Protein AF-A0A9X0DKG9-F1 (afdb_monomer_lite)

Organism: NCBI:txid352851

Structure (mmCIF, N/CA/C/O backbone):
data_AF-A0A9X0DKG9-F1
#
_entry.id   AF-A0A9X0DKG9-F1
#
loop_
_atom_site.group_PDB
_atom_site.id
_atom_site.type_symbol
_atom_site.label_atom_id
_atom_site.label_alt_id
_atom_site.label_comp_id
_atom_site.label_asym_id
_atom_site.label_entity_id
_atom_site.label_seq_id
_atom_site.pdbx_PDB_ins_code
_atom_site.Cartn_x
_atom_site.Cartn_y
_atom_site.Cartn_z
_atom_site.occupancy
_atom_site.B_iso_or_equiv
_atom_site.auth_seq_id
_atom_site.auth_comp_id
_atom_site.auth_asym_id
_atom_site.auth_atom_id
_atom_site.pdbx_PDB_model_num
ATOM 1 N N . MET A 1 1 ? 36.593 -29.502 39.799 1.00 43.50 1 MET A N 1
ATOM 2 C CA . MET A 1 1 ? 35.187 -29.448 40.251 1.00 43.50 1 MET A CA 1
ATOM 3 C C . MET A 1 1 ? 34.547 -28.247 39.586 1.00 43.50 1 MET A C 1
ATOM 5 O O . MET A 1 1 ? 34.853 -27.118 39.943 1.00 43.50 1 MET A O 1
ATOM 9 N N . GLU A 1 2 ? 33.790 -28.509 38.528 1.00 42.78 2 GLU A N 1
ATOM 10 C CA . GLU A 1 2 ? 33.215 -27.505 37.635 1.00 42.78 2 GLU A CA 1
ATOM 11 C C . GLU A 1 2 ? 31.989 -26.857 38.287 1.00 42.78 2 GLU A C 1
ATOM 13 O O . GLU A 1 2 ? 31.035 -27.531 38.674 1.00 42.78 2 GLU A O 1
ATOM 18 N N . THR A 1 3 ? 32.030 -25.538 38.445 1.00 50.19 3 THR A N 1
ATOM 19 C CA . THR A 1 3 ? 30.949 -24.738 39.016 1.00 50.19 3 THR A CA 1
ATOM 20 C C . THR A 1 3 ? 29.909 -24.443 37.937 1.00 50.19 3 THR A C 1
ATOM 22 O O . THR A 1 3 ? 30.081 -23.591 37.068 1.00 50.19 3 THR A O 1
ATOM 25 N N . SER A 1 4 ? 28.799 -25.177 37.979 1.00 49.66 4 SER A N 1
ATOM 26 C CA . SER A 1 4 ? 27.651 -24.990 37.091 1.00 49.66 4 SER A CA 1
ATOM 27 C C . SER A 1 4 ? 27.066 -23.574 37.221 1.00 49.66 4 SER A C 1
ATOM 29 O O . SER A 1 4 ? 26.531 -23.206 38.268 1.00 49.66 4 SER A O 1
ATOM 31 N N . ALA A 1 5 ? 27.111 -22.801 36.135 1.00 60.12 5 ALA A N 1
ATOM 32 C CA . ALA A 1 5 ? 26.710 -21.391 36.035 1.00 60.12 5 ALA A CA 1
ATOM 33 C C . ALA A 1 5 ? 25.188 -21.106 36.134 1.00 60.12 5 ALA A C 1
ATOM 35 O O . ALA A 1 5 ? 24.731 -20.043 35.726 1.00 60.12 5 ALA A O 1
ATOM 36 N N . ASN A 1 6 ? 24.396 -22.026 36.695 1.00 60.66 6 ASN A N 1
ATOM 37 C CA . ASN A 1 6 ? 22.940 -21.892 36.858 1.00 60.66 6 ASN A CA 1
ATOM 38 C C . ASN A 1 6 ? 22.495 -21.858 38.330 1.00 60.66 6 ASN A C 1
ATOM 40 O O . ASN A 1 6 ? 21.348 -22.172 38.643 1.00 60.66 6 ASN A O 1
ATOM 44 N N . PHE A 1 7 ? 23.380 -21.476 39.252 1.00 57.91 7 PHE A N 1
ATOM 45 C CA . PHE A 1 7 ? 22.995 -21.247 40.641 1.00 57.91 7 PHE A CA 1
ATOM 46 C C . PHE A 1 7 ? 22.532 -19.797 40.811 1.00 57.91 7 PHE A C 1
ATOM 48 O O . PHE A 1 7 ? 23.337 -18.884 40.977 1.00 57.91 7 PHE A O 1
ATOM 55 N N . ILE A 1 8 ? 21.219 -19.574 40.727 1.00 61.16 8 ILE A N 1
ATOM 56 C CA . ILE A 1 8 ? 20.597 -18.326 41.178 1.00 61.16 8 ILE A CA 1
ATOM 57 C C . ILE A 1 8 ? 20.600 -18.396 42.709 1.00 61.16 8 ILE A C 1
ATOM 59 O O . ILE A 1 8 ? 19.883 -19.242 43.248 1.00 61.16 8 ILE A O 1
ATOM 63 N N . PRO A 1 9 ? 21.371 -17.560 43.431 1.00 57.59 9 PRO A N 1
ATOM 64 C CA . PRO A 1 9 ? 21.289 -17.524 44.879 1.00 57.59 9 PRO A CA 1
ATOM 65 C C . PRO A 1 9 ? 19.897 -17.005 45.237 1.00 57.59 9 PRO A C 1
ATOM 67 O O . PRO A 1 9 ? 19.608 -15.811 45.141 1.00 57.59 9 PRO A O 1
ATOM 70 N N . LEU A 1 10 ? 19.001 -17.925 45.596 1.00 55.97 10 LEU A N 1
ATOM 71 C CA . LEU A 1 10 ? 17.783 -17.587 46.312 1.00 55.97 10 LEU A CA 1
ATOM 72 C C . LEU A 1 10 ? 18.258 -16.885 47.579 1.00 55.97 10 LEU A C 1
ATOM 74 O O . LEU A 1 10 ? 18.907 -17.507 48.418 1.00 55.97 10 LEU A O 1
ATOM 78 N N . GLY A 1 11 ? 18.041 -15.567 47.629 1.00 48.88 11 GLY A N 1
ATOM 79 C CA . GLY A 1 11 ? 18.489 -14.710 48.718 1.00 48.88 11 GLY A CA 1
ATOM 80 C C . GLY A 1 11 ? 18.226 -15.400 50.046 1.00 48.88 11 GLY A C 1
ATOM 81 O O . GLY A 1 11 ? 17.110 -15.865 50.274 1.00 48.88 11 GLY A O 1
ATOM 82 N N . GLY A 1 12 ? 19.288 -15.526 50.846 1.00 54.34 12 GLY A N 1
ATOM 83 C CA . GLY A 1 12 ? 19.310 -16.312 52.067 1.00 54.34 12 GLY A CA 1
ATOM 84 C C . GLY A 1 12 ? 18.068 -16.065 52.906 1.00 54.34 12 GLY A C 1
ATOM 85 O O . GLY A 1 12 ? 17.942 -15.035 53.566 1.00 54.34 12 GLY A O 1
ATOM 86 N N . VAL A 1 13 ? 17.162 -17.040 52.889 1.00 53.44 13 VAL A N 1
ATOM 87 C CA . VAL A 1 13 ? 16.121 -17.197 53.900 1.00 53.44 13 VAL A CA 1
ATOM 88 C C . VAL A 1 13 ? 16.840 -17.775 55.114 1.00 53.44 13 VAL A C 1
ATOM 90 O O . VAL A 1 13 ? 16.762 -18.964 55.408 1.00 53.44 13 VAL A O 1
ATOM 93 N N . GLY A 1 14 ? 17.662 -16.939 55.747 1.00 54.19 14 GLY A N 1
ATOM 94 C CA . GLY A 1 14 ? 18.323 -17.232 57.009 1.00 54.19 14 GLY A CA 1
ATOM 95 C C . GLY A 1 14 ? 17.297 -17.172 58.127 1.00 54.19 14 GLY A C 1
ATOM 96 O O . GLY A 1 14 ? 17.311 -16.231 58.899 1.00 54.19 14 GLY A O 1
ATOM 97 N N . GLU A 1 15 ? 16.356 -18.109 58.104 1.00 57.19 15 GLU A N 1
ATOM 98 C CA . GLU A 1 15 ? 15.497 -18.553 59.199 1.00 57.19 15 GLU A CA 1
ATOM 99 C C . GLU A 1 15 ? 14.506 -19.534 58.573 1.00 57.19 15 GLU A C 1
ATOM 101 O O . GLU A 1 15 ? 13.488 -19.160 57.983 1.00 57.19 15 GLU A O 1
ATOM 106 N N . THR A 1 16 ? 14.833 -20.822 58.655 1.00 57.69 16 THR A N 1
ATOM 107 C CA . THR A 1 16 ? 13.868 -21.906 58.493 1.00 57.69 16 THR A CA 1
ATOM 108 C C . THR A 1 16 ? 12.820 -21.750 59.587 1.00 57.69 16 THR A C 1
ATOM 110 O O . THR A 1 16 ? 12.942 -22.308 60.675 1.00 57.69 16 THR A O 1
ATOM 113 N N . PHE A 1 17 ? 11.807 -20.929 59.324 1.00 55.44 17 PHE A N 1
ATOM 114 C CA . PHE A 1 17 ? 10.624 -20.853 60.161 1.00 55.44 17 PHE A CA 1
ATOM 115 C C . PHE A 1 17 ? 9.887 -22.180 59.974 1.00 55.44 17 PHE A C 1
ATOM 117 O O . PHE A 1 17 ? 9.186 -22.375 58.980 1.00 55.44 17 PHE A O 1
ATOM 124 N N . GLU A 1 18 ? 10.147 -23.122 60.882 1.00 59.69 18 GLU A N 1
ATOM 125 C CA . GLU A 1 18 ? 9.506 -24.432 60.954 1.00 59.69 18 GLU A CA 1
ATOM 126 C C . GLU A 1 18 ? 7.985 -24.250 60.908 1.00 59.69 18 GLU A C 1
ATOM 128 O O . GLU A 1 18 ? 7.340 -23.858 61.881 1.00 59.69 18 GLU A O 1
ATOM 133 N N . PHE A 1 19 ? 7.412 -24.501 59.732 1.00 60.00 19 PHE A N 1
ATOM 134 C CA . PHE A 1 19 ? 5.988 -24.341 59.445 1.00 60.00 19 PHE A CA 1
ATOM 135 C C . PHE A 1 19 ? 5.118 -25.383 60.172 1.00 60.00 19 PHE A C 1
ATOM 137 O O . PHE A 1 19 ? 3.899 -25.251 60.191 1.00 60.00 19 PHE A O 1
ATOM 144 N N . ASP A 1 20 ? 5.747 -26.370 60.817 1.00 54.28 20 ASP A N 1
ATOM 145 C CA . ASP A 1 20 ? 5.091 -27.512 61.456 1.00 54.28 20 ASP A CA 1
ATOM 146 C C . ASP A 1 20 ? 5.179 -27.514 62.988 1.00 54.28 20 ASP A C 1
ATOM 148 O O . ASP A 1 20 ? 4.876 -28.515 63.637 1.00 54.28 20 ASP A O 1
ATOM 152 N N . GLN A 1 21 ? 5.542 -26.386 63.612 1.00 58.41 21 GLN A N 1
ATOM 153 C CA . GLN A 1 21 ? 5.281 -26.259 65.042 1.00 58.41 21 GLN A CA 1
ATOM 154 C C . GLN A 1 21 ? 3.779 -26.005 65.252 1.00 58.41 21 GLN A C 1
ATOM 156 O O . GLN A 1 21 ? 3.278 -24.957 64.823 1.00 58.41 21 GLN A O 1
ATOM 161 N N . PRO A 1 22 ? 3.038 -26.912 65.930 1.00 56.22 22 PRO A N 1
ATOM 162 C CA . PRO A 1 22 ? 1.649 -26.660 66.292 1.00 56.22 22 PRO A CA 1
ATOM 163 C C . PRO A 1 22 ? 1.649 -25.363 67.078 1.00 56.22 22 PRO A C 1
ATOM 165 O O . PRO A 1 22 ? 2.390 -25.273 68.055 1.00 56.22 22 PRO A O 1
ATOM 168 N N . MET A 1 23 ? 0.900 -24.354 66.612 1.00 50.09 23 MET A N 1
ATOM 169 C CA . MET A 1 23 ? 0.885 -23.007 67.183 1.00 50.09 23 MET A CA 1
ATOM 170 C C . MET A 1 23 ? 0.841 -23.100 68.710 1.00 50.09 23 MET A C 1
ATOM 172 O O . MET A 1 23 ? -0.231 -23.262 69.300 1.00 50.09 23 MET A O 1
ATOM 176 N N . LYS A 1 24 ? 2.015 -23.026 69.356 1.00 54.06 24 LYS A N 1
ATOM 177 C CA . LYS A 1 24 ? 2.114 -22.970 70.808 1.00 54.06 24 LYS A CA 1
ATOM 178 C C . LYS A 1 24 ? 1.270 -21.779 71.174 1.00 54.06 24 LYS A C 1
ATOM 180 O O . LYS A 1 24 ? 1.500 -20.701 70.627 1.00 54.06 24 LYS A O 1
ATOM 185 N N . LYS A 1 25 ? 0.243 -22.042 71.984 1.00 57.25 25 LYS A N 1
ATOM 186 C CA . LYS A 1 25 ? -0.759 -21.113 72.499 1.00 57.25 25 LYS A CA 1
ATOM 187 C C . LYS A 1 25 ? -0.083 -19.773 72.791 1.00 57.25 25 LYS A C 1
ATOM 189 O O . LYS A 1 25 ? 0.433 -19.569 73.880 1.00 57.25 25 LYS A O 1
ATOM 194 N N . ARG A 1 26 ? -0.023 -18.897 71.782 1.00 53.62 26 ARG A N 1
ATOM 195 C CA . ARG A 1 26 ? 0.511 -17.547 71.904 1.00 53.62 26 ARG A CA 1
ATOM 196 C C . ARG A 1 26 ? -0.527 -16.821 72.722 1.00 53.62 26 ARG A C 1
ATOM 198 O O . ARG A 1 26 ? -1.575 -16.451 72.201 1.00 53.62 26 ARG A O 1
ATOM 205 N N . ASP A 1 27 ? -0.248 -16.785 74.013 1.00 52.06 27 ASP A N 1
ATOM 206 C CA . ASP A 1 27 ? -0.757 -15.885 75.023 1.00 52.06 27 ASP A CA 1
ATOM 207 C C . ASP A 1 27 ? -2.151 -15.340 74.730 1.00 52.06 27 ASP A C 1
ATOM 209 O O . ASP A 1 27 ? -2.352 -14.338 74.036 1.00 52.06 27 ASP A O 1
ATOM 213 N N . ALA A 1 28 ? -3.122 -15.943 75.411 1.00 52.53 28 ALA A N 1
ATOM 214 C CA . ALA A 1 28 ? -4.460 -15.406 75.626 1.00 52.53 28 ALA A CA 1
ATOM 215 C C . ALA A 1 28 ? -4.475 -13.980 76.245 1.00 52.53 28 ALA A C 1
ATOM 217 O O . ALA A 1 28 ? -5.544 -13.439 76.509 1.00 52.53 28 ALA A O 1
ATOM 218 N N . GLY A 1 29 ? -3.316 -13.338 76.442 1.00 52.38 29 GLY A N 1
ATOM 219 C CA . GLY A 1 29 ? -3.164 -11.966 76.921 1.00 52.38 29 GLY A CA 1
ATOM 220 C C . GLY A 1 29 ? -3.152 -10.874 75.842 1.00 52.38 29 GLY A C 1
ATOM 221 O O . GLY A 1 29 ? -3.366 -9.713 76.182 1.00 52.38 29 GLY A O 1
ATOM 222 N N . TYR A 1 30 ? -2.960 -11.179 74.548 1.00 50.34 30 TYR A N 1
ATOM 223 C CA . TYR A 1 30 ? -2.838 -10.123 73.514 1.00 50.34 30 TYR A CA 1
ATOM 224 C C . TYR A 1 30 ? -4.104 -9.844 72.689 1.00 50.34 30 TYR A C 1
ATOM 226 O O . TYR A 1 30 ? -4.090 -8.985 71.808 1.00 50.34 30 TYR A O 1
ATOM 234 N N . ARG A 1 31 ? -5.226 -10.515 72.985 1.00 50.94 31 ARG A N 1
ATOM 235 C CA . ARG A 1 31 ? -6.534 -10.218 72.362 1.00 50.94 31 ARG A CA 1
ATOM 236 C C . ARG A 1 31 ? -7.375 -9.182 73.114 1.00 50.94 31 ARG A C 1
ATOM 238 O O . ARG A 1 31 ? -8.346 -8.694 72.548 1.00 50.94 31 ARG A O 1
ATOM 245 N N . ASN A 1 32 ? -6.965 -8.788 74.324 1.00 51.72 32 ASN A N 1
ATOM 246 C CA . ASN A 1 32 ? -7.716 -7.859 75.179 1.00 51.72 32 ASN A CA 1
ATOM 247 C C . ASN A 1 32 ? -7.030 -6.505 75.417 1.00 51.72 32 ASN A C 1
ATOM 249 O O . ASN A 1 32 ? -7.508 -5.720 76.238 1.00 51.72 32 ASN A O 1
ATOM 253 N N . LYS A 1 33 ? -6.003 -6.139 74.631 1.00 55.06 33 LYS A N 1
ATOM 254 C CA . LYS A 1 33 ? -5.726 -4.712 74.385 1.00 55.06 33 LYS A CA 1
ATOM 255 C C . LYS A 1 33 ? -6.827 -4.180 73.475 1.00 55.06 33 LYS A C 1
ATOM 257 O O . LYS A 1 33 ? -6.663 -3.997 72.272 1.00 55.06 33 LYS A O 1
ATOM 262 N N . SER A 1 34 ? -7.995 -4.028 74.091 1.00 54.00 34 SER A N 1
ATOM 263 C CA . SER A 1 34 ? -9.116 -3.277 73.577 1.00 54.00 34 SER A CA 1
ATOM 264 C C . SER A 1 34 ? -8.573 -1.989 72.972 1.00 54.00 34 SER A C 1
ATOM 266 O O . SER A 1 34 ? -7.779 -1.273 73.581 1.00 54.00 34 SER A O 1
ATOM 268 N N . LEU A 1 35 ? -9.022 -1.690 71.761 1.00 55.72 35 LEU A N 1
ATOM 269 C CA . LEU A 1 35 ? -8.933 -0.381 71.123 1.00 55.72 35 LEU A CA 1
ATOM 270 C C . LEU A 1 35 ? -9.764 0.657 71.923 1.00 55.72 35 LEU A C 1
ATOM 272 O O . LEU A 1 35 ? -10.570 1.392 71.357 1.00 55.72 35 LEU A O 1
ATOM 276 N N . SER A 1 36 ? -9.652 0.662 73.256 1.00 50.47 36 SER A N 1
ATOM 277 C CA . SER A 1 36 ? -10.415 1.496 74.183 1.00 50.47 36 SER A CA 1
ATOM 278 C C . SER A 1 36 ? -9.826 2.898 74.323 1.00 50.47 36 SER A C 1
ATOM 280 O O . SER A 1 36 ? -10.554 3.822 74.676 1.00 50.47 36 SER A O 1
ATOM 282 N N . SER A 1 37 ? -8.570 3.121 73.935 1.00 51.69 37 SER A N 1
ATOM 283 C CA . SER A 1 37 ? -7.944 4.447 73.922 1.00 51.69 37 SER A CA 1
ATOM 284 C C . SER A 1 37 ? -8.038 5.110 72.549 1.00 51.69 37 SER A C 1
ATOM 286 O O . SER A 1 37 ? -7.052 5.434 71.895 1.00 51.69 37 SER A O 1
ATOM 288 N N . GLY A 1 38 ? -9.270 5.326 72.099 1.00 51.22 38 GLY A N 1
ATOM 289 C CA . GLY A 1 38 ? -9.525 6.166 70.936 1.00 51.22 38 GLY A CA 1
ATOM 290 C C . GLY A 1 38 ? -10.666 5.654 70.091 1.00 51.22 38 GLY A C 1
ATOM 291 O O . GLY A 1 38 ? -10.472 5.353 68.915 1.00 51.22 38 GLY A O 1
ATOM 292 N N . LYS A 1 39 ? -11.882 5.619 70.660 1.00 57.28 39 LYS A N 1
ATOM 293 C CA . LYS A 1 39 ? -13.090 5.717 69.829 1.00 57.28 39 LYS A CA 1
ATOM 294 C C . LYS A 1 39 ? -12.804 6.838 68.822 1.00 57.28 39 LYS A C 1
ATOM 296 O O . LYS A 1 39 ? -12.501 7.944 69.282 1.00 57.28 39 LYS A O 1
ATOM 301 N N . PRO A 1 40 ? -12.788 6.573 67.500 1.00 58.97 40 PRO A N 1
ATOM 302 C CA . PRO A 1 40 ? -12.444 7.593 66.522 1.00 58.97 40 PRO A CA 1
ATOM 303 C C . PRO A 1 40 ? -13.334 8.786 66.826 1.00 58.97 40 PRO A C 1
ATOM 305 O O . PRO A 1 40 ? -14.557 8.616 66.862 1.00 58.97 40 PRO A O 1
ATOM 308 N N . LYS A 1 41 ? -12.713 9.930 67.171 1.00 63.69 41 LYS A N 1
ATOM 309 C CA . LYS A 1 41 ? -13.424 11.156 67.550 1.00 63.69 41 LYS A CA 1
ATOM 310 C C . LYS A 1 41 ? -14.565 11.295 66.572 1.00 63.69 41 LYS A C 1
ATOM 312 O O . LYS A 1 41 ? -14.342 11.327 65.366 1.00 63.69 41 LYS A O 1
ATOM 317 N N . VAL A 1 42 ? -15.777 11.228 67.097 1.00 58.06 42 VAL A N 1
ATOM 318 C CA . VAL A 1 42 ? -16.975 11.176 66.286 1.00 58.06 42 VAL A CA 1
ATOM 319 C C . VAL A 1 42 ? -17.080 12.540 65.606 1.00 58.06 42 VAL A C 1
ATOM 321 O O . VAL A 1 42 ? -17.494 13.517 66.218 1.00 58.06 42 VAL A O 1
ATOM 324 N N . ILE A 1 43 ? -16.596 12.627 64.368 1.00 61.72 43 ILE A N 1
ATOM 325 C CA . ILE A 1 43 ? -16.563 13.873 63.607 1.00 61.72 43 ILE A CA 1
ATOM 326 C C . ILE A 1 43 ? -18.003 14.135 63.150 1.00 61.72 43 ILE A C 1
ATOM 328 O O . ILE A 1 43 ? -18.541 13.377 62.342 1.00 61.72 43 ILE A O 1
ATOM 332 N N . GLY A 1 44 ? -18.639 15.153 63.732 1.00 70.81 44 GLY A N 1
ATOM 333 C CA . GLY A 1 44 ? -20.013 15.585 63.448 1.00 70.81 44 GLY A CA 1
ATOM 334 C C . GLY A 1 44 ? -20.812 15.840 64.729 1.00 70.81 44 GLY A C 1
ATOM 335 O O . GLY A 1 44 ? -20.957 14.932 65.553 1.00 70.81 44 GLY A O 1
ATOM 336 N N . ALA A 1 45 ? -21.335 17.057 64.883 1.00 79.12 45 ALA A N 1
ATOM 337 C CA . ALA A 1 45 ? -22.118 17.489 66.042 1.00 79.12 45 ALA A CA 1
ATOM 338 C C . ALA A 1 45 ? -23.514 16.845 66.047 1.00 79.12 45 ALA A C 1
ATOM 340 O O . ALA A 1 45 ? -24.038 16.475 67.097 1.00 79.12 45 ALA A O 1
ATOM 341 N N . THR A 1 46 ? -24.094 16.623 64.864 1.00 90.88 46 THR A N 1
ATOM 342 C CA . THR A 1 46 ? -25.436 16.042 64.706 1.00 90.88 46 THR A CA 1
ATOM 343 C C . THR A 1 46 ? -25.400 14.606 64.164 1.00 90.88 46 THR A C 1
ATOM 345 O O . THR A 1 46 ? -24.448 14.158 63.519 1.00 90.88 46 THR A O 1
ATOM 348 N N . LYS A 1 47 ? -26.455 13.815 64.419 1.00 88.56 47 LYS A N 1
ATOM 349 C CA . LYS A 1 47 ? -26.605 12.452 63.855 1.00 88.56 47 LYS A CA 1
ATOM 350 C C . LYS A 1 47 ? -26.576 12.467 62.318 1.00 88.56 47 LYS A C 1
ATOM 352 O O . LYS A 1 47 ? -26.012 11.559 61.706 1.00 88.56 47 LYS A O 1
ATOM 357 N N . GLU A 1 48 ? -27.117 13.517 61.706 1.00 88.19 48 GLU A N 1
ATOM 358 C CA . GLU A 1 48 ? -27.117 13.690 60.255 1.00 88.19 48 GLU A CA 1
ATOM 359 C C . GLU A 1 48 ? -25.722 13.955 59.691 1.00 88.19 48 GLU A C 1
ATOM 361 O O . GLU A 1 48 ? -25.331 13.304 58.719 1.00 88.19 48 GLU A O 1
ATOM 366 N N . GLU A 1 49 ? -24.940 14.840 60.309 1.00 87.69 49 GLU A N 1
ATOM 367 C CA . GLU A 1 49 ? -23.558 15.120 59.896 1.00 87.69 49 GLU A CA 1
ATOM 368 C C . GLU A 1 49 ? -22.697 13.861 59.918 1.00 87.69 49 GLU A C 1
ATOM 370 O O . GLU A 1 49 ? -21.998 13.566 58.948 1.00 87.69 49 GLU A O 1
ATOM 375 N N . ARG A 1 50 ? -22.833 13.049 60.969 1.00 86.88 50 ARG A N 1
ATOM 376 C CA . ARG A 1 50 ? -22.131 11.764 61.097 1.00 86.88 50 ARG A CA 1
ATOM 377 C C . ARG A 1 50 ? -22.489 10.805 59.965 1.00 86.88 50 ARG A C 1
ATOM 379 O O . ARG A 1 50 ? -21.613 10.141 59.410 1.00 86.88 50 ARG A O 1
ATOM 386 N N . SER A 1 51 ? -23.762 10.772 59.564 1.00 89.25 51 SER A N 1
ATOM 387 C CA . SER A 1 51 ? -24.215 9.962 58.427 1.00 89.25 51 SER A CA 1
ATOM 388 C C . SER A 1 51 ? -23.662 10.464 57.083 1.00 89.25 51 SER A C 1
ATOM 390 O O . SER A 1 51 ? -23.264 9.653 56.238 1.00 89.25 51 SER A O 1
ATOM 392 N N . ARG A 1 52 ? -23.570 11.790 56.890 1.00 90.19 52 ARG A N 1
ATOM 393 C CA . ARG A 1 52 ? -23.011 12.417 55.680 1.00 90.19 52 ARG A CA 1
ATOM 394 C C . ARG A 1 52 ? -21.511 12.156 55.573 1.00 90.19 52 ARG A C 1
ATOM 396 O O . ARG A 1 52 ? -21.068 11.680 54.528 1.00 90.19 52 ARG A O 1
ATOM 403 N N . ILE A 1 53 ? -20.766 12.346 56.662 1.00 88.88 53 ILE A N 1
ATOM 404 C CA . ILE A 1 53 ? -19.325 12.071 56.741 1.00 88.88 53 ILE A CA 1
ATOM 405 C C . ILE A 1 53 ? -19.056 10.582 56.498 1.00 88.88 53 ILE A C 1
ATOM 407 O O . ILE A 1 53 ? -18.229 10.233 55.658 1.00 88.88 53 ILE A O 1
ATOM 411 N N . ALA A 1 54 ? -19.817 9.676 57.121 1.00 88.38 54 ALA A N 1
ATOM 412 C CA . ALA A 1 54 ? -19.680 8.239 56.873 1.00 88.38 54 ALA A CA 1
ATOM 413 C C . ALA A 1 54 ? -19.961 7.862 55.405 1.00 88.38 54 ALA A C 1
ATOM 415 O O . ALA A 1 54 ? -19.271 7.012 54.828 1.00 88.38 54 ALA A O 1
ATOM 416 N N . ARG A 1 55 ? -20.955 8.491 54.764 1.00 93.19 55 ARG A N 1
ATOM 417 C CA . ARG A 1 55 ? -21.241 8.291 53.334 1.00 93.19 55 ARG A CA 1
ATOM 418 C C . ARG A 1 55 ? -20.110 8.825 52.457 1.00 93.19 55 ARG A C 1
ATOM 420 O O . ARG A 1 55 ? -19.744 8.153 51.492 1.00 93.19 55 ARG A O 1
ATOM 427 N N . GLU A 1 56 ? -19.550 9.983 52.786 1.00 93.56 56 GLU A N 1
ATOM 428 C CA . GLU A 1 56 ? -18.424 10.581 52.069 1.00 93.56 56 GLU A CA 1
ATOM 429 C C . GLU A 1 56 ? -17.163 9.717 52.179 1.00 93.56 56 GLU A C 1
ATOM 431 O O . GLU A 1 56 ? -16.584 9.373 51.148 1.00 93.56 56 GLU A O 1
ATOM 436 N N . VAL A 1 57 ? -16.820 9.241 53.379 1.00 94.12 57 VAL A N 1
ATOM 437 C CA . VAL A 1 57 ? -15.703 8.309 53.612 1.00 94.12 57 VAL A CA 1
ATOM 438 C C . VAL A 1 57 ? -15.899 7.012 52.823 1.00 94.12 57 VAL A C 1
ATOM 440 O O . VAL A 1 57 ? -14.989 6.562 52.125 1.00 94.12 57 VAL A O 1
ATOM 443 N N . ARG A 1 58 ? -17.109 6.432 52.827 1.00 94.31 58 ARG A N 1
ATOM 444 C CA . ARG A 1 58 ? -17.419 5.240 52.012 1.00 94.31 58 ARG A CA 1
ATOM 445 C C . ARG A 1 58 ? -17.268 5.507 50.513 1.00 94.31 58 ARG A C 1
ATOM 447 O O . ARG A 1 58 ? -16.798 4.635 49.779 1.00 94.31 58 ARG A O 1
ATOM 454 N N . LEU A 1 59 ? -17.693 6.674 50.028 1.00 95.81 59 LEU A N 1
ATOM 455 C CA . LEU A 1 59 ? -17.549 7.046 48.619 1.00 95.81 59 LEU A CA 1
ATOM 456 C C . LEU A 1 59 ? -16.084 7.312 48.248 1.00 95.81 59 LEU A C 1
ATOM 458 O O . LEU A 1 59 ? -15.667 6.893 47.166 1.00 95.81 59 LEU A O 1
ATOM 462 N N . ALA A 1 60 ? -15.307 7.940 49.129 1.00 95.00 60 ALA A N 1
ATOM 463 C CA . ALA A 1 60 ? -13.872 8.154 48.968 1.00 95.00 60 ALA A CA 1
ATOM 464 C C . ALA A 1 60 ? -13.123 6.815 48.897 1.00 95.00 60 ALA A C 1
ATOM 466 O O . ALA A 1 60 ? -12.454 6.558 47.898 1.00 95.00 60 ALA A O 1
ATOM 467 N N . ALA A 1 61 ? -13.367 5.898 49.839 1.00 95.62 61 ALA A N 1
ATOM 468 C CA . ALA A 1 61 ? -12.788 4.553 49.828 1.00 95.62 61 ALA A CA 1
ATOM 469 C C . ALA A 1 61 ? -13.179 3.753 48.568 1.00 95.62 61 ALA A C 1
ATOM 471 O O . ALA A 1 61 ? -12.357 3.052 47.975 1.00 95.62 61 ALA A O 1
ATOM 472 N N . LYS A 1 62 ? -14.426 3.883 48.080 1.00 97.06 62 LYS A N 1
ATOM 473 C CA . LYS A 1 62 ? -14.844 3.275 46.800 1.00 97.06 62 LYS A CA 1
ATOM 474 C C . LYS A 1 62 ? -14.095 3.866 45.603 1.00 97.06 62 LYS A C 1
ATOM 476 O O . LYS A 1 62 ? -13.756 3.115 44.685 1.00 97.06 62 LYS A O 1
ATOM 481 N N . LYS A 1 63 ? -13.860 5.182 45.574 1.00 97.25 63 LYS A N 1
ATOM 482 C CA . LYS A 1 63 ? -13.081 5.849 44.515 1.00 97.25 63 LYS A CA 1
ATOM 483 C C . LYS A 1 63 ? -11.613 5.427 44.565 1.00 97.25 63 LYS A C 1
ATOM 485 O O . LYS A 1 63 ? -11.066 5.074 43.525 1.00 97.25 63 LYS A O 1
ATOM 490 N N . GLU A 1 64 ? -11.018 5.374 45.750 1.00 96.06 64 GLU A N 1
ATOM 491 C CA . GLU A 1 64 ? -9.641 4.926 45.959 1.00 96.06 64 GLU A CA 1
ATOM 492 C C . GLU A 1 64 ? -9.458 3.462 45.552 1.00 96.06 64 GLU A C 1
ATOM 494 O O . GLU A 1 64 ? -8.580 3.161 44.751 1.00 96.06 64 GLU A O 1
ATOM 499 N N . LYS A 1 65 ? -10.365 2.561 45.951 1.00 96.88 65 LYS A N 1
ATOM 500 C CA . LYS A 1 65 ? -10.341 1.155 45.512 1.00 96.88 65 LYS A CA 1
ATOM 501 C C . LYS A 1 65 ? -10.472 1.017 43.993 1.00 96.88 65 LYS A C 1
ATOM 503 O O . LYS A 1 65 ? -9.827 0.155 43.399 1.00 96.88 65 LYS A O 1
ATOM 508 N N . LYS A 1 66 ? -11.304 1.839 43.338 1.00 97.50 66 LYS A N 1
ATOM 509 C CA . LYS A 1 66 ? -11.402 1.865 41.865 1.00 97.50 66 LYS A CA 1
ATOM 510 C C . LYS A 1 66 ? -10.102 2.355 41.225 1.00 97.50 66 LYS A C 1
ATOM 512 O O . LYS A 1 66 ? -9.664 1.741 40.257 1.00 97.50 66 LYS A O 1
ATOM 517 N N . LYS A 1 67 ? -9.485 3.399 41.784 1.00 96.69 67 LYS A N 1
ATOM 518 C CA . LYS A 1 67 ? -8.202 3.942 41.325 1.00 96.69 67 LYS A CA 1
ATOM 519 C C . LYS A 1 67 ? -7.062 2.933 41.509 1.00 96.69 67 LYS A C 1
ATOM 521 O O . LYS A 1 67 ? -6.375 2.620 40.548 1.00 96.69 67 LYS A O 1
ATOM 526 N N . ALA A 1 68 ? -6.943 2.317 42.682 1.00 95.88 68 ALA A N 1
ATOM 527 C CA . ALA A 1 68 ? -5.970 1.260 42.951 1.00 95.88 68 ALA A CA 1
ATOM 528 C C . ALA A 1 68 ? -6.144 0.068 41.994 1.00 95.88 68 ALA A C 1
ATOM 530 O O . ALA A 1 68 ? -5.167 -0.444 41.457 1.00 95.88 68 ALA A O 1
ATOM 531 N N . LYS A 1 69 ? -7.390 -0.334 41.691 1.00 97.50 69 LYS A N 1
ATOM 532 C CA . LYS A 1 69 ? -7.667 -1.363 40.672 1.00 97.50 69 LYS A CA 1
ATOM 533 C C . LYS A 1 69 ? -7.259 -0.926 39.263 1.00 97.50 69 LYS A C 1
ATOM 535 O O . LYS A 1 69 ? -6.700 -1.739 38.526 1.00 97.50 69 LYS A O 1
ATOM 540 N N . SER A 1 70 ? -7.540 0.318 38.864 1.00 97.31 70 SER A N 1
ATOM 541 C CA . SER A 1 70 ? -7.117 0.820 37.551 1.00 97.31 70 SER A CA 1
ATOM 542 C C . SER A 1 70 ? -5.598 0.922 37.443 1.00 97.31 70 SER A C 1
ATOM 544 O O . SER A 1 70 ? -5.044 0.548 36.412 1.00 97.31 70 SER A O 1
ATOM 546 N N . ASP A 1 71 ? -4.926 1.355 38.507 1.00 96.00 71 ASP A N 1
ATOM 547 C CA . ASP A 1 71 ? -3.474 1.519 38.553 1.00 96.00 71 ASP A CA 1
ATOM 548 C C . ASP A 1 71 ? -2.774 0.155 38.583 1.00 96.00 71 ASP A C 1
ATOM 550 O O . ASP A 1 71 ? -1.861 -0.074 37.796 1.00 96.00 71 ASP A O 1
ATOM 554 N N . ALA A 1 72 ? -3.288 -0.816 39.346 1.00 96.31 72 ALA A N 1
ATOM 555 C CA . ALA A 1 72 ? -2.820 -2.202 39.299 1.00 96.31 72 ALA A CA 1
ATOM 556 C C . ALA A 1 72 ? -2.998 -2.829 37.903 1.00 96.31 72 ALA A C 1
ATOM 558 O O . ALA A 1 72 ? -2.114 -3.538 37.419 1.00 96.31 72 ALA A O 1
ATOM 559 N N . LYS A 1 73 ? -4.111 -2.545 37.205 1.00 98.12 73 LYS A N 1
ATOM 560 C CA . LYS A 1 73 ? -4.315 -2.998 35.816 1.00 98.12 73 LYS A CA 1
ATOM 561 C C . LYS A 1 73 ? -3.307 -2.352 34.858 1.00 98.12 73 LYS A C 1
ATOM 563 O O . LYS A 1 73 ? -2.788 -3.046 33.986 1.00 98.12 73 LYS A O 1
ATOM 568 N N . LYS A 1 74 ? -3.010 -1.057 35.016 1.00 97.31 74 LYS A N 1
ATOM 569 C CA . LYS A 1 74 ? -1.969 -0.357 34.241 1.00 97.31 74 LYS A CA 1
ATOM 570 C C . LYS A 1 74 ? -0.579 -0.932 34.523 1.00 97.31 74 LYS A C 1
ATOM 572 O O . LYS A 1 74 ? 0.136 -1.219 33.572 1.00 97.31 74 LYS A O 1
ATOM 577 N N . ALA A 1 75 ? -0.239 -1.190 35.784 1.00 95.94 75 ALA A N 1
ATOM 578 C CA . ALA A 1 75 ? 1.033 -1.793 36.179 1.00 95.94 75 ALA A CA 1
ATOM 579 C C . ALA A 1 75 ? 1.215 -3.194 35.575 1.00 95.94 75 ALA A C 1
ATOM 581 O O . ALA A 1 75 ? 2.250 -3.474 34.982 1.00 95.94 75 ALA A O 1
ATOM 582 N N . ARG A 1 76 ? 0.181 -4.049 35.611 1.00 95.81 76 ARG A N 1
ATOM 583 C CA . ARG A 1 76 ? 0.218 -5.366 34.945 1.00 95.81 76 ARG A CA 1
ATOM 584 C C . ARG A 1 76 ? 0.428 -5.250 33.435 1.00 95.81 76 ARG A C 1
ATOM 586 O O . ARG A 1 76 ? 1.213 -6.008 32.874 1.00 95.81 76 ARG A O 1
ATOM 593 N N . LYS A 1 77 ? -0.242 -4.296 32.775 1.00 97.62 77 LYS A N 1
ATOM 594 C CA . LYS A 1 77 ? -0.030 -4.026 31.343 1.00 97.62 77 LYS A CA 1
ATOM 595 C C . LYS A 1 77 ? 1.401 -3.560 31.061 1.00 97.62 77 LYS A C 1
ATOM 597 O O . LYS A 1 77 ? 2.011 -4.065 30.126 1.00 97.62 77 LYS A O 1
ATOM 602 N N . LEU A 1 78 ? 1.937 -2.640 31.865 1.00 96.25 78 LEU A N 1
ATOM 603 C CA . LEU A 1 78 ? 3.309 -2.147 31.721 1.00 96.25 78 LEU A CA 1
ATOM 604 C C . LEU A 1 78 ? 4.336 -3.258 31.943 1.00 96.25 78 LEU A C 1
ATOM 606 O O . LEU A 1 78 ? 5.204 -3.428 31.095 1.00 96.25 78 LEU A O 1
ATOM 610 N N . ASN A 1 79 ? 4.188 -4.069 32.992 1.00 95.75 79 ASN A N 1
ATOM 611 C CA . ASN A 1 79 ? 5.052 -5.229 33.218 1.00 95.75 79 ASN A CA 1
ATOM 612 C C . ASN A 1 79 ? 4.976 -6.208 32.043 1.00 95.75 79 ASN A C 1
ATOM 614 O O . ASN A 1 79 ? 6.012 -6.648 31.567 1.00 95.75 79 ASN A O 1
ATOM 618 N N . GLY A 1 80 ? 3.784 -6.471 31.496 1.00 96.62 80 GLY A N 1
ATOM 619 C CA . GLY A 1 80 ? 3.633 -7.296 30.293 1.00 96.62 80 GLY A CA 1
ATOM 620 C C . GLY A 1 80 ? 4.307 -6.716 29.040 1.00 96.62 80 GLY A C 1
ATOM 621 O O . GLY A 1 80 ? 4.784 -7.467 28.195 1.00 96.62 80 GLY A O 1
ATOM 622 N N . ILE A 1 81 ? 4.370 -5.389 28.895 1.00 93.94 81 ILE A N 1
ATOM 623 C CA . ILE A 1 81 ? 5.115 -4.736 27.805 1.00 93.94 81 ILE A CA 1
ATOM 624 C C . ILE A 1 81 ? 6.621 -4.837 28.055 1.00 93.94 81 ILE A C 1
ATOM 626 O O . ILE A 1 81 ? 7.368 -5.120 27.120 1.00 93.94 81 ILE A O 1
ATOM 630 N N . LEU A 1 82 ? 7.065 -4.621 29.294 1.00 94.25 82 LEU A N 1
ATOM 631 C CA . LEU A 1 82 ? 8.472 -4.711 29.679 1.00 94.25 82 LEU A CA 1
ATOM 632 C C . LEU A 1 82 ? 9.010 -6.128 29.495 1.00 94.25 82 LEU A C 1
ATOM 634 O O . LEU A 1 82 ? 10.058 -6.279 28.876 1.00 94.25 82 LEU A O 1
ATOM 638 N N . THR A 1 83 ? 8.275 -7.159 29.924 1.00 93.12 83 THR A N 1
ATOM 639 C CA . THR A 1 83 ? 8.685 -8.551 29.701 1.00 93.12 83 THR A CA 1
ATOM 640 C C . THR A 1 83 ? 8.760 -8.869 28.214 1.00 93.12 83 THR A C 1
ATOM 642 O O . THR A 1 83 ? 9.779 -9.374 27.763 1.00 93.12 83 THR A O 1
ATOM 645 N N . ARG A 1 84 ? 7.759 -8.473 27.414 1.00 91.00 84 ARG A N 1
ATOM 646 C CA . ARG A 1 84 ? 7.808 -8.644 25.950 1.00 91.00 84 ARG A CA 1
ATOM 647 C C . ARG A 1 84 ? 8.979 -7.912 25.303 1.00 91.00 84 ARG A C 1
ATOM 649 O O . ARG A 1 84 ? 9.516 -8.416 24.327 1.00 91.00 84 ARG A O 1
ATOM 656 N N . ARG A 1 85 ? 9.351 -6.723 25.790 1.00 90.12 85 ARG A N 1
ATOM 657 C CA . ARG A 1 85 ? 10.518 -5.977 25.291 1.00 90.12 85 ARG A CA 1
ATOM 658 C C . ARG A 1 85 ? 11.823 -6.668 25.678 1.00 90.12 85 ARG A C 1
ATOM 660 O O . ARG A 1 85 ? 12.680 -6.795 24.816 1.00 90.12 85 ARG A O 1
ATOM 667 N N . ALA A 1 86 ? 11.938 -7.153 26.913 1.00 89.75 86 ALA A N 1
ATOM 668 C CA . ALA A 1 86 ? 13.118 -7.864 27.400 1.00 89.75 86 ALA A CA 1
ATOM 669 C C . ALA A 1 86 ? 13.334 -9.204 26.676 1.00 89.75 86 ALA A C 1
ATOM 671 O O . ALA A 1 86 ? 14.458 -9.540 26.327 1.00 89.75 86 ALA A O 1
ATOM 672 N N . THR A 1 87 ? 12.263 -9.948 26.383 1.00 89.56 87 THR A N 1
ATOM 673 C CA . THR A 1 87 ? 12.354 -11.235 25.670 1.00 89.56 87 THR A CA 1
ATOM 674 C C . THR A 1 87 ? 12.432 -11.087 24.150 1.00 89.56 87 THR A C 1
ATOM 676 O O . THR A 1 87 ? 12.587 -12.077 23.434 1.00 89.56 87 THR A O 1
ATOM 679 N N . ARG A 1 88 ? 12.259 -9.877 23.604 1.00 91.31 88 ARG A N 1
ATOM 680 C CA . ARG A 1 88 ? 12.331 -9.645 22.160 1.00 91.31 88 ARG A CA 1
ATOM 681 C C . ARG A 1 88 ? 13.798 -9.538 21.763 1.00 91.31 88 ARG A C 1
ATOM 683 O O . ARG A 1 88 ? 14.391 -8.500 21.988 1.00 91.31 88 ARG A O 1
ATOM 690 N N . ASN A 1 89 ? 14.347 -10.566 21.115 1.00 88.75 89 ASN A N 1
ATOM 691 C CA . ASN A 1 89 ? 15.694 -10.516 20.533 1.00 88.75 89 ASN A CA 1
ATOM 692 C C . ASN A 1 89 ? 15.749 -9.434 19.426 1.00 88.75 89 ASN A C 1
ATOM 694 O O . ASN A 1 89 ? 15.222 -9.686 18.336 1.00 88.75 89 ASN A O 1
ATOM 698 N N . PRO A 1 90 ? 16.339 -8.246 19.668 1.00 83.88 90 PRO A N 1
ATOM 699 C CA . PRO A 1 90 ? 16.293 -7.133 18.722 1.00 83.88 90 PRO A CA 1
ATOM 700 C C . PRO A 1 90 ? 17.118 -7.419 17.461 1.00 83.88 90 PRO A C 1
ATOM 702 O O . PRO A 1 90 ? 16.711 -7.023 16.369 1.00 83.88 90 PRO A O 1
ATOM 705 N N . GLU A 1 91 ? 18.204 -8.186 17.577 1.00 83.88 91 GLU A N 1
ATOM 706 C CA . GLU A 1 91 ? 19.086 -8.529 16.458 1.00 83.88 91 GLU A CA 1
ATOM 707 C C . GLU A 1 91 ? 18.355 -9.325 15.382 1.00 83.88 91 GLU A C 1
ATOM 709 O O . GLU A 1 91 ? 18.475 -9.033 14.192 1.00 83.88 91 GLU A O 1
ATOM 714 N N . LYS A 1 92 ? 17.526 -10.297 15.787 1.00 86.81 92 LYS A N 1
ATOM 715 C CA . LYS A 1 92 ? 16.720 -11.080 14.841 1.00 86.81 92 LYS A CA 1
ATOM 716 C C . LYS A 1 92 ? 15.762 -10.190 14.043 1.00 86.81 92 LYS A C 1
ATOM 718 O O . LYS A 1 92 ? 15.541 -10.434 12.856 1.00 86.81 92 LYS A O 1
ATOM 723 N N . TYR A 1 93 ? 15.180 -9.169 14.676 1.00 82.12 93 TYR A N 1
ATOM 724 C CA . TYR A 1 93 ? 14.270 -8.247 13.993 1.00 82.12 93 TYR A CA 1
ATOM 725 C C . TYR A 1 93 ? 15.013 -7.261 13.095 1.00 82.12 93 TYR A C 1
ATOM 727 O O . TYR A 1 93 ? 14.526 -7.005 11.996 1.00 82.12 93 TYR A O 1
ATOM 735 N N . ASN A 1 94 ? 16.173 -6.757 13.519 1.00 89.50 94 ASN A N 1
ATOM 736 C CA . ASN A 1 94 ? 16.987 -5.842 12.718 1.00 89.50 94 ASN A CA 1
ATOM 737 C C . ASN A 1 94 ? 17.521 -6.539 11.460 1.00 89.50 94 ASN A C 1
ATOM 739 O O . ASN A 1 94 ? 17.243 -6.067 10.361 1.00 89.50 94 ASN A O 1
ATOM 743 N N . LYS A 1 95 ? 18.099 -7.743 11.590 1.00 91.75 95 LYS A N 1
ATOM 744 C CA . LYS A 1 95 ? 18.553 -8.557 10.444 1.00 91.75 95 LYS A CA 1
ATOM 745 C C . LYS A 1 95 ? 17.420 -8.847 9.455 1.00 91.75 95 LYS A C 1
ATOM 747 O O . LYS A 1 95 ? 17.588 -8.750 8.244 1.00 91.75 95 LYS A O 1
ATOM 752 N N . ASN A 1 96 ? 16.224 -9.178 9.952 1.00 90.38 96 ASN A N 1
ATOM 753 C CA . ASN A 1 96 ? 15.074 -9.424 9.077 1.00 90.38 96 ASN A CA 1
ATOM 754 C C . ASN A 1 96 ? 14.529 -8.134 8.434 1.00 90.38 96 ASN A C 1
ATOM 756 O O . ASN A 1 96 ? 14.023 -8.183 7.314 1.00 90.38 96 ASN A O 1
ATOM 760 N N . LYS A 1 97 ? 14.623 -6.989 9.123 1.00 92.81 97 LYS A N 1
ATOM 761 C CA . LYS A 1 97 ? 14.249 -5.669 8.593 1.00 92.81 97 LYS A CA 1
ATOM 762 C C . LYS A 1 97 ? 15.200 -5.245 7.475 1.00 92.81 97 LYS A C 1
ATOM 764 O O . LYS A 1 97 ? 14.718 -4.842 6.423 1.00 92.81 97 LYS A O 1
ATOM 769 N N . GLU A 1 98 ? 16.505 -5.389 7.676 1.00 92.69 98 GLU A N 1
ATOM 770 C CA . GLU A 1 98 ? 17.541 -5.122 6.670 1.00 92.69 98 GLU A CA 1
ATOM 771 C C . GLU A 1 98 ? 17.403 -6.046 5.467 1.00 92.69 98 GLU A C 1
ATOM 773 O O . GLU A 1 98 ? 17.324 -5.567 4.343 1.00 92.69 98 GLU A O 1
ATOM 778 N N . ARG A 1 99 ? 17.227 -7.355 5.681 1.00 91.62 99 ARG A N 1
ATOM 779 C CA . ARG A 1 99 ? 16.979 -8.298 4.581 1.00 91.62 99 ARG A CA 1
ATOM 780 C C . ARG A 1 99 ? 15.742 -7.929 3.763 1.00 91.62 99 ARG A C 1
ATOM 782 O O . ARG A 1 99 ? 15.771 -7.998 2.541 1.00 91.62 99 ARG A O 1
ATOM 789 N N . ASN A 1 100 ? 14.647 -7.544 4.419 1.00 92.50 100 ASN A N 1
ATOM 790 C CA . ASN A 1 100 ? 13.434 -7.120 3.717 1.00 92.50 100 ASN A CA 1
ATOM 791 C C . ASN A 1 100 ? 13.620 -5.774 3.001 1.00 92.50 100 ASN A C 1
ATOM 793 O O . ASN A 1 100 ? 13.018 -5.572 1.951 1.00 92.50 100 ASN A O 1
ATOM 797 N N . ARG A 1 101 ? 14.428 -4.865 3.564 1.00 95.25 101 ARG A N 1
ATOM 798 C CA . ARG A 1 101 ? 14.809 -3.593 2.935 1.00 95.25 101 ARG A CA 1
ATOM 799 C C . ARG A 1 101 ? 15.619 -3.852 1.664 1.00 95.25 101 ARG A C 1
ATOM 801 O O . ARG A 1 101 ? 15.188 -3.404 0.612 1.00 95.25 101 ARG A O 1
ATOM 808 N N 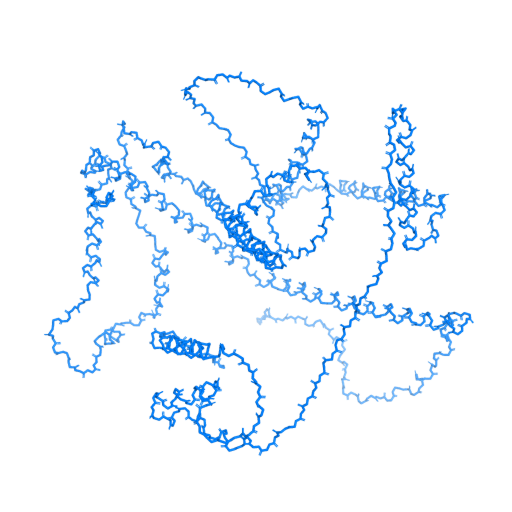. LEU A 1 102 ? 16.687 -4.644 1.747 1.00 95.06 102 LEU A N 1
ATOM 809 C CA . LEU A 1 102 ? 17.502 -5.054 0.598 1.00 95.06 102 LEU A CA 1
ATOM 810 C C . LEU A 1 102 ? 16.660 -5.762 -0.463 1.00 95.06 102 LEU A C 1
ATOM 812 O O . LEU A 1 102 ? 16.691 -5.388 -1.624 1.00 95.06 102 LEU A O 1
ATOM 816 N N . HIS A 1 103 ? 15.802 -6.701 -0.057 1.00 93.50 103 HIS A N 1
ATOM 817 C CA . HIS A 1 103 ? 14.921 -7.379 -1.003 1.00 93.50 103 HIS A CA 1
ATOM 818 C C . HIS A 1 103 ? 13.960 -6.415 -1.716 1.00 93.50 103 HIS A C 1
ATOM 820 O O . HIS A 1 103 ? 13.713 -6.570 -2.908 1.00 93.50 103 HIS A O 1
ATOM 826 N N . ALA A 1 104 ? 13.415 -5.417 -1.013 1.00 94.81 104 ALA A N 1
ATOM 827 C CA . ALA A 1 104 ? 12.569 -4.405 -1.639 1.00 94.81 104 ALA A CA 1
ATOM 828 C C . ALA A 1 104 ? 13.358 -3.542 -2.638 1.00 94.81 104 ALA A C 1
ATOM 830 O O . ALA A 1 104 ? 12.842 -3.252 -3.714 1.00 94.81 104 ALA A O 1
ATOM 831 N N . ILE A 1 105 ? 14.604 -3.188 -2.306 1.00 96.06 105 ILE A N 1
ATOM 832 C CA . ILE A 1 105 ? 15.519 -2.464 -3.199 1.00 96.06 105 ILE A CA 1
ATOM 833 C C . ILE A 1 105 ? 15.815 -3.302 -4.445 1.00 96.06 105 ILE A C 1
ATOM 835 O O . ILE A 1 105 ? 15.665 -2.802 -5.554 1.00 96.06 105 ILE A O 1
ATOM 839 N N . ASP A 1 106 ? 16.143 -4.584 -4.290 1.00 95.00 106 ASP A N 1
ATOM 840 C CA . ASP A 1 106 ? 16.433 -5.487 -5.409 1.00 95.00 106 ASP A CA 1
ATOM 841 C C . ASP A 1 106 ? 15.224 -5.683 -6.329 1.00 95.00 106 ASP A C 1
ATOM 843 O O . ASP A 1 106 ? 15.366 -5.722 -7.553 1.00 95.00 106 ASP A O 1
ATOM 847 N N . VAL A 1 107 ? 14.022 -5.790 -5.755 1.00 93.50 107 VAL A N 1
ATOM 848 C CA . VAL A 1 107 ? 12.774 -5.894 -6.522 1.00 93.50 107 VAL A CA 1
ATOM 849 C C . VAL A 1 107 ? 12.520 -4.617 -7.320 1.00 93.50 107 VAL A C 1
ATOM 851 O O . VAL A 1 107 ? 12.193 -4.710 -8.505 1.00 93.50 107 VAL A O 1
ATOM 854 N N . GLU A 1 108 ? 12.696 -3.442 -6.714 1.00 96.12 108 GLU A N 1
ATOM 855 C CA . GLU A 1 108 ? 12.476 -2.167 -7.403 1.00 96.12 108 GLU A CA 1
ATOM 856 C C . GLU A 1 108 ? 13.563 -1.900 -8.452 1.00 96.12 108 GLU A C 1
ATOM 858 O O . GLU A 1 108 ? 13.254 -1.527 -9.580 1.00 96.12 108 GLU A O 1
ATOM 863 N N . ARG A 1 109 ? 14.826 -2.214 -8.150 1.00 96.31 109 ARG A N 1
ATOM 864 C CA . ARG A 1 109 ? 15.941 -2.202 -9.106 1.00 96.31 109 ARG A CA 1
ATOM 865 C C . ARG A 1 109 ? 15.658 -3.103 -10.303 1.00 96.31 109 ARG A C 1
ATOM 867 O O . ARG A 1 109 ? 15.845 -2.697 -11.446 1.00 96.31 109 ARG A O 1
ATOM 874 N N . TYR A 1 110 ? 15.188 -4.326 -10.062 1.00 95.12 110 TYR A N 1
ATOM 875 C CA . TYR A 1 110 ? 14.817 -5.247 -11.135 1.00 95.12 110 TYR A CA 1
ATOM 876 C C . TYR A 1 110 ? 13.657 -4.702 -11.976 1.00 95.12 110 TYR A C 1
ATOM 878 O O . TYR A 1 110 ? 13.673 -4.845 -13.196 1.00 95.12 110 TYR A O 1
ATOM 886 N N . LYS A 1 111 ? 12.674 -4.049 -11.346 1.00 96.00 111 LYS A N 1
ATOM 887 C CA . LYS A 1 111 ? 11.556 -3.392 -12.033 1.00 96.00 111 LYS A CA 1
ATOM 888 C C . LYS A 1 111 ? 12.026 -2.224 -12.904 1.00 96.00 111 LYS A C 1
ATOM 890 O O . LYS A 1 111 ? 11.616 -2.163 -14.057 1.00 96.00 111 LYS A O 1
ATOM 895 N N . ILE A 1 112 ? 12.922 -1.370 -12.405 1.00 96.19 112 ILE A N 1
ATOM 896 C CA . ILE A 1 112 ? 13.545 -0.283 -13.180 1.00 96.19 112 ILE A CA 1
ATOM 897 C C . ILE A 1 112 ? 14.262 -0.850 -14.408 1.00 96.19 112 ILE A C 1
ATOM 899 O O . ILE A 1 112 ? 14.001 -0.420 -15.528 1.00 96.19 112 ILE A O 1
ATOM 903 N N . ARG A 1 113 ? 15.094 -1.881 -14.219 1.00 95.50 113 ARG A N 1
ATOM 904 C CA . ARG A 1 113 ? 15.815 -2.538 -15.320 1.00 95.50 113 ARG A CA 1
ATOM 905 C C . ARG A 1 113 ? 14.868 -3.146 -16.351 1.00 95.50 113 ARG A C 1
ATOM 907 O O . ARG A 1 113 ? 15.073 -3.003 -17.550 1.00 95.50 113 ARG A O 1
ATOM 914 N N . LEU A 1 114 ? 13.813 -3.817 -15.898 1.00 95.06 114 LEU A N 1
ATOM 915 C CA . LEU A 1 114 ? 12.823 -4.413 -16.790 1.00 95.06 114 LEU A CA 1
ATOM 916 C C . LEU A 1 114 ? 12.050 -3.340 -17.573 1.00 95.06 114 LEU A C 1
ATOM 918 O O . LEU A 1 114 ? 11.815 -3.515 -18.765 1.00 95.06 114 LEU A O 1
ATOM 922 N N . ASN A 1 115 ? 11.708 -2.219 -16.936 1.00 96.12 115 ASN A N 1
ATOM 923 C CA . ASN A 1 115 ? 11.065 -1.089 -17.603 1.00 96.12 115 ASN A CA 1
ATOM 924 C C . ASN A 1 115 ? 11.988 -0.410 -18.619 1.00 96.12 115 ASN A C 1
ATOM 926 O O . ASN A 1 115 ? 11.528 -0.097 -19.709 1.00 96.12 115 ASN A O 1
ATOM 930 N N . ALA A 1 116 ? 13.280 -0.267 -18.319 1.00 96.69 116 ALA A N 1
ATOM 931 C CA . ALA A 1 116 ? 14.270 0.241 -19.266 1.00 96.69 116 ALA A CA 1
ATOM 932 C C . ALA A 1 116 ? 14.404 -0.652 -20.507 1.00 96.69 116 ALA A C 1
ATOM 934 O O . ALA A 1 116 ? 14.418 -0.149 -21.626 1.00 96.69 116 ALA A O 1
ATOM 935 N N . VAL A 1 117 ? 14.427 -1.979 -20.331 1.00 96.31 117 VAL A N 1
ATOM 936 C CA . VAL A 1 117 ? 14.409 -2.922 -21.463 1.00 96.31 117 VAL A CA 1
ATOM 937 C C . VAL A 1 117 ? 13.117 -2.789 -22.267 1.00 96.31 117 VAL A C 1
ATOM 939 O O . VAL A 1 117 ? 13.169 -2.768 -23.491 1.00 96.31 117 VAL A O 1
ATOM 942 N N . ASN A 1 118 ? 11.961 -2.666 -21.609 1.00 95.62 118 ASN A N 1
ATOM 943 C CA . ASN A 1 118 ? 10.686 -2.480 -22.306 1.00 95.62 118 ASN A CA 1
ATOM 944 C C . ASN A 1 118 ? 10.632 -1.144 -23.066 1.00 95.62 118 ASN A C 1
ATOM 946 O O . ASN A 1 118 ? 10.092 -1.099 -24.166 1.00 95.62 118 ASN A O 1
ATOM 950 N N . GLN A 1 119 ? 11.184 -0.068 -22.500 1.00 95.81 119 GLN A N 1
ATOM 951 C CA . GLN A 1 119 ? 11.274 1.237 -23.155 1.00 95.81 119 GLN A CA 1
ATOM 952 C C . GLN A 1 119 ? 12.171 1.152 -24.393 1.00 95.81 119 GLN A C 1
ATOM 954 O O . GLN A 1 119 ? 11.747 1.546 -25.475 1.00 95.81 119 GLN A O 1
ATOM 959 N N . ALA A 1 120 ? 13.348 0.533 -24.272 1.00 96.31 120 ALA A N 1
ATOM 960 C CA . ALA A 1 120 ? 14.235 0.283 -25.406 1.00 96.31 120 ALA A CA 1
ATOM 961 C C . ALA A 1 120 ? 13.580 -0.601 -26.480 1.00 96.31 120 ALA A C 1
ATOM 963 O O . ALA A 1 120 ? 13.711 -0.314 -27.661 1.00 96.31 120 ALA A O 1
ATOM 964 N N . GLN A 1 121 ? 12.809 -1.625 -26.093 1.00 96.19 121 GLN A N 1
ATOM 965 C CA . GLN A 1 121 ? 12.036 -2.439 -27.038 1.00 96.19 121 GLN A CA 1
ATOM 966 C C . GLN A 1 121 ? 10.979 -1.620 -27.783 1.00 96.19 121 GLN A C 1
ATOM 968 O O . GLN A 1 121 ? 10.826 -1.797 -28.986 1.00 96.19 121 GLN A O 1
ATOM 973 N N . ARG A 1 122 ? 10.258 -0.721 -27.100 1.00 96.25 122 ARG A N 1
ATOM 974 C CA . ARG A 1 122 ? 9.276 0.166 -27.747 1.00 96.25 122 ARG A CA 1
ATOM 975 C C . ARG A 1 122 ? 9.935 1.099 -28.759 1.00 96.25 122 ARG A C 1
ATOM 977 O O . ARG A 1 122 ? 9.418 1.237 -29.858 1.00 96.25 122 ARG A O 1
ATOM 984 N N . LEU A 1 123 ? 11.074 1.694 -28.406 1.00 95.94 123 LEU A N 1
ATOM 985 C CA . LEU A 1 123 ? 11.838 2.543 -29.324 1.00 95.94 123 LEU A CA 1
ATOM 986 C C . LEU A 1 123 ? 12.391 1.734 -30.504 1.00 95.94 123 LEU A C 1
ATOM 988 O O . LEU A 1 123 ? 12.267 2.166 -31.646 1.00 95.94 123 LEU A O 1
ATOM 992 N N . ALA A 1 124 ? 12.921 0.536 -30.244 1.00 96.62 124 ALA A N 1
ATOM 993 C CA . ALA A 1 124 ? 13.373 -0.386 -31.280 1.00 96.62 124 ALA A CA 1
ATOM 994 C C . ALA A 1 124 ? 12.239 -0.737 -32.250 1.00 96.62 124 ALA A C 1
ATOM 996 O O . ALA A 1 124 ? 12.421 -0.645 -33.452 1.00 96.62 124 ALA A O 1
ATOM 997 N N . ALA A 1 125 ? 11.032 -1.030 -31.765 1.00 96.75 125 ALA A N 1
ATOM 998 C CA . ALA A 1 125 ? 9.901 -1.320 -32.647 1.00 96.75 125 ALA A CA 1
ATOM 999 C C . ALA A 1 125 ? 9.570 -0.184 -33.635 1.00 96.75 125 ALA A C 1
ATOM 1001 O O . ALA A 1 125 ? 9.064 -0.464 -34.718 1.00 96.75 125 ALA A O 1
ATOM 1002 N N . VAL A 1 126 ? 9.849 1.075 -33.277 1.00 96.44 126 VAL A N 1
ATOM 1003 C CA . VAL A 1 126 ? 9.618 2.243 -34.142 1.00 96.44 126 VAL A CA 1
ATOM 1004 C C . VAL A 1 126 ? 10.803 2.505 -35.075 1.00 96.44 126 VAL A C 1
ATOM 1006 O O . VAL A 1 126 ? 10.598 2.802 -36.249 1.00 96.44 126 VAL A O 1
ATOM 1009 N N . HIS A 1 127 ? 12.032 2.416 -34.562 1.00 96.44 127 HIS A N 1
ATOM 1010 C CA . HIS A 1 127 ? 13.233 2.870 -35.273 1.00 96.44 127 HIS A CA 1
ATOM 1011 C C . HIS A 1 127 ? 14.065 1.742 -35.900 1.00 96.44 127 HIS A C 1
ATOM 1013 O O . HIS A 1 127 ? 14.648 1.937 -36.961 1.00 96.44 127 HIS A O 1
ATOM 1019 N N . ASP A 1 128 ? 14.143 0.579 -35.253 1.00 96.19 128 ASP A N 1
ATOM 1020 C CA . ASP A 1 128 ? 14.938 -0.577 -35.681 1.00 96.19 128 ASP A CA 1
ATOM 1021 C C . ASP A 1 128 ? 14.332 -1.889 -35.136 1.00 96.19 128 ASP A C 1
ATOM 1023 O O . ASP A 1 128 ? 14.715 -2.350 -34.052 1.00 96.19 128 ASP A O 1
ATOM 1027 N N . PRO A 1 129 ? 13.385 -2.518 -35.863 1.00 95.75 129 PRO A N 1
ATOM 1028 C CA . PRO A 1 129 ? 12.715 -3.745 -35.420 1.00 95.75 129 PRO A CA 1
ATOM 1029 C C . PRO A 1 129 ? 13.669 -4.920 -35.161 1.00 95.75 129 PRO A C 1
ATOM 1031 O O . PRO A 1 129 ? 13.336 -5.836 -34.403 1.00 95.75 129 PRO A O 1
ATOM 1034 N N . SER A 1 130 ? 14.878 -4.896 -35.740 1.00 96.44 130 SER A N 1
ATOM 1035 C CA . SER A 1 130 ? 15.910 -5.899 -35.451 1.00 96.44 130 SER A CA 1
ATOM 1036 C C . SER A 1 130 ? 16.387 -5.833 -33.993 1.00 96.44 130 SER A C 1
ATOM 1038 O O . SER A 1 130 ? 16.852 -6.836 -33.448 1.00 96.44 130 SER A O 1
ATOM 1040 N N . GLY A 1 131 ? 16.249 -4.662 -33.359 1.00 94.62 131 GLY A N 1
ATOM 1041 C CA . GLY A 1 131 ? 16.633 -4.364 -31.982 1.00 94.62 131 GLY A CA 1
ATOM 1042 C C . GLY A 1 131 ? 18.146 -4.303 -31.732 1.00 94.62 131 GLY A C 1
ATOM 1043 O O . GLY A 1 131 ? 18.574 -3.985 -30.616 1.00 94.62 131 GLY A O 1
ATOM 1044 N N . VAL A 1 132 ? 18.965 -4.545 -32.762 1.00 96.06 132 VAL A N 1
ATOM 1045 C CA . VAL A 1 132 ? 20.431 -4.602 -32.663 1.00 96.06 132 VAL A CA 1
ATOM 1046 C C . VAL A 1 132 ? 20.992 -3.273 -32.167 1.00 96.06 132 VAL A C 1
ATOM 1048 O O . VAL A 1 132 ? 21.800 -3.267 -31.236 1.00 96.06 132 VAL A O 1
ATOM 1051 N N . SER A 1 133 ? 20.509 -2.152 -32.708 1.00 94.75 133 SER A N 1
ATOM 1052 C CA . SER A 1 133 ? 20.940 -0.809 -32.288 1.00 94.75 133 SER A CA 1
ATOM 1053 C C . SER A 1 133 ? 20.639 -0.499 -30.817 1.00 94.75 133 SER A C 1
ATOM 1055 O O . SER A 1 133 ? 21.351 0.289 -30.196 1.00 94.75 133 SER A O 1
ATOM 1057 N N . PHE A 1 134 ? 19.638 -1.161 -30.232 1.00 95.31 134 PHE A N 1
ATOM 1058 C CA . PHE A 1 134 ? 19.219 -0.950 -28.846 1.00 95.31 134 PHE A CA 1
ATOM 1059 C C . PHE A 1 134 ? 19.738 -2.008 -27.863 1.00 95.31 134 PHE A C 1
ATOM 1061 O O . PHE A 1 134 ? 19.433 -1.955 -26.665 1.00 95.31 134 PHE A O 1
ATOM 1068 N N . ASN A 1 135 ? 20.517 -2.982 -28.348 1.00 95.31 135 ASN A N 1
ATOM 1069 C CA . ASN A 1 135 ? 20.932 -4.171 -27.599 1.00 95.31 135 ASN A CA 1
ATOM 1070 C C . ASN A 1 135 ? 19.738 -4.957 -27.009 1.00 95.31 135 ASN A C 1
ATOM 1072 O O . ASN A 1 135 ? 19.808 -5.546 -25.924 1.00 95.31 135 ASN A O 1
ATOM 1076 N N . VAL A 1 136 ? 18.611 -4.953 -27.721 1.00 92.69 136 VAL A N 1
ATOM 1077 C CA . VAL A 1 136 ? 17.431 -5.771 -27.427 1.00 92.69 136 VAL A CA 1
ATOM 1078 C C . VAL A 1 136 ? 17.259 -6.737 -28.597 1.00 92.69 136 VAL A C 1
ATOM 1080 O O . VAL A 1 136 ? 17.386 -6.342 -29.740 1.00 92.69 136 VAL A O 1
ATOM 1083 N N . GLY A 1 137 ? 17.054 -8.034 -28.358 1.00 93.94 137 GLY A N 1
ATOM 1084 C CA . GLY A 1 137 ? 16.855 -8.966 -29.483 1.00 93.94 137 GLY A CA 1
ATOM 1085 C C . GLY A 1 137 ? 15.634 -8.587 -30.334 1.00 93.94 137 GLY A C 1
ATOM 1086 O O . GLY A 1 137 ? 14.791 -7.833 -29.852 1.00 93.94 137 GLY A O 1
ATOM 1087 N N . GLU A 1 138 ? 15.525 -9.170 -31.534 1.00 96.62 138 GLU A N 1
ATOM 1088 C CA . GLU A 1 138 ? 14.450 -8.935 -32.517 1.00 96.62 138 GLU A CA 1
ATOM 1089 C C . GLU A 1 138 ? 13.089 -8.694 -31.854 1.00 96.62 138 GLU A C 1
ATOM 1091 O O . GLU A 1 138 ? 12.632 -9.485 -31.012 1.00 96.62 138 GLU A O 1
ATOM 1096 N N . VAL A 1 139 ? 12.464 -7.575 -32.207 1.00 97.12 139 VAL A N 1
ATOM 1097 C CA . VAL A 1 139 ? 11.253 -7.071 -31.570 1.00 97.12 139 VAL A CA 1
ATOM 1098 C C . VAL A 1 139 ? 10.077 -7.220 -32.526 1.00 97.12 139 VAL A C 1
ATOM 1100 O O . VAL A 1 139 ? 10.149 -6.837 -33.686 1.00 97.12 139 VAL A O 1
ATOM 1103 N N . VAL A 1 140 ? 8.973 -7.765 -32.018 1.00 97.06 140 VAL A N 1
ATOM 1104 C CA . VAL A 1 140 ? 7.729 -7.965 -32.763 1.00 97.06 140 VAL A CA 1
ATOM 1105 C C . VAL A 1 140 ? 6.623 -7.151 -32.095 1.00 97.06 140 VAL A C 1
ATOM 1107 O O . VAL A 1 140 ? 6.393 -7.260 -30.884 1.00 97.06 140 VAL A O 1
ATOM 1110 N N . THR A 1 141 ? 5.940 -6.326 -32.882 1.00 97.19 141 THR A N 1
ATOM 1111 C CA . THR A 1 141 ? 4.685 -5.668 -32.510 1.00 97.19 141 THR A CA 1
ATOM 1112 C C . THR A 1 141 ? 3.537 -6.650 -32.713 1.00 97.19 141 THR A C 1
ATOM 1114 O O . THR A 1 141 ? 3.341 -7.186 -33.800 1.00 97.19 141 THR A O 1
ATOM 1117 N N . LEU A 1 142 ? 2.799 -6.938 -31.646 1.00 96.62 142 LEU A N 1
ATOM 1118 C CA . LEU A 1 142 ? 1.593 -7.758 -31.715 1.00 96.62 142 LEU A CA 1
ATOM 1119 C C . LEU A 1 142 ? 0.393 -6.923 -32.198 1.00 96.62 142 LEU A C 1
ATOM 1121 O O . LEU A 1 142 ? 0.419 -5.694 -32.148 1.00 96.62 142 LEU A O 1
ATOM 1125 N N . GLU A 1 143 ? -0.681 -7.598 -32.615 1.00 95.69 143 GLU A N 1
ATOM 1126 C CA . GLU A 1 143 ? -1.932 -6.969 -33.083 1.00 95.69 143 GLU A CA 1
ATOM 1127 C C . GLU A 1 143 ? -2.585 -6.052 -32.033 1.00 95.69 143 GLU A C 1
ATOM 1129 O O . GLU A 1 143 ? -3.261 -5.088 -32.378 1.00 95.69 143 GLU A O 1
ATOM 1134 N N . ASP A 1 144 ? -2.349 -6.312 -30.742 1.00 93.81 144 ASP A N 1
ATOM 1135 C CA . ASP A 1 144 ? -2.824 -5.492 -29.620 1.00 93.81 144 ASP A CA 1
ATOM 1136 C C . ASP A 1 144 ? -1.985 -4.216 -29.395 1.00 93.81 144 ASP A C 1
ATOM 1138 O O . ASP A 1 144 ? -2.196 -3.490 -28.421 1.00 93.81 144 ASP A O 1
ATOM 1142 N N . GLY A 1 145 ? -1.006 -3.955 -30.266 1.00 93.44 145 GLY A N 1
ATOM 1143 C CA . GLY A 1 145 ? -0.049 -2.860 -30.139 1.00 93.44 145 GLY A CA 1
ATOM 1144 C C . GLY A 1 145 ? 1.012 -3.102 -29.064 1.00 93.44 145 GLY A C 1
ATOM 1145 O O . GLY A 1 145 ? 1.833 -2.220 -28.798 1.00 93.44 145 GLY A O 1
ATOM 1146 N N . THR A 1 146 ? 1.036 -4.276 -28.420 1.00 95.00 146 THR A N 1
ATOM 1147 C CA . THR A 1 146 ? 2.061 -4.575 -27.422 1.00 95.00 146 THR A CA 1
ATOM 1148 C C . THR A 1 146 ? 3.356 -5.022 -28.087 1.00 95.00 146 THR A C 1
ATOM 1150 O O . THR A 1 146 ? 3.400 -5.897 -28.949 1.00 95.00 146 THR A O 1
ATOM 1153 N N . VAL A 1 147 ? 4.452 -4.408 -27.652 1.00 96.25 147 VAL A N 1
ATOM 1154 C CA . VAL A 1 147 ? 5.793 -4.687 -28.160 1.00 96.25 147 VAL A CA 1
ATOM 1155 C C . VAL A 1 147 ? 6.443 -5.774 -27.307 1.00 96.25 147 VAL A C 1
ATOM 1157 O O . VAL A 1 147 ? 6.491 -5.658 -26.076 1.00 96.25 147 VAL A O 1
ATOM 1160 N N . ARG A 1 148 ? 6.932 -6.847 -27.934 1.00 95.81 148 ARG A N 1
ATOM 1161 C CA . ARG A 1 148 ? 7.608 -7.964 -27.253 1.00 95.81 148 ARG A CA 1
ATOM 1162 C C . ARG A 1 148 ? 8.831 -8.410 -28.041 1.00 95.81 148 ARG A C 1
ATOM 1164 O O . ARG A 1 148 ? 8.803 -8.439 -29.263 1.00 95.81 148 ARG A O 1
ATOM 1171 N N . SER A 1 149 ? 9.887 -8.846 -27.354 1.00 95.56 149 SER A N 1
ATOM 1172 C CA . SER A 1 149 ? 10.987 -9.520 -28.052 1.00 95.56 149 SER A CA 1
ATOM 1173 C C . SER A 1 149 ? 10.557 -10.909 -28.520 1.00 95.56 149 SER A C 1
ATOM 1175 O O . SER A 1 149 ? 9.870 -11.631 -27.786 1.00 95.56 149 SER A O 1
ATOM 1177 N N . LYS A 1 150 ? 11.008 -11.321 -29.702 1.00 96.06 150 LYS A N 1
ATOM 1178 C CA . LYS A 1 150 ? 10.740 -12.634 -30.302 1.00 96.06 150 LYS A CA 1
ATOM 1179 C C . LYS A 1 150 ? 11.101 -13.780 -29.361 1.00 96.06 150 LYS A C 1
ATOM 1181 O O . LYS A 1 150 ? 10.259 -14.617 -29.061 1.00 96.06 150 LYS A O 1
ATOM 1186 N N . LYS A 1 151 ? 12.272 -13.703 -28.720 1.00 93.25 151 LYS A N 1
ATOM 1187 C CA . LYS A 1 151 ? 12.707 -14.656 -27.682 1.00 93.25 151 LYS A CA 1
ATOM 1188 C C . LYS A 1 151 ? 11.744 -14.740 -26.489 1.00 93.25 151 LYS A C 1
ATOM 1190 O O . LYS A 1 151 ? 11.590 -15.794 -25.875 1.00 93.25 151 LYS A O 1
ATOM 1195 N N . SER A 1 152 ? 11.105 -13.628 -26.107 1.00 91.69 152 SER A N 1
ATOM 1196 C CA . SER A 1 152 ? 10.105 -13.634 -25.029 1.00 91.69 152 SER A CA 1
ATOM 1197 C C . SER A 1 152 ? 8.780 -14.265 -25.463 1.00 91.69 152 SER A C 1
ATOM 1199 O O . SER A 1 152 ? 8.138 -14.929 -24.645 1.00 91.69 152 SER A O 1
ATOM 1201 N N . LEU A 1 153 ? 8.398 -14.102 -26.734 1.00 93.56 153 LEU A N 1
ATOM 1202 C CA . LEU A 1 153 ? 7.236 -14.758 -27.329 1.00 93.56 153 LEU A CA 1
ATOM 1203 C C . LEU A 1 153 ? 7.466 -16.259 -27.476 1.00 93.56 153 LEU A C 1
ATOM 1205 O O . LEU A 1 153 ? 6.634 -17.022 -26.996 1.00 93.56 153 LEU A O 1
ATOM 1209 N N . GLU A 1 154 ? 8.611 -16.677 -28.013 1.00 94.38 154 GLU A N 1
ATOM 1210 C CA . GLU A 1 154 ? 9.025 -18.084 -28.106 1.00 94.38 154 GLU A CA 1
ATOM 1211 C C . GLU A 1 154 ? 9.014 -18.740 -26.727 1.00 94.38 154 GLU A C 1
ATOM 1213 O O . GLU A 1 154 ? 8.314 -19.724 -26.515 1.00 94.38 154 GLU A O 1
ATOM 1218 N N . ARG A 1 155 ? 9.649 -18.126 -25.721 1.00 92.12 155 ARG A N 1
ATOM 1219 C CA . ARG A 1 155 ? 9.624 -18.652 -24.347 1.00 92.12 155 ARG A CA 1
ATOM 1220 C C . ARG A 1 155 ? 8.208 -18.742 -23.770 1.00 92.12 155 ARG A C 1
ATOM 1222 O O . ARG A 1 155 ? 7.911 -19.639 -22.981 1.00 92.12 155 ARG A O 1
ATOM 1229 N N . LYS A 1 156 ? 7.320 -17.799 -24.102 1.00 92.69 156 LYS A N 1
ATOM 1230 C CA . LYS A 1 156 ? 5.912 -17.843 -23.674 1.00 92.69 156 LYS A CA 1
ATOM 1231 C C . LYS A 1 156 ? 5.160 -18.967 -24.390 1.00 92.69 156 LYS A C 1
ATOM 1233 O O . LYS A 1 156 ? 4.361 -19.635 -23.738 1.00 92.69 156 LYS A O 1
ATOM 1238 N N . GLN A 1 157 ? 5.429 -19.190 -25.673 1.00 93.12 157 GLN A N 1
ATOM 1239 C CA . GLN A 1 157 ? 4.880 -20.291 -26.461 1.00 93.12 157 GLN A CA 1
ATOM 1240 C C . GLN A 1 157 ? 5.397 -21.644 -25.960 1.00 93.12 157 GLN A C 1
ATOM 1242 O O . GLN A 1 157 ? 4.585 -22.532 -25.741 1.00 93.12 157 GLN A O 1
ATOM 1247 N N . GLU A 1 158 ? 6.687 -21.783 -25.648 1.00 91.62 158 GLU A N 1
ATOM 1248 C CA . GLU A 1 158 ? 7.275 -22.974 -25.017 1.00 91.62 158 GLU A CA 1
ATOM 1249 C C . GLU A 1 158 ? 6.646 -23.261 -23.650 1.00 91.62 158 GLU A C 1
ATOM 1251 O O . GLU A 1 158 ? 6.267 -24.392 -23.356 1.00 91.62 158 GLU A O 1
ATOM 1256 N N . LEU A 1 159 ? 6.475 -22.238 -22.803 1.00 88.56 159 LEU A N 1
ATOM 1257 C CA . LEU A 1 159 ? 5.806 -22.390 -21.507 1.00 88.56 159 LEU A CA 1
ATOM 1258 C C . LEU A 1 159 ? 4.312 -22.696 -21.643 1.00 88.56 159 LEU A C 1
ATOM 1260 O O . LEU A 1 159 ? 3.743 -23.296 -20.731 1.00 88.56 159 LEU A O 1
ATOM 1264 N N . ALA A 1 160 ? 3.664 -22.255 -22.721 1.00 89.88 160 ALA A N 1
ATOM 1265 C CA . ALA A 1 160 ? 2.282 -22.604 -23.028 1.00 89.88 160 ALA A CA 1
ATOM 1266 C C . ALA A 1 160 ? 2.185 -24.036 -23.575 1.00 89.88 160 ALA A C 1
ATOM 1268 O O . ALA A 1 160 ? 1.312 -24.779 -23.142 1.00 89.88 160 ALA A O 1
ATOM 1269 N N . ALA A 1 161 ? 3.114 -24.448 -24.441 1.00 90.25 161 ALA A N 1
ATOM 1270 C CA . ALA A 1 161 ? 3.211 -25.790 -25.006 1.00 90.25 161 ALA A CA 1
ATOM 1271 C C . ALA A 1 161 ? 3.550 -26.832 -23.932 1.00 90.25 161 ALA A C 1
ATOM 1273 O O . ALA A 1 161 ? 2.859 -27.836 -23.828 1.00 90.25 161 ALA A O 1
ATOM 1274 N N . GLY A 1 162 ? 4.518 -26.555 -23.055 1.00 81.88 162 GLY A N 1
ATOM 1275 C CA . GLY A 1 162 ? 4.860 -27.420 -21.920 1.00 81.88 162 GLY A CA 1
ATOM 1276 C C . GLY A 1 162 ? 3.811 -27.439 -20.802 1.00 81.88 162 GLY A C 1
ATOM 1277 O O . GLY A 1 162 ? 3.900 -28.254 -19.889 1.00 81.88 162 GLY A O 1
ATOM 1278 N N . LYS A 1 163 ? 2.823 -26.535 -20.847 1.00 77.38 163 LYS A N 1
ATOM 1279 C CA . LYS A 1 163 ? 1.635 -26.557 -19.981 1.00 77.38 163 LYS A CA 1
ATOM 1280 C C . LYS A 1 163 ? 0.413 -27.159 -20.654 1.00 77.38 163 LYS A C 1
ATOM 1282 O O . LYS A 1 163 ? -0.603 -27.290 -19.969 1.00 77.38 163 LYS A O 1
ATOM 1287 N N . LYS A 1 164 ? 0.475 -27.496 -21.948 1.00 66.44 164 LYS A N 1
ATOM 1288 C CA . LYS A 1 164 ? -0.578 -28.320 -22.527 1.00 66.44 164 LYS A CA 1
ATOM 1289 C C . LYS A 1 164 ? -0.605 -29.594 -21.681 1.00 66.44 164 LYS A C 1
ATOM 1291 O O . LYS A 1 164 ? 0.466 -30.165 -21.451 1.00 66.44 164 LYS A O 1
ATOM 1296 N N . PRO A 1 165 ? -1.766 -29.963 -21.109 1.00 61.44 165 PRO A N 1
ATOM 1297 C CA . PRO A 1 165 ? -1.876 -31.249 -20.449 1.00 61.44 165 PRO A CA 1
ATOM 1298 C C . PRO A 1 165 ? -1.344 -32.272 -21.446 1.00 61.44 165 PRO A C 1
ATOM 1300 O O . PRO A 1 165 ? -1.621 -32.166 -22.640 1.00 61.44 165 PRO A O 1
ATOM 1303 N N . ILE A 1 166 ? -0.498 -33.183 -20.975 1.00 54.91 166 ILE A N 1
ATOM 1304 C CA . ILE A 1 166 ? -0.135 -34.362 -21.748 1.00 54.91 166 ILE A CA 1
ATOM 1305 C C . ILE A 1 166 ? -1.465 -35.097 -21.920 1.00 54.91 166 ILE A C 1
ATOM 1307 O O . ILE A 1 166 ? -1.896 -35.824 -21.030 1.00 54.91 166 ILE A O 1
ATOM 1311 N N . GLU A 1 167 ? -2.198 -34.765 -22.980 1.00 59.06 167 GLU A N 1
ATOM 1312 C CA . GLU A 1 167 ? -3.357 -35.521 -23.406 1.00 59.06 167 GLU A CA 1
ATOM 1313 C C . GLU A 1 167 ? -2.791 -36.883 -23.769 1.00 59.06 167 GLU A C 1
ATOM 1315 O O . GLU A 1 167 ? -1.969 -37.027 -24.673 1.00 59.06 167 GLU A O 1
ATOM 1320 N N . ASN A 1 168 ? -3.108 -37.833 -22.897 1.00 49.03 168 ASN A N 1
ATOM 1321 C CA . ASN A 1 168 ? -2.633 -39.195 -22.924 1.00 49.03 168 ASN A CA 1
ATOM 1322 C C . ASN A 1 168 ? -2.936 -39.803 -24.293 1.00 49.03 168 ASN A C 1
ATOM 1324 O O . ASN A 1 168 ? -4.077 -40.153 -24.574 1.00 49.03 168 ASN A O 1
ATOM 1328 N N . GLY A 1 169 ? -1.904 -39.948 -25.118 1.00 52.19 169 GLY A N 1
ATOM 1329 C CA . GLY A 1 169 ? -1.891 -40.974 -26.145 1.00 52.19 169 GLY A CA 1
ATOM 1330 C C . GLY A 1 169 ? -1.682 -42.320 -25.460 1.00 52.19 169 GLY A C 1
ATOM 1331 O O . GLY A 1 169 ? -0.577 -42.611 -25.006 1.00 52.19 169 GLY A O 1
ATOM 1332 N N . ASP A 1 170 ? -2.770 -43.069 -25.306 1.00 51.19 170 ASP A N 1
ATOM 1333 C CA . ASP A 1 170 ? -2.868 -44.527 -25.430 1.00 51.19 170 ASP A CA 1
ATOM 1334 C C . ASP A 1 170 ? -1.611 -45.353 -25.108 1.00 51.19 170 ASP A C 1
ATOM 1336 O O . ASP A 1 170 ? -1.055 -46.051 -25.954 1.00 51.19 170 ASP A O 1
ATOM 1340 N N . ALA A 1 171 ? -1.198 -45.352 -23.844 1.00 51.25 171 ALA A N 1
ATOM 1341 C CA . ALA A 1 171 ? -0.386 -46.432 -23.306 1.00 51.25 171 ALA A CA 1
ATOM 1342 C C . ALA A 1 171 ? -1.132 -47.024 -22.116 1.00 51.25 171 ALA A C 1
ATOM 1344 O O . ALA A 1 171 ? -1.275 -46.382 -21.075 1.00 51.25 171 ALA A O 1
ATOM 1345 N N . ALA A 1 172 ? -1.631 -48.244 -22.307 1.00 56.97 172 ALA A N 1
ATOM 1346 C CA . ALA A 1 172 ? -2.226 -49.092 -21.290 1.00 56.97 172 ALA A CA 1
ATOM 1347 C C . ALA A 1 172 ? -1.239 -49.298 -20.128 1.00 56.97 172 ALA A C 1
ATOM 1349 O O . ALA A 1 172 ? -0.450 -50.240 -20.105 1.00 56.97 172 ALA A O 1
ATOM 1350 N N . VAL A 1 173 ? -1.254 -48.378 -19.167 1.00 54.81 173 VAL A N 1
ATOM 1351 C CA . VAL A 1 173 ? -0.612 -48.554 -17.869 1.00 54.81 173 VAL A CA 1
ATOM 1352 C C . VAL A 1 173 ? -1.636 -49.265 -16.983 1.00 54.81 173 VAL A C 1
ATOM 1354 O O . VAL A 1 173 ? -2.755 -48.765 -16.860 1.00 54.81 173 VAL A O 1
ATOM 1357 N N . PRO A 1 174 ? -1.299 -50.430 -16.400 1.00 56.00 174 PRO A N 1
ATOM 1358 C CA . PRO A 1 174 ? -2.240 -51.241 -15.643 1.00 56.00 174 PRO A CA 1
ATOM 1359 C C . PRO A 1 174 ? -2.895 -50.440 -14.516 1.00 56.00 174 PRO A C 1
ATOM 1361 O O . PRO A 1 174 ? -2.255 -49.714 -13.751 1.00 56.00 174 PRO A O 1
ATOM 1364 N N . GLU A 1 175 ? -4.210 -50.588 -14.473 1.00 55.72 175 GLU A N 1
ATOM 1365 C CA . GLU A 1 175 ? -5.162 -49.918 -13.606 1.00 55.72 175 GLU A CA 1
ATOM 1366 C C . GLU A 1 175 ? -4.787 -50.141 -12.128 1.00 55.72 175 GLU A C 1
ATOM 1368 O O . GLU A 1 175 ? -4.906 -51.244 -11.601 1.00 55.72 175 GLU A O 1
ATOM 1373 N N . GLY A 1 176 ? -4.283 -49.106 -11.442 1.00 62.25 176 GLY A N 1
ATOM 1374 C CA . GLY A 1 176 ? -4.201 -49.129 -9.974 1.00 62.25 176 GLY A CA 1
ATOM 1375 C C . GLY A 1 176 ? -3.033 -48.405 -9.308 1.00 62.25 176 GLY A C 1
ATOM 1376 O O . GLY A 1 176 ? -3.139 -48.081 -8.124 1.00 62.25 176 GLY A O 1
ATOM 1377 N N . VAL A 1 177 ? -1.938 -48.087 -10.009 1.00 61.88 177 VAL A N 1
ATOM 1378 C CA . VAL A 1 177 ? -0.788 -47.411 -9.375 1.00 61.88 177 VAL A CA 1
ATOM 1379 C C . VAL A 1 177 ? -0.406 -46.152 -10.136 1.00 61.88 177 VAL A C 1
ATOM 1381 O O . VAL A 1 177 ? 0.187 -46.190 -11.206 1.00 61.88 177 VAL A O 1
ATOM 1384 N N . ASN A 1 178 ? -0.747 -45.009 -9.543 1.00 64.00 178 ASN A N 1
ATOM 1385 C CA . ASN A 1 178 ? -0.469 -43.687 -10.089 1.00 64.00 178 ASN A CA 1
ATOM 1386 C C . ASN A 1 178 ? 1.062 -43.518 -10.275 1.00 64.00 178 ASN A C 1
ATOM 1388 O O . ASN A 1 178 ? 1.780 -43.473 -9.268 1.00 64.00 178 ASN A O 1
ATOM 1392 N N . PRO A 1 179 ? 1.595 -43.443 -11.509 1.00 65.00 179 PRO A N 1
ATOM 1393 C CA . PRO A 1 179 ? 3.037 -43.523 -11.777 1.00 65.00 179 PRO A CA 1
ATOM 1394 C C . PRO A 1 179 ? 3.823 -42.337 -11.196 1.00 65.00 179 PRO A C 1
ATOM 1396 O O . PRO A 1 179 ? 5.007 -42.458 -10.876 1.00 65.00 179 PRO A O 1
ATOM 1399 N N . GLU A 1 180 ? 3.158 -41.203 -10.954 1.00 65.38 180 GLU A N 1
ATOM 1400 C CA . GLU A 1 180 ? 3.741 -40.079 -10.212 1.00 65.38 180 GLU A CA 1
ATOM 1401 C C . GLU A 1 180 ? 4.092 -40.446 -8.762 1.00 65.38 180 GLU A C 1
ATOM 1403 O O . GLU A 1 180 ? 5.049 -39.916 -8.193 1.00 65.38 180 GLU A O 1
ATOM 1408 N N . ARG A 1 181 ? 3.348 -41.378 -8.159 1.00 63.47 181 ARG A N 1
ATOM 1409 C CA . ARG A 1 181 ? 3.552 -41.824 -6.778 1.00 63.47 181 ARG A CA 1
ATOM 1410 C C . ARG A 1 181 ? 4.756 -42.763 -6.653 1.00 63.47 181 ARG A C 1
ATOM 1412 O O . ARG A 1 181 ? 5.427 -42.719 -5.628 1.00 63.47 181 ARG A O 1
ATOM 1419 N N . LEU A 1 182 ? 5.061 -43.535 -7.699 1.00 65.50 182 LEU A N 1
ATOM 1420 C CA . LEU A 1 182 ? 6.253 -44.392 -7.787 1.00 65.50 182 LEU A CA 1
ATOM 1421 C C . LEU A 1 182 ? 7.537 -43.570 -7.973 1.00 65.50 182 LEU A C 1
ATOM 1423 O O . LEU A 1 182 ? 8.497 -43.764 -7.233 1.00 65.50 182 LEU A O 1
ATOM 1427 N N . LYS A 1 183 ? 7.524 -42.544 -8.837 1.00 67.81 183 LYS A N 1
ATOM 1428 C CA . LYS A 1 183 ? 8.662 -41.606 -8.970 1.00 67.81 183 LYS A CA 1
ATOM 1429 C C . LYS A 1 183 ? 8.937 -40.800 -7.692 1.00 67.81 183 LYS A C 1
ATOM 1431 O O . LYS A 1 183 ? 10.074 -40.411 -7.439 1.00 67.81 183 LYS A O 1
ATOM 1436 N N . LEU A 1 184 ? 7.908 -40.563 -6.873 1.00 60.97 184 LEU A N 1
ATOM 1437 C CA . LEU A 1 184 ? 8.028 -39.963 -5.536 1.00 60.97 184 LEU A CA 1
ATOM 1438 C C . LEU A 1 184 ? 8.605 -40.920 -4.477 1.00 60.97 184 LEU A C 1
ATOM 1440 O O . LEU A 1 184 ? 9.059 -40.441 -3.439 1.00 60.97 184 LEU A O 1
ATOM 1444 N N . LEU A 1 185 ? 8.568 -42.234 -4.715 1.00 60.75 185 LEU A N 1
ATOM 1445 C CA . LEU A 1 185 ? 9.096 -43.263 -3.814 1.00 60.75 185 LEU A CA 1
ATOM 1446 C C . LEU A 1 185 ? 10.546 -43.651 -4.146 1.00 60.75 185 LEU A C 1
ATOM 1448 O O . LEU A 1 185 ? 11.308 -43.926 -3.224 1.00 60.75 185 LEU A O 1
ATOM 1452 N N . GLU A 1 186 ? 10.939 -43.630 -5.423 1.00 67.38 186 GLU A N 1
ATOM 1453 C CA . GLU A 1 186 ? 12.291 -44.022 -5.865 1.00 67.38 186 GLU A CA 1
ATOM 1454 C C . GLU A 1 186 ? 13.312 -42.871 -5.858 1.00 67.38 186 GLU A C 1
ATOM 1456 O O . GLU A 1 186 ? 14.514 -43.100 -5.730 1.00 67.38 186 GLU A O 1
ATOM 1461 N N . GLY A 1 187 ? 12.864 -41.615 -5.941 1.00 57.25 187 GLY A N 1
ATOM 1462 C CA . GLY A 1 187 ? 13.748 -40.461 -5.808 1.00 57.25 187 GLY A CA 1
ATOM 1463 C C . GLY A 1 187 ? 14.066 -40.179 -4.342 1.00 57.25 187 GLY A C 1
ATOM 1464 O O . GLY A 1 187 ? 13.163 -39.820 -3.593 1.00 57.25 187 GLY A O 1
ATOM 1465 N N . GLU A 1 188 ? 15.340 -40.321 -3.962 1.00 58.53 188 GLU A N 1
ATOM 1466 C CA . GLU A 1 188 ? 15.999 -39.849 -2.732 1.00 58.53 188 GLU A CA 1
ATOM 1467 C C . GLU A 1 188 ? 15.162 -38.879 -1.891 1.00 58.53 188 GLU A C 1
ATOM 1469 O O . GLU A 1 188 ? 14.644 -37.905 -2.433 1.00 58.53 188 GLU A O 1
ATOM 1474 N N . LYS A 1 189 ? 15.118 -39.092 -0.565 1.00 61.00 189 LYS A N 1
ATOM 1475 C CA . LYS A 1 189 ? 14.441 -38.293 0.482 1.00 61.00 189 LYS A CA 1
ATOM 1476 C C . LYS A 1 189 ? 14.814 -36.793 0.471 1.00 61.00 189 LYS A C 1
ATOM 1478 O O . LYS A 1 189 ? 15.282 -36.242 1.468 1.00 61.00 189 LYS A O 1
ATOM 1483 N N . LYS A 1 190 ? 14.587 -36.083 -0.632 1.00 64.50 190 LYS A N 1
ATOM 1484 C CA . LYS A 1 190 ? 14.626 -34.635 -0.747 1.00 64.50 190 LYS A CA 1
ATOM 1485 C C . LYS A 1 190 ? 13.524 -34.183 0.180 1.00 64.50 190 LYS A C 1
ATOM 1487 O O . LYS A 1 190 ? 12.349 -34.433 -0.082 1.00 64.50 190 LYS A O 1
ATOM 1492 N N . SER A 1 191 ? 13.933 -33.621 1.319 1.00 68.69 191 SER A N 1
ATOM 1493 C CA . SER A 1 191 ? 13.023 -33.080 2.326 1.00 68.69 191 SER A CA 1
ATOM 1494 C C . SER A 1 191 ? 11.843 -32.418 1.618 1.00 68.69 191 SER A C 1
ATOM 1496 O O . SER A 1 191 ? 12.043 -31.642 0.683 1.00 68.69 191 SER A O 1
ATOM 1498 N N . HIS A 1 192 ? 10.619 -32.806 1.979 1.00 78.25 192 HIS A N 1
ATOM 1499 C CA . HIS A 1 192 ? 9.407 -32.370 1.294 1.00 78.25 192 HIS A CA 1
ATOM 1500 C C . HIS A 1 192 ? 9.193 -30.868 1.555 1.00 78.25 192 HIS A C 1
ATOM 1502 O O . HIS A 1 192 ? 8.376 -30.449 2.383 1.00 78.25 192 HIS A O 1
ATOM 1508 N N . ILE A 1 193 ? 9.958 -30.025 0.862 1.00 79.56 193 ILE A N 1
ATOM 1509 C CA . ILE A 1 193 ? 9.850 -28.577 0.915 1.00 79.56 193 ILE A CA 1
ATOM 1510 C C . ILE A 1 193 ? 8.476 -28.257 0.340 1.00 79.56 193 ILE A C 1
ATOM 1512 O O . ILE A 1 193 ? 8.174 -28.541 -0.817 1.00 79.56 193 ILE A O 1
ATOM 1516 N N . SER A 1 194 ? 7.603 -27.699 1.178 1.00 87.25 194 SER A N 1
ATOM 1517 C CA . SER A 1 194 ? 6.261 -27.303 0.747 1.00 87.25 194 SER A CA 1
ATOM 1518 C C . SER A 1 194 ? 6.323 -26.451 -0.529 1.00 87.25 194 SER A C 1
ATOM 1520 O O . SER A 1 194 ? 7.229 -25.629 -0.693 1.00 87.25 194 SER A O 1
ATOM 1522 N N . LYS A 1 195 ? 5.329 -26.586 -1.420 1.00 88.38 195 LYS A N 1
ATOM 1523 C CA . LYS A 1 195 ? 5.238 -25.783 -2.658 1.00 88.38 195 LYS A CA 1
ATOM 1524 C C . LYS A 1 195 ? 5.391 -24.276 -2.382 1.00 88.38 195 LYS A C 1
ATOM 1526 O O . LYS A 1 195 ? 5.944 -23.547 -3.199 1.00 88.38 195 LYS A O 1
ATOM 1531 N N . THR A 1 196 ? 4.943 -23.797 -1.219 1.00 87.19 196 THR A N 1
ATOM 1532 C CA . THR A 1 196 ? 5.105 -22.400 -0.783 1.00 87.19 196 THR A CA 1
ATOM 1533 C C . THR A 1 196 ? 6.548 -22.050 -0.419 1.00 87.19 196 THR A C 1
ATOM 1535 O O . THR A 1 196 ? 6.997 -20.956 -0.752 1.00 87.19 196 THR A O 1
ATOM 1538 N N . ALA A 1 197 ? 7.294 -22.953 0.216 1.00 87.62 197 ALA A N 1
ATOM 1539 C CA . ALA A 1 197 ? 8.714 -22.768 0.495 1.00 87.62 197 ALA A CA 1
ATOM 1540 C C . ALA A 1 197 ? 9.565 -22.828 -0.786 1.00 87.62 197 ALA A C 1
ATOM 1542 O O . ALA A 1 197 ? 10.458 -22.000 -0.930 1.00 87.62 197 ALA A O 1
ATOM 1543 N N . LEU A 1 198 ? 9.227 -23.687 -1.758 1.00 88.25 198 LEU A N 1
ATOM 1544 C CA . LEU A 1 198 ? 9.850 -23.669 -3.091 1.00 88.25 198 LEU A CA 1
ATOM 1545 C C . LEU A 1 198 ? 9.575 -22.350 -3.829 1.00 88.25 198 LEU A C 1
ATOM 1547 O O . LEU A 1 198 ? 10.500 -21.735 -4.350 1.00 88.25 198 LEU A O 1
ATOM 1551 N N . LYS A 1 199 ? 8.326 -21.859 -3.812 1.00 88.88 199 LYS A N 1
ATOM 1552 C CA . LYS A 1 199 ? 7.977 -20.541 -4.376 1.00 88.88 199 LYS A CA 1
ATOM 1553 C C . LYS A 1 199 ? 8.748 -19.407 -3.700 1.00 88.88 199 LYS A C 1
ATOM 1555 O O . LYS A 1 199 ? 9.232 -18.520 -4.389 1.00 88.88 199 LYS A O 1
ATOM 1560 N N . LYS A 1 200 ? 8.888 -19.436 -2.370 1.00 87.19 200 LYS A N 1
ATOM 1561 C CA . LYS A 1 200 ? 9.697 -18.455 -1.632 1.00 87.19 200 LYS A CA 1
ATOM 1562 C C . LYS A 1 200 ? 11.166 -18.544 -2.019 1.00 87.19 200 LYS A C 1
ATOM 1564 O O . LYS A 1 200 ? 11.748 -17.515 -2.321 1.00 87.19 200 LYS A O 1
ATOM 1569 N N . LYS A 1 201 ? 11.740 -19.748 -2.067 1.00 88.19 201 LYS A N 1
ATOM 1570 C CA . LYS A 1 201 ? 13.130 -19.954 -2.481 1.00 88.19 201 LYS A CA 1
ATOM 1571 C C . LYS A 1 201 ? 13.370 -19.381 -3.881 1.00 88.19 201 LYS A C 1
ATOM 1573 O O . LYS A 1 201 ? 14.241 -18.540 -4.029 1.00 88.19 201 LYS A O 1
ATOM 1578 N N . LYS A 1 202 ? 12.491 -19.683 -4.841 1.00 88.56 202 LYS A N 1
ATOM 1579 C CA . LYS A 1 202 ? 12.531 -19.120 -6.201 1.00 88.56 202 LYS A CA 1
ATOM 1580 C C . LYS A 1 202 ? 12.339 -17.595 -6.256 1.00 88.56 202 LYS A C 1
ATOM 1582 O O . LYS A 1 202 ? 12.826 -16.955 -7.176 1.00 88.56 202 LYS A O 1
ATOM 1587 N N . MET A 1 203 ? 11.613 -17.000 -5.303 1.00 81.50 203 MET A N 1
ATOM 1588 C CA . MET A 1 203 ? 11.493 -15.536 -5.190 1.00 81.50 203 MET A CA 1
ATOM 1589 C C . MET A 1 203 ? 12.748 -14.875 -4.603 1.00 81.50 203 MET A C 1
ATOM 1591 O O . MET A 1 203 ? 12.987 -13.708 -4.898 1.00 81.50 203 MET A O 1
ATOM 1595 N N . TYR A 1 204 ? 13.514 -15.597 -3.780 1.00 82.06 204 TYR A N 1
ATOM 1596 C CA . TYR A 1 204 ? 14.768 -15.119 -3.189 1.00 82.06 204 TYR A CA 1
ATOM 1597 C C . TYR A 1 204 ? 16.005 -15.457 -4.026 1.00 82.06 204 TYR A C 1
ATOM 1599 O O . TYR A 1 204 ? 17.055 -14.864 -3.804 1.00 82.06 204 TYR A O 1
ATOM 1607 N N . GLU A 1 205 ? 15.905 -16.399 -4.963 1.00 86.06 205 GLU A N 1
ATOM 1608 C CA . GLU A 1 205 ? 16.967 -16.665 -5.929 1.00 86.06 205 GLU A CA 1
ATOM 1609 C C . GLU A 1 205 ? 17.191 -15.414 -6.799 1.00 86.06 205 GLU A C 1
ATOM 1611 O O . GLU A 1 205 ? 16.219 -14.852 -7.323 1.00 86.06 205 GLU A O 1
ATOM 1616 N N . PRO A 1 206 ? 18.446 -14.942 -6.933 1.00 82.94 206 PRO A N 1
ATOM 1617 C CA . PRO A 1 206 ? 18.747 -13.739 -7.693 1.00 82.94 206 PRO A CA 1
ATOM 1618 C C . PRO A 1 206 ? 18.319 -13.954 -9.142 1.00 82.94 206 PRO A C 1
ATOM 1620 O O . PRO A 1 206 ? 18.778 -14.873 -9.822 1.00 82.94 206 PRO A O 1
ATOM 1623 N N . LYS A 1 207 ? 17.392 -13.119 -9.617 1.00 84.94 207 LYS A N 1
ATOM 1624 C CA . LYS A 1 207 ? 16.957 -13.173 -11.012 1.00 84.94 207 LYS A CA 1
ATOM 1625 C C . LYS A 1 207 ? 18.131 -12.755 -11.902 1.00 84.94 207 LYS A C 1
ATOM 1627 O O . LYS A 1 207 ? 18.807 -11.783 -11.557 1.00 84.94 207 LYS A O 1
ATOM 1632 N N . PRO A 1 208 ? 18.357 -13.432 -13.041 1.00 87.62 208 PRO A N 1
ATOM 1633 C CA . PRO A 1 208 ? 19.395 -13.019 -13.974 1.00 87.62 208 PRO A CA 1
ATOM 1634 C C . PRO A 1 208 ? 19.137 -11.573 -14.399 1.00 87.62 208 PRO A C 1
ATOM 1636 O O . PRO A 1 208 ? 18.004 -11.200 -14.726 1.00 87.62 208 PRO A O 1
ATOM 1639 N N . VAL A 1 209 ? 20.185 -10.755 -14.328 1.00 87.62 209 VAL A N 1
ATOM 1640 C CA . VAL A 1 209 ? 20.117 -9.342 -14.691 1.00 87.62 209 VAL A CA 1
ATOM 1641 C C . VAL A 1 209 ? 19.974 -9.265 -16.212 1.00 87.62 209 VAL A C 1
ATOM 1643 O O . VAL A 1 209 ? 20.787 -9.870 -16.912 1.00 87.62 209 VAL A O 1
ATOM 1646 N N . PRO A 1 210 ? 18.939 -8.592 -16.745 1.00 88.25 210 PRO A N 1
ATOM 1647 C CA . PRO A 1 210 ? 18.841 -8.401 -18.185 1.00 88.25 210 PRO A CA 1
ATOM 1648 C C . PRO A 1 210 ? 20.034 -7.571 -18.693 1.00 88.25 210 PRO A C 1
ATOM 1650 O O . PRO A 1 210 ? 20.537 -6.729 -17.942 1.00 88.25 210 PRO A O 1
ATOM 1653 N N . PRO A 1 211 ? 20.490 -7.788 -19.941 1.00 90.81 211 PRO A N 1
ATOM 1654 C CA . PRO A 1 211 ? 21.537 -6.961 -20.534 1.00 90.81 211 PRO A CA 1
ATOM 1655 C C . PRO A 1 211 ? 21.108 -5.489 -20.537 1.00 90.81 211 PRO A C 1
ATOM 1657 O O . PRO A 1 211 ? 19.921 -5.184 -20.680 1.00 90.81 211 PRO A O 1
ATOM 1660 N N . ARG A 1 212 ? 22.073 -4.584 -20.342 1.00 95.31 212 ARG A N 1
ATOM 1661 C CA . ARG A 1 212 ? 21.825 -3.139 -20.353 1.00 95.31 212 ARG A CA 1
ATOM 1662 C C . ARG A 1 212 ? 21.466 -2.715 -21.787 1.00 95.31 212 ARG A C 1
ATOM 1664 O O . ARG A 1 212 ? 22.287 -2.945 -22.681 1.00 95.31 212 ARG A O 1
ATOM 1671 N N . PRO A 1 213 ? 20.279 -2.128 -22.017 1.00 95.44 213 PRO A N 1
ATOM 1672 C CA . PRO A 1 213 ? 19.946 -1.568 -23.317 1.00 95.44 213 PRO A CA 1
ATOM 1673 C C . PRO A 1 213 ? 20.801 -0.328 -23.600 1.00 95.44 213 PRO A C 1
ATOM 1675 O O . PRO A 1 213 ? 21.316 0.307 -22.677 1.00 95.44 213 PRO A O 1
ATOM 1678 N N . ILE A 1 214 ? 20.950 0.013 -24.874 1.00 94.94 214 ILE A N 1
ATOM 1679 C CA . ILE A 1 214 ? 21.624 1.233 -25.335 1.00 94.94 214 ILE A CA 1
ATOM 1680 C C . ILE A 1 214 ? 20.576 2.038 -26.107 1.00 94.94 214 ILE A C 1
ATOM 1682 O O . ILE A 1 214 ? 19.792 1.453 -26.841 1.00 94.94 214 ILE A O 1
ATOM 1686 N N . ILE A 1 215 ? 20.497 3.354 -25.911 1.00 93.44 215 ILE A N 1
ATOM 1687 C CA . ILE A 1 215 ? 19.698 4.220 -26.791 1.00 93.44 215 ILE A CA 1
ATOM 1688 C C . ILE A 1 215 ? 20.686 4.945 -27.707 1.00 93.44 215 ILE A C 1
ATOM 1690 O O . ILE A 1 215 ? 21.551 5.647 -27.180 1.00 93.44 215 ILE A O 1
ATOM 1694 N N . PRO A 1 216 ? 20.590 4.772 -29.037 1.00 94.12 216 PRO A N 1
ATOM 1695 C CA . PRO A 1 216 ? 21.376 5.542 -29.992 1.00 94.12 216 PRO A CA 1
ATOM 1696 C C . PRO A 1 216 ? 21.172 7.050 -29.808 1.00 94.12 216 PRO A C 1
ATOM 1698 O O . PRO A 1 216 ? 20.050 7.516 -29.589 1.00 94.12 216 PRO A O 1
ATOM 1701 N N . GLU A 1 217 ? 22.253 7.821 -29.917 1.00 92.81 217 GLU A N 1
ATOM 1702 C CA . GLU A 1 217 ? 22.188 9.283 -29.885 1.00 92.81 217 GLU A CA 1
ATOM 1703 C C . GLU A 1 217 ? 21.298 9.793 -31.034 1.00 92.81 217 GLU A C 1
ATOM 1705 O O . GLU A 1 217 ? 21.442 9.367 -32.178 1.00 92.81 217 GLU A O 1
ATOM 1710 N N . GLY A 1 218 ? 20.345 10.679 -30.729 1.00 93.25 218 GLY A N 1
ATOM 1711 C CA . GLY A 1 218 ? 19.403 11.244 -31.708 1.00 93.25 218 GLY A CA 1
ATOM 1712 C C . GLY A 1 218 ? 17.959 10.742 -31.601 1.00 93.25 218 GLY A C 1
ATOM 1713 O O . GLY A 1 218 ? 17.077 11.314 -32.238 1.00 93.25 218 GLY A O 1
ATOM 1714 N N . ILE A 1 219 ? 17.681 9.736 -30.768 1.00 93.94 219 ILE A N 1
ATOM 1715 C CA . ILE A 1 219 ? 16.316 9.248 -30.525 1.00 93.94 219 ILE A CA 1
ATOM 1716 C C . ILE A 1 219 ? 15.776 9.880 -29.239 1.00 93.94 219 ILE A C 1
ATOM 1718 O O . ILE A 1 219 ? 16.239 9.571 -28.140 1.00 93.94 219 ILE A O 1
ATOM 1722 N N . SER A 1 220 ? 14.804 10.788 -29.365 1.00 93.06 220 SER A N 1
ATOM 1723 C CA . SER A 1 220 ? 14.164 11.429 -28.212 1.00 93.06 220 SER A CA 1
ATOM 1724 C C . SER A 1 220 ? 13.111 10.520 -27.579 1.00 93.06 220 SER A C 1
ATOM 1726 O O . SER A 1 220 ? 12.311 9.893 -28.271 1.00 93.06 220 SER A O 1
ATOM 1728 N N . LEU A 1 221 ? 13.088 10.480 -26.246 1.00 94.31 221 LEU A N 1
ATOM 1729 C CA . LEU A 1 221 ? 12.032 9.806 -25.492 1.00 94.31 221 LEU A CA 1
ATOM 1730 C C . LEU A 1 221 ? 10.704 10.570 -25.634 1.00 94.31 221 LEU A C 1
ATOM 1732 O O . LEU A 1 221 ? 10.733 11.799 -25.723 1.00 94.31 221 LEU A O 1
ATOM 1736 N N . PRO A 1 222 ? 9.549 9.878 -25.639 1.00 93.31 222 PRO A N 1
ATOM 1737 C CA . PRO A 1 222 ? 8.248 10.539 -25.645 1.00 93.31 222 PRO A CA 1
ATOM 1738 C C . PRO A 1 222 ? 8.090 11.448 -24.415 1.00 93.31 222 PRO A C 1
ATOM 1740 O O . PRO A 1 222 ? 8.464 11.075 -23.300 1.00 93.31 222 PRO A O 1
ATOM 1743 N N . GLU A 1 223 ? 7.542 12.648 -24.624 1.00 92.50 223 GLU A N 1
ATOM 1744 C CA . GLU A 1 223 ? 7.358 13.648 -23.568 1.00 92.50 223 GLU A CA 1
ATOM 1745 C C . GLU A 1 223 ? 6.494 13.085 -22.425 1.00 92.50 223 GLU A C 1
ATOM 1747 O O . GLU A 1 223 ? 5.401 12.564 -22.644 1.00 92.50 223 GLU A O 1
ATOM 1752 N N . GLY A 1 224 ? 6.996 13.174 -21.190 1.00 92.69 224 GLY A N 1
ATOM 1753 C CA . GLY A 1 224 ? 6.296 12.721 -19.982 1.00 92.69 224 GLY A CA 1
ATOM 1754 C C . GLY A 1 224 ? 6.620 11.298 -19.510 1.00 92.69 224 GLY A C 1
ATOM 1755 O O . GLY A 1 224 ? 6.250 10.948 -18.389 1.00 92.69 224 GLY A O 1
ATOM 1756 N N . GLU A 1 225 ? 7.341 10.482 -20.287 1.00 93.50 225 GLU A N 1
ATOM 1757 C CA . GLU A 1 225 ? 7.857 9.203 -19.782 1.00 93.50 225 GLU A CA 1
ATOM 1758 C C . GLU A 1 225 ? 9.190 9.386 -19.034 1.00 93.50 225 GLU A C 1
ATOM 1760 O O . GLU A 1 225 ? 10.106 10.064 -19.499 1.00 93.50 225 GLU A O 1
ATOM 1765 N N . GLU A 1 226 ? 9.337 8.738 -17.873 1.00 93.38 226 GLU A N 1
ATOM 1766 C CA . GLU A 1 226 ? 10.616 8.711 -17.157 1.00 93.38 226 GLU A CA 1
ATOM 1767 C C . GLU A 1 226 ? 11.695 8.003 -17.999 1.00 93.38 226 GLU A C 1
ATOM 1769 O O . GLU A 1 226 ? 11.461 6.944 -18.592 1.00 93.38 226 GLU A O 1
ATOM 1774 N N . ASN A 1 227 ? 12.910 8.555 -18.021 1.00 95.00 227 ASN A N 1
ATOM 1775 C CA . ASN A 1 227 ? 14.055 7.919 -18.669 1.00 95.00 227 ASN A CA 1
ATOM 1776 C C . ASN A 1 227 ? 14.574 6.757 -17.807 1.00 95.00 227 ASN A C 1
ATOM 1778 O O . ASN A 1 227 ? 15.488 6.927 -16.998 1.00 95.00 227 ASN A O 1
ATOM 1782 N N . TRP A 1 228 ? 14.009 5.561 -17.984 1.00 94.81 228 TRP A N 1
ATOM 1783 C CA . TRP A 1 228 ? 14.346 4.381 -17.183 1.00 94.81 228 TRP A CA 1
ATOM 1784 C C . TRP A 1 228 ? 15.810 3.941 -17.326 1.00 94.81 228 TRP A C 1
ATOM 1786 O O . TRP A 1 228 ? 16.335 3.282 -16.429 1.00 94.81 228 TRP A O 1
ATOM 1796 N N . LEU A 1 229 ? 16.488 4.316 -18.415 1.00 94.25 229 LEU A N 1
ATOM 1797 C CA . LEU A 1 229 ? 17.922 4.078 -18.592 1.00 94.25 229 LEU A CA 1
ATOM 1798 C C . LEU A 1 229 ? 18.783 4.975 -17.711 1.00 94.25 229 LEU A C 1
ATOM 1800 O O . LEU A 1 229 ? 19.742 4.483 -17.122 1.00 94.25 229 LEU A O 1
ATOM 1804 N N . ALA A 1 230 ? 18.419 6.249 -17.554 1.00 94.81 230 ALA A N 1
ATOM 1805 C CA . ALA A 1 230 ? 19.058 7.113 -16.560 1.00 94.81 230 ALA A CA 1
ATOM 1806 C C . ALA A 1 230 ? 18.838 6.565 -15.139 1.00 94.81 230 ALA A C 1
ATOM 1808 O O . ALA A 1 230 ? 19.708 6.672 -14.277 1.00 94.81 230 ALA A O 1
ATOM 1809 N N . LEU A 1 231 ? 17.697 5.902 -14.913 1.00 95.44 231 LEU A N 1
ATOM 1810 C CA . LEU A 1 231 ? 17.387 5.247 -13.644 1.00 95.44 231 LEU A CA 1
ATOM 1811 C C . LEU A 1 231 ? 18.138 3.913 -13.427 1.00 95.44 231 LEU A C 1
ATOM 1813 O O . LEU A 1 231 ? 18.095 3.365 -12.325 1.00 95.44 231 LEU A O 1
ATOM 1817 N N . TRP A 1 232 ? 18.816 3.367 -14.443 1.00 95.44 232 TRP A N 1
ATOM 1818 C CA . TRP A 1 232 ? 19.447 2.040 -14.379 1.00 95.44 232 TRP A CA 1
ATOM 1819 C C . TRP A 1 232 ? 20.577 1.962 -13.344 1.00 95.44 232 TRP A C 1
ATOM 1821 O O . TRP A 1 232 ? 20.700 0.955 -12.638 1.00 95.44 232 TRP A O 1
ATOM 1831 N N . ASP A 1 233 ? 21.362 3.036 -13.239 1.00 94.12 233 ASP A N 1
ATOM 1832 C CA . ASP A 1 233 ? 22.545 3.147 -12.375 1.00 94.12 233 ASP A CA 1
ATOM 1833 C C . ASP A 1 233 ? 22.237 3.858 -11.041 1.00 94.12 233 ASP A C 1
ATOM 1835 O O . ASP A 1 233 ? 23.125 4.367 -10.360 1.00 94.12 233 ASP A O 1
ATOM 1839 N N . ILE A 1 234 ? 20.962 3.888 -10.640 1.00 96.38 234 ILE A N 1
ATOM 1840 C CA . ILE A 1 234 ? 20.528 4.519 -9.392 1.00 96.38 234 ILE A CA 1
ATOM 1841 C C . ILE A 1 234 ? 21.113 3.817 -8.160 1.00 96.38 234 ILE A C 1
ATOM 1843 O O . ILE A 1 234 ? 21.104 2.584 -8.025 1.00 96.38 234 ILE A O 1
ATOM 1847 N N . SER A 1 235 ? 21.562 4.644 -7.213 1.00 98.06 235 SER A N 1
ATOM 1848 C CA . SER A 1 235 ? 22.083 4.200 -5.919 1.00 98.06 235 SER A CA 1
ATOM 1849 C C . SER A 1 235 ? 20.987 3.613 -5.021 1.00 98.06 235 SER A C 1
ATOM 1851 O O . SER A 1 235 ? 19.823 4.010 -5.087 1.00 98.06 235 SER A O 1
ATOM 1853 N N . ASP A 1 236 ? 21.353 2.703 -4.113 1.00 97.25 236 ASP A N 1
ATOM 1854 C CA . ASP A 1 236 ? 20.398 2.094 -3.171 1.00 97.25 236 ASP A CA 1
ATOM 1855 C C . ASP A 1 236 ? 19.606 3.152 -2.378 1.00 97.25 236 ASP A C 1
ATOM 1857 O O . ASP A 1 236 ? 18.400 3.003 -2.185 1.00 97.25 236 ASP A O 1
ATOM 1861 N N . GLY A 1 237 ? 20.246 4.264 -1.994 1.00 97.50 237 GLY A N 1
ATOM 1862 C CA . GLY A 1 237 ? 19.596 5.360 -1.266 1.00 97.50 237 GLY A CA 1
ATOM 1863 C C . GLY A 1 237 ? 18.478 6.050 -2.055 1.00 97.50 237 GLY A C 1
ATOM 1864 O O . GLY A 1 237 ? 17.416 6.340 -1.506 1.00 97.50 237 GLY A O 1
ATOM 1865 N N . GLN A 1 238 ? 18.658 6.254 -3.359 1.00 97.75 238 GLN A N 1
ATOM 1866 C CA . GLN A 1 238 ? 17.622 6.826 -4.226 1.00 97.75 238 GLN A CA 1
ATOM 1867 C C . GLN A 1 238 ? 16.469 5.837 -4.476 1.00 97.75 238 GLN A C 1
ATOM 1869 O O . GLN A 1 238 ? 15.302 6.239 -4.517 1.00 97.75 238 GLN A O 1
ATOM 1874 N N . ILE A 1 239 ? 16.759 4.532 -4.590 1.00 97.31 239 ILE A N 1
ATOM 1875 C CA . ILE A 1 239 ? 15.711 3.496 -4.667 1.00 97.31 239 ILE A CA 1
ATOM 1876 C C . ILE A 1 239 ? 14.881 3.493 -3.382 1.00 97.31 239 ILE A C 1
ATOM 1878 O O . ILE A 1 239 ? 13.654 3.395 -3.422 1.00 97.31 239 ILE A O 1
ATOM 1882 N N . GLU A 1 240 ? 15.527 3.639 -2.228 1.00 96.69 240 GLU A N 1
ATOM 1883 C CA . GLU A 1 240 ? 14.831 3.738 -0.949 1.00 96.69 240 GLU A CA 1
ATOM 1884 C C . GLU A 1 240 ? 13.927 4.964 -0.854 1.00 96.69 240 GLU A C 1
ATOM 1886 O O . GLU A 1 240 ? 12.801 4.835 -0.369 1.00 96.69 240 GLU A O 1
ATOM 1891 N N . GLN A 1 241 ? 14.382 6.124 -1.335 1.00 97.06 241 GLN A N 1
ATOM 1892 C CA . GLN A 1 241 ? 13.562 7.336 -1.404 1.00 97.06 241 GLN A CA 1
ATOM 1893 C C . GLN A 1 241 ? 12.322 7.111 -2.277 1.00 97.06 241 GLN A C 1
ATOM 1895 O O . GLN A 1 241 ? 11.206 7.361 -1.820 1.00 97.06 241 GLN A O 1
ATOM 1900 N N . ARG A 1 242 ? 12.477 6.524 -3.472 1.00 96.38 242 ARG A N 1
ATOM 1901 C CA . ARG A 1 242 ? 11.341 6.142 -4.332 1.00 96.38 242 ARG A CA 1
ATOM 1902 C C . ARG A 1 242 ? 10.376 5.184 -3.633 1.00 96.38 242 ARG A C 1
ATOM 1904 O O . ARG A 1 242 ? 9.166 5.393 -3.662 1.00 96.38 242 ARG A O 1
ATOM 1911 N N . LEU A 1 243 ? 10.891 4.154 -2.958 1.00 96.88 243 LEU A N 1
ATOM 1912 C CA . LEU A 1 243 ? 10.065 3.217 -2.190 1.00 96.88 243 LEU A CA 1
ATOM 1913 C C . LEU A 1 243 ? 9.340 3.897 -1.021 1.00 96.88 243 LEU A C 1
ATOM 1915 O O . LEU A 1 243 ? 8.244 3.467 -0.652 1.00 96.88 243 LEU A O 1
ATOM 1919 N N . ALA A 1 244 ? 9.940 4.915 -0.404 1.00 96.62 244 ALA A N 1
ATOM 1920 C CA . ALA A 1 244 ? 9.314 5.693 0.658 1.00 96.62 244 ALA A CA 1
ATOM 1921 C C . ALA A 1 244 ? 8.182 6.578 0.116 1.00 96.62 244 ALA A C 1
ATOM 1923 O O . ALA A 1 244 ? 7.090 6.554 0.687 1.00 96.62 244 ALA A O 1
ATOM 1924 N N . ILE A 1 245 ? 8.408 7.269 -1.006 1.00 96.62 245 ILE A N 1
ATOM 1925 C CA . ILE A 1 245 ? 7.396 8.073 -1.708 1.00 96.62 245 ILE A CA 1
ATOM 1926 C C . ILE A 1 245 ? 6.223 7.180 -2.131 1.00 96.62 245 ILE A C 1
ATOM 1928 O O . ILE A 1 245 ? 5.101 7.398 -1.687 1.00 96.62 245 ILE A O 1
ATOM 1932 N N . ALA A 1 246 ? 6.489 6.062 -2.813 1.00 96.00 246 ALA A N 1
ATOM 1933 C CA . ALA A 1 246 ? 5.447 5.122 -3.232 1.00 96.00 246 ALA A CA 1
ATOM 1934 C C . ALA A 1 246 ? 4.621 4.565 -2.054 1.00 96.00 246 ALA A C 1
ATOM 1936 O O . ALA A 1 246 ? 3.414 4.338 -2.171 1.00 96.00 246 ALA A O 1
ATOM 1937 N N . LYS A 1 247 ? 5.243 4.345 -0.886 1.00 96.75 247 LYS A N 1
ATOM 1938 C CA . LYS A 1 247 ? 4.521 3.954 0.339 1.00 96.75 247 LYS A CA 1
ATOM 1939 C C . LYS A 1 247 ? 3.663 5.089 0.894 1.00 96.75 247 LYS A C 1
ATOM 1941 O O . LYS A 1 247 ? 2.571 4.806 1.392 1.00 96.75 247 LYS A O 1
ATOM 1946 N N . ARG A 1 248 ? 4.147 6.334 0.841 1.00 96.38 248 ARG A N 1
ATOM 1947 C CA . ARG A 1 248 ? 3.389 7.527 1.243 1.00 96.38 248 ARG A CA 1
ATOM 1948 C C . ARG A 1 248 ? 2.164 7.690 0.345 1.00 96.38 248 ARG A C 1
ATOM 1950 O O . ARG A 1 248 ? 1.056 7.765 0.871 1.00 96.38 248 ARG A O 1
ATOM 1957 N N . ASP A 1 249 ? 2.340 7.591 -0.966 1.00 96.19 249 ASP A N 1
ATOM 1958 C CA . ASP A 1 249 ? 1.266 7.728 -1.955 1.00 96.19 249 ASP A CA 1
ATOM 1959 C C . ASP A 1 249 ? 0.227 6.615 -1.828 1.00 96.19 249 ASP A C 1
ATOM 1961 O O . ASP A 1 249 ? -0.972 6.881 -1.780 1.00 96.19 249 ASP A O 1
ATOM 1965 N N . ALA A 1 250 ? 0.659 5.363 -1.645 1.00 95.69 250 ALA A N 1
ATOM 1966 C CA . ALA A 1 250 ? -0.256 4.255 -1.365 1.00 95.69 250 ALA A CA 1
ATOM 1967 C C . ALA A 1 250 ? -1.038 4.459 -0.051 1.00 95.69 250 ALA A C 1
ATOM 1969 O O . ALA A 1 250 ? -2.203 4.064 0.068 1.00 95.69 250 ALA A O 1
ATOM 1970 N N . GLY A 1 251 ? -0.407 5.076 0.952 1.00 96.06 251 GLY A N 1
ATOM 1971 C CA . GLY A 1 251 ? -1.056 5.485 2.194 1.00 96.06 251 GLY A CA 1
ATOM 1972 C C . GLY A 1 251 ? -2.103 6.580 1.978 1.00 96.06 251 GLY A C 1
ATOM 1973 O O . GLY A 1 251 ? -3.206 6.468 2.518 1.00 96.06 251 GLY A O 1
ATOM 1974 N N . ASN A 1 252 ? -1.781 7.598 1.178 1.00 95.31 252 ASN A N 1
ATOM 1975 C CA . ASN A 1 252 ? -2.676 8.696 0.801 1.00 95.31 252 ASN A CA 1
ATOM 1976 C C . ASN A 1 252 ? -3.883 8.174 0.021 1.00 95.31 252 ASN A C 1
ATOM 1978 O O . ASN A 1 252 ? -5.002 8.294 0.510 1.00 95.31 252 ASN A O 1
ATOM 1982 N N . ALA A 1 253 ? -3.657 7.420 -1.056 1.00 95.81 253 ALA A N 1
ATOM 1983 C CA . ALA A 1 253 ? -4.716 6.815 -1.862 1.00 95.81 253 ALA A CA 1
ATOM 1984 C C . ALA A 1 253 ? -5.681 5.958 -1.022 1.00 95.81 253 ALA A C 1
ATOM 1986 O O . ALA A 1 253 ? -6.897 5.970 -1.217 1.00 95.81 253 ALA A O 1
ATOM 1987 N N . LYS A 1 254 ? -5.167 5.233 -0.017 1.00 97.50 254 LYS A N 1
ATOM 1988 C CA . LYS A 1 254 ? -6.009 4.471 0.918 1.00 97.50 254 LYS A CA 1
ATOM 1989 C C . LYS A 1 254 ? -6.827 5.367 1.854 1.00 97.50 254 LYS A C 1
ATOM 1991 O O . LYS A 1 254 ? -7.937 4.985 2.236 1.00 97.50 254 LYS A O 1
ATOM 1996 N N . ARG A 1 255 ? -6.282 6.507 2.288 1.00 96.38 255 ARG A N 1
ATOM 1997 C CA . ARG A 1 255 ? -7.018 7.505 3.079 1.00 96.38 255 ARG A CA 1
ATOM 1998 C C . ARG A 1 255 ? -8.117 8.150 2.238 1.00 96.38 255 ARG A C 1
ATOM 2000 O O . ARG A 1 255 ? -9.247 8.213 2.718 1.00 96.38 255 ARG A O 1
ATOM 2007 N N . ASP A 1 256 ? -7.823 8.494 0.993 1.00 94.94 256 ASP A N 1
ATOM 2008 C CA . ASP A 1 256 ? -8.775 9.113 0.068 1.00 94.94 256 ASP A CA 1
ATOM 2009 C C . ASP A 1 256 ? -9.912 8.157 -0.282 1.00 94.94 256 ASP A C 1
ATOM 2011 O O . ASP A 1 256 ? -11.080 8.513 -0.158 1.00 94.94 256 ASP A O 1
ATOM 2015 N N . LEU A 1 257 ? -9.607 6.885 -0.545 1.00 96.00 257 LEU A N 1
ATOM 2016 C CA . LEU A 1 257 ? -10.629 5.857 -0.751 1.00 96.00 257 LEU A CA 1
ATOM 2017 C C . LEU A 1 257 ? -11.544 5.693 0.475 1.00 96.00 257 LEU A C 1
ATOM 2019 O O . LEU A 1 257 ? -12.755 5.524 0.344 1.00 96.00 257 LEU A O 1
ATOM 2023 N N . ARG A 1 258 ? -11.000 5.780 1.696 1.00 96.81 258 ARG A N 1
ATOM 2024 C CA . ARG A 1 258 ? -11.820 5.767 2.923 1.00 96.81 258 ARG A CA 1
ATOM 2025 C C . ARG A 1 258 ? -12.661 7.031 3.070 1.00 96.81 258 ARG A C 1
ATOM 2027 O O . ARG A 1 258 ? -13.752 6.952 3.636 1.00 96.81 258 ARG A O 1
ATOM 2034 N N . ARG A 1 259 ? -12.157 8.182 2.626 1.00 94.81 259 ARG A N 1
ATOM 2035 C CA . ARG A 1 259 ? -12.888 9.451 2.619 1.00 94.81 259 ARG A CA 1
ATOM 2036 C C . ARG A 1 259 ? -14.063 9.376 1.643 1.00 94.81 259 ARG A C 1
ATOM 2038 O O . ARG A 1 259 ? -15.194 9.542 2.091 1.00 94.81 259 ARG A O 1
ATOM 2045 N N . GLN A 1 260 ? -13.816 8.939 0.411 1.00 94.75 260 GLN A N 1
ATOM 2046 C CA . GLN A 1 260 ? -14.840 8.688 -0.606 1.00 94.75 260 GLN A CA 1
ATOM 2047 C C . GLN A 1 260 ? -15.916 7.714 -0.108 1.00 94.75 260 GLN A C 1
ATOM 2049 O O . GLN A 1 260 ? -17.102 7.997 -0.214 1.00 94.75 260 GLN A O 1
ATOM 2054 N N . GLN A 1 261 ? -15.540 6.606 0.542 1.00 96.81 261 GLN A N 1
ATOM 2055 C CA . GLN A 1 261 ? -16.513 5.666 1.124 1.00 96.81 261 GLN A CA 1
ATOM 2056 C C . GLN A 1 261 ? -17.376 6.292 2.233 1.00 96.81 261 GLN A C 1
ATOM 2058 O O . GLN A 1 261 ? -18.550 5.945 2.390 1.00 96.81 261 GLN A O 1
ATOM 2063 N N . ARG A 1 262 ? -16.812 7.200 3.040 1.00 96.44 262 ARG A N 1
ATOM 2064 C CA . ARG A 1 262 ? -17.566 7.925 4.076 1.00 96.44 262 ARG A CA 1
ATOM 2065 C C . ARG A 1 262 ? -18.505 8.951 3.455 1.00 96.44 262 ARG A C 1
ATOM 2067 O O . ARG A 1 262 ? -19.636 9.061 3.922 1.00 96.44 262 ARG A O 1
ATOM 2074 N N . GLU A 1 263 ? -18.050 9.673 2.439 1.00 93.25 263 GLU A N 1
ATOM 2075 C CA . GLU A 1 263 ? -18.849 10.631 1.669 1.00 93.25 263 GLU A CA 1
ATOM 2076 C C . GLU A 1 263 ? -19.994 9.917 0.952 1.00 93.25 263 GLU A C 1
ATOM 2078 O O . GLU A 1 263 ? -21.147 10.297 1.123 1.00 93.25 263 GLU A O 1
ATOM 2083 N N . GLU A 1 264 ? -19.734 8.782 0.307 1.00 95.62 264 GLU A N 1
ATOM 2084 C CA . GLU A 1 264 ? -20.763 7.940 -0.301 1.00 95.62 264 GLU A CA 1
ATOM 2085 C C . GLU A 1 264 ? -21.775 7.434 0.744 1.00 95.62 264 GLU A C 1
ATOM 2087 O O . GLU A 1 264 ? -22.989 7.449 0.524 1.00 95.62 264 GLU A O 1
ATOM 2092 N N . ALA A 1 265 ? -21.313 7.021 1.928 1.00 96.88 265 ALA A N 1
ATOM 2093 C CA . ALA A 1 265 ? -22.203 6.612 3.012 1.00 96.88 265 ALA A CA 1
ATOM 2094 C C . ALA A 1 265 ? -23.047 7.780 3.555 1.00 96.88 265 ALA A C 1
ATOM 2096 O O . ALA A 1 265 ? -24.214 7.576 3.907 1.00 96.88 265 ALA A O 1
ATOM 20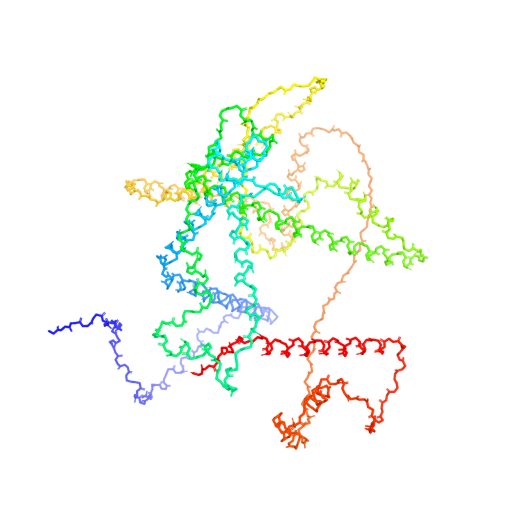97 N N . ARG A 1 266 ? -22.485 8.994 3.632 1.00 95.38 266 ARG A N 1
ATOM 2098 C CA . ARG A 1 266 ? -23.215 10.222 3.989 1.00 95.38 266 ARG A CA 1
ATOM 2099 C C . ARG A 1 266 ? -24.250 10.560 2.922 1.00 95.38 266 ARG A C 1
ATOM 2101 O O . ARG A 1 266 ? -25.420 10.708 3.266 1.00 95.38 266 ARG A O 1
ATOM 2108 N N . PHE A 1 267 ? -23.859 10.543 1.653 1.00 96.06 267 PHE A N 1
ATOM 2109 C CA . PHE A 1 267 ? -24.734 10.742 0.503 1.00 96.06 267 PHE A CA 1
ATOM 2110 C C . PHE A 1 267 ? -25.918 9.763 0.525 1.00 96.06 267 PHE A C 1
ATOM 2112 O O . PHE A 1 267 ? -27.077 10.167 0.470 1.00 96.06 267 PHE A O 1
ATOM 2119 N N . ARG A 1 268 ? -25.669 8.466 0.754 1.00 96.88 268 ARG A N 1
ATOM 2120 C CA . ARG A 1 268 ? -26.733 7.452 0.901 1.00 96.88 268 ARG A CA 1
ATOM 2121 C C . ARG A 1 268 ? -27.678 7.736 2.076 1.00 96.88 268 ARG A C 1
ATOM 2123 O O . ARG A 1 268 ? -28.877 7.463 1.978 1.00 96.88 268 ARG A O 1
ATOM 2130 N N . ARG A 1 269 ? -27.175 8.268 3.197 1.00 97.06 269 ARG A N 1
ATOM 2131 C CA . ARG A 1 269 ? -28.013 8.669 4.345 1.00 97.06 269 ARG A CA 1
ATOM 2132 C C . ARG A 1 269 ? -28.869 9.892 4.015 1.00 97.06 269 ARG A C 1
ATOM 2134 O O . ARG A 1 269 ? -30.055 9.864 4.338 1.00 97.06 269 ARG A O 1
ATOM 2141 N N . MET A 1 270 ? -28.297 10.895 3.349 1.00 95.94 270 MET A N 1
ATOM 2142 C CA . MET A 1 270 ? -28.993 12.100 2.878 1.00 95.94 270 MET A CA 1
ATOM 2143 C C . MET A 1 270 ? -30.106 11.731 1.890 1.00 95.94 270 MET A C 1
ATOM 2145 O O . MET A 1 270 ? -31.264 12.075 2.114 1.00 95.94 270 MET A O 1
ATOM 2149 N N . MET A 1 271 ? -29.808 10.889 0.897 1.00 96.38 271 MET A N 1
ATOM 2150 C CA . MET A 1 271 ? -30.797 10.359 -0.051 1.00 96.38 271 MET A CA 1
ATOM 2151 C C . MET A 1 271 ? -31.939 9.619 0.654 1.00 96.38 271 MET A C 1
ATOM 2153 O O . MET A 1 271 ? -33.114 9.803 0.336 1.00 96.38 271 MET A O 1
ATOM 2157 N N . LYS A 1 272 ? -31.626 8.800 1.667 1.00 98.00 272 LYS A N 1
ATOM 2158 C CA . LYS A 1 272 ? -32.649 8.111 2.469 1.00 98.00 272 LYS A CA 1
ATOM 2159 C C . LYS A 1 272 ? -33.491 9.088 3.296 1.00 98.00 272 LYS A C 1
ATOM 2161 O O . LYS A 1 272 ? -34.674 8.823 3.504 1.00 98.00 272 LYS A O 1
ATOM 2166 N N . ALA A 1 273 ? -32.903 10.180 3.781 1.00 96.88 273 ALA A N 1
ATOM 2167 C CA . ALA A 1 273 ? -33.620 11.231 4.493 1.00 96.88 273 ALA A CA 1
ATOM 2168 C C . ALA A 1 273 ? -34.560 11.998 3.549 1.00 96.88 273 ALA A C 1
ATOM 2170 O O . ALA A 1 273 ? -35.752 12.043 3.840 1.00 96.88 273 ALA A O 1
ATOM 2171 N N . LYS A 1 274 ? -34.077 12.467 2.388 1.00 96.75 274 LYS A N 1
ATOM 2172 C CA . LYS A 1 274 ? -34.892 13.129 1.349 1.00 96.75 274 LYS A CA 1
ATOM 2173 C C . LYS A 1 274 ? -36.034 12.236 0.848 1.00 96.75 274 LYS A C 1
ATOM 2175 O O . LYS A 1 274 ? -37.169 12.676 0.703 1.00 96.75 274 LYS A O 1
ATOM 2180 N N . ARG A 1 275 ? -35.791 10.930 0.691 1.00 97.81 275 ARG A N 1
ATOM 2181 C CA . ARG A 1 275 ? -36.860 9.971 0.363 1.00 97.81 275 ARG A CA 1
ATOM 2182 C C . ARG A 1 275 ? -37.941 9.907 1.443 1.00 97.81 275 ARG A C 1
ATOM 2184 O O . ARG A 1 275 ? -39.122 9.827 1.124 1.00 97.81 275 ARG A O 1
ATOM 2191 N N . ARG A 1 276 ? -37.554 9.932 2.722 1.00 97.75 276 ARG A N 1
ATOM 2192 C CA . ARG A 1 276 ? -38.505 9.938 3.846 1.00 97.75 276 ARG A CA 1
ATOM 2193 C C . ARG A 1 276 ? -39.269 11.258 3.943 1.00 97.75 276 ARG A C 1
ATOM 2195 O O . ARG A 1 276 ? -40.450 11.223 4.273 1.00 97.75 276 ARG A O 1
ATOM 2202 N N . THR A 1 277 ? -38.629 12.396 3.672 1.00 96.81 277 THR A N 1
ATOM 2203 C CA . THR A 1 277 ? -39.308 13.701 3.675 1.00 96.81 277 THR A CA 1
ATOM 2204 C C . THR A 1 277 ? -40.306 13.801 2.528 1.00 96.81 277 THR A C 1
ATOM 2206 O O . THR A 1 277 ? -41.451 14.152 2.787 1.00 96.81 277 THR A O 1
ATOM 2209 N N . ALA A 1 278 ? -39.938 13.387 1.312 1.00 97.12 278 ALA A N 1
ATOM 2210 C CA . ALA A 1 278 ? -40.851 13.327 0.168 1.00 97.12 278 ALA A CA 1
ATOM 2211 C C . ALA A 1 278 ? -42.075 12.439 0.462 1.00 97.12 278 ALA A C 1
ATOM 2213 O O . ALA A 1 278 ? -43.211 12.878 0.306 1.00 97.12 278 ALA A O 1
ATOM 2214 N N . GLN A 1 279 ? -41.853 11.240 1.025 1.00 96.88 279 GLN A N 1
ATOM 2215 C CA . GLN A 1 279 ? -42.936 10.352 1.470 1.00 96.88 279 GLN A CA 1
ATOM 2216 C C . GLN A 1 279 ? -43.847 10.998 2.520 1.00 96.88 279 GLN A C 1
ATOM 2218 O O . GLN A 1 279 ? -45.061 10.835 2.452 1.00 96.88 279 GLN A O 1
ATOM 2223 N N . LYS A 1 280 ? -43.281 11.731 3.486 1.00 98.12 280 LYS A N 1
ATOM 2224 C CA . LYS A 1 280 ? -44.056 12.440 4.515 1.00 98.12 280 LYS A CA 1
ATOM 2225 C C . LYS A 1 280 ? -44.878 13.596 3.928 1.00 98.12 280 LYS A C 1
ATOM 2227 O O . LYS A 1 280 ? -45.958 13.869 4.435 1.00 98.12 280 LYS A O 1
ATOM 2232 N N . MET A 1 281 ? -44.370 14.250 2.885 1.00 96.75 281 MET A N 1
ATOM 2233 C CA . MET A 1 281 ? -45.033 15.355 2.182 1.00 96.75 281 MET A CA 1
ATOM 2234 C C . MET A 1 281 ? -46.021 14.880 1.105 1.00 96.75 281 MET A C 1
ATOM 2236 O O . MET A 1 281 ? -46.716 15.703 0.523 1.00 96.75 281 MET A O 1
ATOM 2240 N N . GLY A 1 282 ? -46.075 13.577 0.808 1.00 97.12 282 GLY A N 1
ATOM 2241 C CA . GLY A 1 282 ? -46.881 13.039 -0.292 1.00 97.12 282 GLY A CA 1
ATOM 2242 C C . GLY A 1 282 ? -46.363 13.409 -1.689 1.00 97.12 282 GLY A C 1
ATOM 2243 O O . GLY A 1 282 ? -47.072 13.206 -2.668 1.00 97.12 282 GLY A O 1
ATOM 2244 N N . VAL A 1 283 ? -45.137 13.932 -1.796 1.00 97.44 283 VAL A N 1
ATOM 2245 C CA . VAL A 1 283 ? -44.505 14.302 -3.070 1.00 97.44 283 VAL A CA 1
ATOM 2246 C C . VAL A 1 283 ? -43.747 13.094 -3.628 1.00 97.44 283 VAL A C 1
ATOM 2248 O O . VAL A 1 283 ? -43.117 12.336 -2.883 1.00 97.44 283 VAL A O 1
ATOM 2251 N N . THR A 1 284 ? -43.796 12.890 -4.945 1.00 96.69 284 THR A N 1
ATOM 2252 C CA . THR A 1 284 ? -43.028 11.839 -5.626 1.00 96.69 284 THR A CA 1
ATOM 2253 C C . THR A 1 284 ? -41.527 12.102 -5.489 1.00 96.69 284 THR A C 1
ATOM 2255 O O . THR A 1 284 ? -41.048 13.180 -5.820 1.00 96.69 284 THR A O 1
ATOM 2258 N N . PHE A 1 285 ? -40.773 11.120 -4.990 1.00 96.88 285 PHE A N 1
ATOM 2259 C CA . PHE A 1 285 ? -39.324 11.242 -4.812 1.00 96.88 285 PHE A CA 1
ATOM 2260 C C . PHE A 1 285 ? -38.592 11.102 -6.153 1.00 96.88 285 PHE A C 1
ATOM 2262 O O . PHE A 1 285 ? -38.538 9.996 -6.694 1.00 96.88 285 PHE A O 1
ATOM 2269 N N . ASP A 1 286 ? -37.992 12.190 -6.640 1.00 97.12 286 ASP A N 1
ATOM 2270 C CA . ASP A 1 286 ? -37.085 12.175 -7.791 1.00 97.12 286 ASP A CA 1
ATOM 2271 C C . ASP A 1 286 ? -35.618 12.035 -7.321 1.00 97.12 286 ASP A C 1
ATOM 2273 O O . ASP A 1 286 ? -35.078 12.936 -6.668 1.00 97.12 286 ASP A O 1
ATOM 2277 N N . PRO A 1 287 ? -34.943 10.907 -7.618 1.00 95.00 287 PRO A N 1
ATOM 2278 C CA . PRO A 1 287 ? -33.566 10.681 -7.198 1.00 95.00 287 PRO A CA 1
ATOM 2279 C C . PRO A 1 287 ? -32.548 11.612 -7.871 1.00 95.00 287 PRO A C 1
ATOM 2281 O O . PRO A 1 287 ? -31.489 11.834 -7.284 1.00 95.00 287 PRO A O 1
ATOM 2284 N N . MET A 1 288 ? -32.826 12.135 -9.070 1.00 95.62 288 MET A N 1
ATOM 2285 C CA . MET A 1 288 ? -31.897 13.016 -9.789 1.00 95.62 288 MET A CA 1
ATOM 2286 C C . MET A 1 288 ? -31.911 14.422 -9.196 1.00 95.62 288 MET A C 1
ATOM 2288 O O . MET A 1 288 ? -30.848 14.956 -8.886 1.00 95.62 288 MET A O 1
ATOM 2292 N N . GLN A 1 289 ? -33.099 14.973 -8.936 1.00 94.88 289 GLN A N 1
ATOM 2293 C CA . GLN A 1 289 ? -33.231 16.244 -8.219 1.00 94.88 289 GLN A CA 1
ATOM 2294 C C . GLN A 1 289 ? -32.634 16.159 -6.814 1.00 94.88 289 GLN A C 1
ATOM 2296 O O . GLN A 1 289 ? -31.830 17.008 -6.449 1.00 94.88 289 GLN A O 1
ATOM 2301 N N . ALA A 1 290 ? -32.931 15.095 -6.058 1.00 93.31 290 ALA A N 1
ATOM 2302 C CA . ALA A 1 290 ? -32.361 14.914 -4.724 1.00 93.31 290 ALA A CA 1
ATOM 2303 C C . ALA A 1 290 ? -30.831 14.773 -4.753 1.00 93.31 290 ALA A C 1
ATOM 2305 O O . ALA A 1 290 ? -30.157 15.253 -3.847 1.00 93.31 290 ALA A O 1
ATOM 2306 N N . LYS A 1 291 ? -30.265 14.127 -5.784 1.00 94.38 291 LYS A N 1
ATOM 2307 C CA . LYS A 1 291 ? -28.811 14.056 -5.965 1.00 94.38 291 LYS A CA 1
ATOM 2308 C C . LYS A 1 291 ? -28.221 15.437 -6.241 1.00 94.38 291 LYS A C 1
ATOM 2310 O O . LYS A 1 291 ? -27.212 15.753 -5.626 1.00 94.38 291 LYS A O 1
ATOM 2315 N N . ASN A 1 292 ? -28.834 16.223 -7.124 1.00 93.75 292 ASN A N 1
ATOM 2316 C CA . ASN A 1 292 ? -28.366 17.569 -7.454 1.00 93.75 292 ASN A CA 1
ATOM 2317 C C . ASN A 1 292 ? -28.491 18.523 -6.261 1.00 93.75 292 ASN A C 1
ATOM 2319 O O . ASN A 1 292 ? -27.572 19.284 -6.024 1.00 93.75 292 ASN A O 1
ATOM 2323 N N . GLU A 1 293 ? -29.562 18.427 -5.473 1.00 91.06 293 GLU A N 1
ATOM 2324 C CA . GLU A 1 293 ? -29.753 19.215 -4.248 1.00 91.06 293 GLU A CA 1
ATOM 2325 C C . GLU A 1 293 ? -28.717 18.831 -3.177 1.00 91.06 293 GLU A C 1
ATOM 2327 O O . GLU A 1 293 ? -28.050 19.685 -2.618 1.00 91.06 293 GLU A O 1
ATOM 2332 N N . ILE A 1 294 ? -28.476 17.532 -2.955 1.00 89.69 294 ILE A N 1
ATOM 2333 C CA . ILE A 1 294 ? -27.456 17.067 -1.996 1.00 89.69 294 ILE A CA 1
ATOM 2334 C C . ILE A 1 294 ? -26.030 17.433 -2.434 1.00 89.69 294 ILE A C 1
ATOM 2336 O O . ILE A 1 294 ? -25.162 17.590 -1.578 1.00 89.69 294 ILE A O 1
ATOM 2340 N N . LEU A 1 295 ? -25.765 17.471 -3.742 1.00 88.62 295 LEU A N 1
ATOM 2341 C CA . LEU A 1 295 ? -24.447 17.817 -4.272 1.00 88.62 295 LEU A CA 1
ATOM 2342 C C . LEU A 1 295 ? -24.248 19.339 -4.356 1.00 88.62 295 LEU A C 1
ATOM 2344 O O . LEU A 1 295 ? -23.135 19.788 -4.135 1.00 88.62 295 LEU A O 1
ATOM 2348 N N . GLY A 1 296 ? -25.307 20.097 -4.661 1.00 81.88 296 GLY A N 1
ATOM 2349 C CA . GLY A 1 296 ? -25.285 21.547 -4.876 1.00 81.88 296 GLY A CA 1
ATOM 2350 C C . GLY A 1 296 ? -25.448 22.387 -3.608 1.00 81.88 296 GLY A C 1
ATOM 2351 O O . GLY A 1 296 ? -24.803 23.421 -3.507 1.00 81.88 296 GLY A O 1
ATOM 2352 N N . ASP A 1 297 ? -26.201 21.922 -2.599 1.00 64.00 297 ASP A N 1
ATOM 2353 C CA . ASP A 1 297 ? -26.339 22.632 -1.307 1.00 64.00 297 ASP A CA 1
ATOM 2354 C C . ASP A 1 297 ? -24.997 22.759 -0.561 1.00 64.00 297 ASP A C 1
ATOM 2356 O O . ASP A 1 297 ? -24.861 23.551 0.367 1.00 64.00 297 ASP A O 1
ATOM 2360 N N . ASN A 1 298 ? -23.993 21.966 -0.942 1.00 59.78 298 ASN A N 1
ATOM 2361 C CA . ASN A 1 298 ? -22.710 21.932 -0.255 1.00 59.78 298 ASN A CA 1
ATOM 2362 C C . ASN A 1 298 ? -21.691 22.957 -0.790 1.00 59.78 298 ASN A C 1
ATOM 2364 O O . ASN A 1 298 ? -20.671 23.144 -0.135 1.00 59.78 298 ASN A O 1
ATOM 2368 N N . ASP A 1 299 ? -21.956 23.609 -1.929 1.00 60.78 299 ASP A N 1
ATOM 2369 C CA . ASP A 1 299 ? -21.061 24.624 -2.511 1.00 60.78 299 ASP A CA 1
ATOM 2370 C C . ASP A 1 299 ? -21.487 26.070 -2.161 1.00 60.78 299 ASP A C 1
ATOM 2372 O O . ASP A 1 299 ? -20.638 26.956 -2.147 1.00 60.78 299 ASP A O 1
ATOM 2376 N N . GLU A 1 300 ? -22.762 26.328 -1.822 1.00 60.97 300 GLU A N 1
ATOM 2377 C CA . GLU A 1 300 ? -23.257 27.687 -1.502 1.00 60.97 300 GLU A CA 1
ATOM 2378 C C . GLU A 1 300 ? -23.324 28.011 0.009 1.00 60.97 300 GLU A C 1
ATOM 2380 O O . GLU A 1 300 ? -23.237 29.182 0.373 1.00 60.97 300 GLU A O 1
ATOM 2385 N N . GLU A 1 301 ? -23.422 27.024 0.913 1.00 54.50 301 GLU A N 1
ATOM 2386 C CA . GLU A 1 301 ? -23.488 27.278 2.373 1.00 54.50 301 GLU A CA 1
ATOM 2387 C C . GLU A 1 301 ? -22.135 27.160 3.113 1.00 54.50 301 GLU A C 1
ATOM 2389 O O . GLU A 1 301 ? -22.004 27.674 4.228 1.00 54.50 301 GLU A O 1
ATOM 2394 N N . ASP A 1 302 ? -21.106 26.532 2.525 1.00 52.97 302 ASP A N 1
ATOM 2395 C CA . ASP A 1 302 ? -19.789 26.361 3.175 1.00 52.97 302 ASP A CA 1
ATOM 2396 C C . ASP A 1 302 ? -18.876 27.612 3.054 1.00 52.97 302 ASP A C 1
ATOM 2398 O O . ASP A 1 302 ? -17.893 27.727 3.792 1.00 52.97 302 ASP A O 1
ATOM 2402 N N . GLU A 1 303 ? -19.223 28.594 2.211 1.00 55.84 303 GLU A N 1
ATOM 2403 C CA . GLU A 1 303 ? -18.500 29.878 2.087 1.00 55.84 303 GLU A CA 1
ATOM 2404 C C . GLU A 1 303 ? -18.747 30.828 3.283 1.00 55.84 303 GLU A C 1
ATOM 2406 O O . GLU A 1 303 ? -17.872 31.623 3.625 1.00 55.84 303 GLU A O 1
ATOM 2411 N N . GLU A 1 304 ? -19.874 30.718 4.005 1.00 53.81 304 GLU A N 1
ATOM 2412 C CA . GLU A 1 304 ? -20.192 31.624 5.132 1.00 53.81 304 GLU A CA 1
ATOM 2413 C C . GLU A 1 304 ? -19.912 31.043 6.536 1.00 53.81 304 GLU A C 1
ATOM 2415 O O . GLU A 1 304 ? -20.008 31.752 7.542 1.00 53.81 304 GLU A O 1
ATOM 2420 N N . ALA A 1 305 ? -19.512 29.770 6.648 1.00 50.44 305 ALA A N 1
ATOM 2421 C CA . ALA A 1 305 ? -19.287 29.111 7.944 1.00 50.44 305 ALA A CA 1
ATOM 2422 C C . ALA A 1 305 ? -17.802 28.958 8.351 1.00 50.44 305 ALA A C 1
ATOM 2424 O O . ALA A 1 305 ? -17.514 28.480 9.457 1.00 50.44 305 ALA A O 1
ATOM 2425 N N . SER A 1 306 ? -16.850 29.391 7.515 1.00 47.09 306 SER A N 1
ATOM 2426 C CA . SER A 1 306 ? -15.410 29.125 7.690 1.00 47.09 306 SER A CA 1
ATOM 2427 C C . SER A 1 306 ? -14.652 30.058 8.665 1.00 47.09 306 SER A C 1
ATOM 2429 O O . SER A 1 306 ? -13.421 30.095 8.625 1.00 47.09 306 SER A O 1
ATOM 2431 N N . ASP A 1 307 ? -15.329 30.768 9.580 1.00 44.69 307 ASP A N 1
ATOM 2432 C CA . ASP A 1 307 ? -14.656 31.557 10.641 1.00 44.69 307 ASP A CA 1
ATOM 2433 C C . ASP A 1 307 ? -15.267 31.403 12.049 1.00 44.69 307 ASP A C 1
ATOM 2435 O O . ASP A 1 307 ? -15.113 32.247 12.932 1.00 44.69 307 ASP A O 1
ATOM 2439 N N . SER A 1 308 ? -15.963 30.291 12.313 1.00 42.03 308 SER A N 1
ATOM 2440 C CA . SER A 1 308 ? -16.349 29.949 13.686 1.00 42.03 308 SER A CA 1
ATOM 2441 C C . SER A 1 308 ? -15.574 28.730 14.180 1.00 42.03 308 SER A C 1
ATOM 2443 O O . SER A 1 308 ? -15.829 27.593 13.791 1.00 42.03 308 SER A O 1
ATOM 2445 N N . GLU A 1 309 ? -14.610 28.976 15.074 1.00 44.69 309 GLU A N 1
ATOM 2446 C CA . GLU A 1 309 ? -13.875 27.961 15.835 1.00 44.69 309 GLU A CA 1
ATOM 2447 C C . GLU A 1 309 ? -14.826 27.180 16.763 1.00 44.69 309 GLU A C 1
ATOM 2449 O O . GLU A 1 309 ? -14.866 27.342 17.988 1.00 44.69 309 GLU A O 1
ATOM 2454 N N . ALA A 1 310 ? -15.652 26.320 16.177 1.00 42.78 310 ALA A N 1
ATOM 2455 C CA . ALA A 1 310 ? -16.477 25.374 16.892 1.00 42.78 310 ALA A CA 1
ATOM 2456 C C . ALA A 1 310 ? -15.602 24.187 17.306 1.00 42.78 310 ALA A C 1
ATOM 2458 O O . ALA A 1 310 ? -15.518 23.170 16.616 1.00 42.78 310 ALA A O 1
ATOM 2459 N N . GLU A 1 311 ? -14.984 24.331 18.482 1.00 39.78 311 GLU A N 1
ATOM 2460 C CA . GLU A 1 311 ? -14.428 23.286 19.354 1.00 39.78 311 GLU A CA 1
ATOM 2461 C C . GLU A 1 311 ? -15.484 22.196 19.645 1.00 39.78 311 GLU A C 1
ATOM 2463 O O . GLU A 1 311 ? -16.024 22.039 20.750 1.00 39.78 311 GLU A O 1
ATOM 2468 N N . THR A 1 312 ? -15.832 21.432 18.616 1.00 39.94 312 THR A N 1
ATOM 2469 C CA . THR A 1 312 ? -16.632 20.226 18.718 1.00 39.94 312 THR A CA 1
ATOM 2470 C C . THR A 1 312 ? -15.715 19.145 19.260 1.00 39.94 312 THR A C 1
ATOM 2472 O O . THR A 1 312 ? -14.912 18.536 18.561 1.00 39.94 312 THR A O 1
ATOM 2475 N N . ASN A 1 313 ? -15.842 18.935 20.571 1.00 38.88 313 ASN A N 1
ATOM 2476 C CA . ASN A 1 313 ? -15.267 17.822 21.314 1.00 38.88 313 ASN A CA 1
ATOM 2477 C C . ASN A 1 313 ? -15.870 16.508 20.792 1.00 38.88 313 ASN A C 1
ATOM 2479 O O . ASN A 1 313 ? -16.759 15.919 21.408 1.00 38.88 313 ASN A O 1
ATOM 2483 N N . SER A 1 314 ? -15.425 16.074 19.618 1.00 39.91 314 SER A N 1
ATOM 2484 C CA . SER A 1 314 ? -15.635 14.724 19.135 1.00 39.91 314 SER A CA 1
ATOM 2485 C C . SER A 1 314 ? -14.606 13.848 19.839 1.00 39.91 314 SER A C 1
ATOM 2487 O O . SER A 1 314 ? -13.450 13.797 19.421 1.00 39.91 314 SER A O 1
ATOM 2489 N N . ASP A 1 315 ? -15.042 13.168 20.906 1.00 38.22 315 ASP A N 1
ATOM 2490 C CA . ASP A 1 315 ? -14.401 11.975 21.478 1.00 38.22 315 ASP A CA 1
ATOM 2491 C C . ASP A 1 315 ? -14.306 10.900 20.376 1.00 38.22 315 ASP A C 1
ATOM 2493 O O . ASP A 1 315 ? -15.103 9.967 20.279 1.00 38.22 315 ASP A O 1
ATOM 2497 N N . SER A 1 316 ? -13.358 11.091 19.465 1.00 39.41 316 SER A N 1
ATOM 2498 C CA . SER A 1 316 ? -12.900 10.085 18.528 1.00 39.41 316 SER A CA 1
ATOM 2499 C C . SER A 1 316 ? -11.733 9.397 19.216 1.00 39.41 316 SER A C 1
ATOM 2501 O O . SER A 1 316 ? -10.615 9.911 19.214 1.00 39.41 316 SER A O 1
ATOM 2503 N N . ASP A 1 317 ? -12.012 8.251 19.843 1.00 37.81 317 ASP A N 1
ATOM 2504 C CA . ASP A 1 317 ? -11.010 7.259 20.243 1.00 37.81 317 ASP A CA 1
ATOM 2505 C C . ASP A 1 317 ? -10.300 6.757 18.972 1.00 37.81 317 ASP A C 1
ATOM 2507 O O . ASP A 1 317 ? -10.581 5.687 18.432 1.00 37.81 317 ASP A O 1
ATOM 2511 N N . SER A 1 318 ? -9.411 7.590 18.441 1.00 37.97 318 SER A N 1
ATOM 2512 C CA . SER A 1 318 ? -8.563 7.301 17.299 1.00 37.97 318 SER A CA 1
ATOM 2513 C C . SER A 1 318 ? -7.128 7.251 17.798 1.00 37.97 318 SER A C 1
ATOM 2515 O O . SER A 1 318 ? -6.355 8.189 17.617 1.00 37.97 318 SER A O 1
ATOM 2517 N N . ASP A 1 319 ? -6.781 6.122 18.420 1.00 39.81 319 ASP A N 1
ATOM 2518 C CA . ASP A 1 319 ? -5.403 5.644 18.535 1.00 39.81 319 ASP A CA 1
ATOM 2519 C C . ASP A 1 319 ? -4.843 5.465 17.111 1.00 39.81 319 ASP A C 1
ATOM 2521 O O . ASP A 1 319 ? -4.910 4.389 16.515 1.00 39.81 319 ASP A O 1
ATOM 2525 N N . SER A 1 320 ? -4.348 6.546 16.517 1.00 39.78 320 SER A N 1
ATOM 2526 C CA . SER A 1 320 ? -3.636 6.505 15.245 1.00 39.78 320 SER A CA 1
ATOM 2527 C C . SER A 1 320 ? -2.515 7.533 15.268 1.00 39.78 320 SER A C 1
ATOM 2529 O O . SER A 1 320 ? -2.582 8.570 14.617 1.00 39.78 320 SER A O 1
ATOM 2531 N N . ASP A 1 321 ? -1.477 7.204 16.036 1.00 42.59 321 ASP A N 1
ATOM 2532 C CA . ASP A 1 321 ? -0.140 7.786 15.940 1.00 42.59 321 ASP A CA 1
ATOM 2533 C C . ASP A 1 321 ? 0.368 7.685 14.491 1.00 42.59 321 ASP A C 1
ATOM 2535 O O . ASP A 1 321 ? 0.858 6.627 14.094 1.00 42.59 321 ASP A O 1
ATOM 2539 N N . SER A 1 322 ? 0.254 8.749 13.688 1.00 44.31 322 SER A N 1
ATOM 2540 C CA . SER A 1 322 ? 1.098 8.929 12.497 1.00 44.31 322 SER A CA 1
ATOM 2541 C C . SER A 1 322 ? 1.018 10.353 11.926 1.00 44.31 322 SER A C 1
ATOM 2543 O O . SER A 1 322 ? 0.589 10.542 10.790 1.00 44.31 322 SER A O 1
ATOM 2545 N N . ASP A 1 323 ? 1.467 11.352 12.689 1.00 40.62 323 ASP A N 1
ATOM 2546 C CA . ASP A 1 323 ? 1.782 12.676 12.134 1.00 40.62 323 ASP A CA 1
ATOM 2547 C C . ASP A 1 323 ? 3.150 12.621 11.446 1.00 40.62 323 ASP A C 1
ATOM 2549 O O . ASP A 1 323 ? 4.191 12.614 12.109 1.00 40.62 323 ASP A O 1
ATOM 2553 N N . SER A 1 324 ? 3.142 12.592 10.116 1.00 39.22 324 SER A N 1
ATOM 2554 C CA . SER A 1 324 ? 4.319 12.859 9.289 1.00 39.22 324 SER A CA 1
ATOM 2555 C C . SER A 1 324 ? 3.906 13.742 8.115 1.00 39.22 324 SER A C 1
ATOM 2557 O O . SER A 1 324 ? 3.951 13.317 6.963 1.00 39.22 324 SER A O 1
ATOM 2559 N N . ASP A 1 325 ? 3.479 14.963 8.434 1.00 47.38 325 ASP A N 1
ATOM 2560 C CA . ASP A 1 325 ? 3.469 16.056 7.468 1.00 47.38 325 ASP A CA 1
ATOM 2561 C C . ASP A 1 325 ? 4.884 16.615 7.384 1.00 47.38 325 ASP A C 1
ATOM 2563 O O . ASP A 1 325 ? 5.370 17.260 8.310 1.00 47.38 325 ASP A O 1
ATOM 2567 N N . ASN A 1 326 ? 5.547 16.271 6.284 1.00 39.50 326 ASN A N 1
ATOM 2568 C CA . ASN A 1 326 ? 6.642 17.045 5.727 1.00 39.50 326 ASN A CA 1
ATOM 2569 C C . ASN A 1 326 ? 6.149 17.466 4.342 1.00 39.50 326 ASN A C 1
ATOM 2571 O O . ASN A 1 326 ? 5.990 16.600 3.466 1.00 39.50 326 ASN A O 1
ATOM 2575 N N . GLU A 1 327 ? 5.786 18.737 4.219 1.00 47.16 327 GLU A N 1
ATOM 2576 C CA . GLU A 1 327 ? 5.775 19.452 2.948 1.00 47.16 327 GLU A CA 1
ATOM 2577 C C . GLU A 1 327 ? 7.201 19.955 2.759 1.00 47.16 327 GLU A C 1
ATOM 2579 O O . GLU A 1 327 ? 7.760 20.551 3.678 1.00 47.16 327 GLU A O 1
ATOM 2584 N N . ASP A 1 328 ? 7.813 19.613 1.631 1.00 41.66 328 ASP A N 1
ATOM 2585 C CA . ASP A 1 328 ? 9.036 20.274 1.206 1.00 41.66 328 ASP A CA 1
ATOM 2586 C C . ASP A 1 328 ? 8.963 20.525 -0.294 1.00 41.66 328 ASP A C 1
ATOM 2588 O O . ASP A 1 328 ? 8.598 19.642 -1.081 1.00 41.66 328 ASP A O 1
ATOM 2592 N N . ASP A 1 329 ? 9.252 21.783 -0.587 1.00 46.50 329 ASP A N 1
ATOM 2593 C CA . ASP A 1 329 ? 9.290 22.470 -1.860 1.00 46.50 329 ASP A CA 1
ATOM 2594 C C . ASP A 1 329 ? 10.264 21.794 -2.823 1.00 46.50 329 ASP A C 1
ATOM 2596 O O . ASP A 1 329 ? 11.375 21.404 -2.464 1.00 46.50 329 ASP A O 1
ATOM 2600 N N . SER A 1 330 ? 9.878 21.718 -4.094 1.00 38.25 330 SER A N 1
ATOM 2601 C CA . SER A 1 330 ? 10.852 21.578 -5.177 1.00 38.25 330 SER A CA 1
ATOM 2602 C C . SER A 1 330 ? 10.387 22.363 -6.398 1.00 38.25 330 SER A C 1
ATOM 2604 O O . SER A 1 330 ? 9.670 21.866 -7.265 1.00 38.25 330 SER A O 1
ATOM 2606 N N . GLU A 1 331 ? 10.817 23.622 -6.449 1.00 41.75 331 GLU A N 1
ATOM 2607 C CA . GLU A 1 331 ? 10.995 24.348 -7.701 1.00 41.75 331 GLU A CA 1
ATOM 2608 C C . GLU A 1 331 ? 12.279 23.858 -8.387 1.00 41.75 331 GLU A C 1
ATOM 2610 O O . GLU A 1 331 ? 13.355 23.936 -7.801 1.00 41.75 331 GLU A O 1
ATOM 2615 N N . GLU A 1 332 ? 12.198 23.452 -9.659 1.00 39.16 332 GLU A N 1
ATOM 2616 C CA . GLU A 1 332 ? 13.303 23.676 -10.599 1.00 39.16 332 GLU A CA 1
ATOM 2617 C C . GLU A 1 332 ? 12.811 23.855 -12.055 1.00 39.16 332 GLU A C 1
ATOM 2619 O O . GLU A 1 332 ? 12.417 22.928 -12.750 1.00 39.16 332 GLU A O 1
ATOM 2624 N N . THR A 1 333 ? 12.865 25.121 -12.487 1.00 40.22 333 THR A N 1
ATOM 2625 C CA . THR A 1 333 ? 13.334 25.653 -13.787 1.00 40.22 333 THR A CA 1
ATOM 2626 C C . THR A 1 333 ? 12.704 25.278 -15.151 1.00 40.22 333 THR A C 1
ATOM 2628 O O . THR A 1 333 ? 12.876 24.179 -15.651 1.00 40.22 333 THR A O 1
ATOM 2631 N N . LYS A 1 334 ? 12.212 26.351 -15.821 1.00 39.06 334 LYS A N 1
ATOM 2632 C CA . LYS A 1 334 ? 12.464 26.840 -17.217 1.00 39.06 334 LYS A CA 1
ATOM 2633 C C . LYS A 1 334 ? 12.149 25.904 -18.414 1.00 39.06 334 LYS A C 1
ATOM 2635 O O . LYS A 1 334 ? 12.651 24.803 -18.478 1.00 39.06 334 LYS A O 1
ATOM 2640 N N . ALA A 1 335 ? 11.515 26.316 -19.523 1.00 41.09 335 ALA A N 1
ATOM 2641 C CA . ALA A 1 335 ? 10.975 27.591 -20.012 1.00 41.09 335 ALA A CA 1
ATOM 2642 C C . ALA A 1 335 ? 10.257 27.380 -21.378 1.00 41.09 335 ALA A C 1
ATOM 2644 O O . ALA A 1 335 ? 10.497 26.374 -22.038 1.00 41.09 335 ALA A O 1
ATOM 2645 N N . LYS A 1 336 ? 9.562 28.447 -21.837 1.00 42.94 336 LYS A N 1
ATOM 2646 C CA . LYS A 1 336 ? 9.031 28.761 -23.197 1.00 42.94 336 LYS A CA 1
ATOM 2647 C C . LYS A 1 336 ? 7.738 28.017 -23.608 1.00 42.94 336 LYS A C 1
ATOM 2649 O O . LYS A 1 336 ? 7.659 26.818 -23.453 1.00 42.94 336 LYS A O 1
ATOM 2654 N N . LYS A 1 337 ? 6.699 28.620 -24.205 1.00 38.44 337 LYS A N 1
ATOM 2655 C CA . LYS A 1 337 ? 6.391 29.985 -24.683 1.00 38.44 337 LYS A CA 1
ATOM 2656 C C . LYS A 1 337 ? 4.901 29.981 -25.084 1.00 38.44 337 LYS A C 1
ATOM 2658 O O . LYS A 1 337 ? 4.552 29.246 -25.995 1.00 38.44 337 LYS A O 1
ATOM 2663 N N . ALA A 1 338 ? 4.058 30.799 -24.459 1.00 34.91 338 ALA A N 1
ATOM 2664 C CA . ALA A 1 338 ? 2.811 31.298 -25.047 1.00 34.91 338 ALA A CA 1
ATOM 2665 C C . ALA A 1 338 ? 2.352 32.531 -24.258 1.00 34.91 338 ALA A C 1
ATOM 2667 O O . ALA A 1 338 ? 2.513 32.619 -23.044 1.00 34.91 338 ALA A O 1
ATOM 2668 N N . GLU A 1 339 ? 1.887 33.518 -24.996 1.00 48.44 339 GLU A N 1
ATOM 2669 C CA . GLU A 1 339 ? 1.760 34.921 -24.644 1.00 48.44 339 GLU A CA 1
ATOM 2670 C C . GLU A 1 339 ? 0.282 35.237 -24.386 1.00 48.44 339 GLU A C 1
ATOM 2672 O O . GLU A 1 339 ? -0.487 35.233 -25.334 1.00 48.44 339 GLU A O 1
ATOM 2677 N N . GLU A 1 340 ? -0.133 35.521 -23.141 1.00 42.38 340 GLU A N 1
ATOM 2678 C CA . GLU A 1 340 ? -1.364 36.294 -22.905 1.00 42.38 340 GLU A CA 1
ATOM 2679 C C . GLU A 1 340 ? -1.449 36.943 -21.502 1.00 42.38 340 GLU A C 1
ATOM 2681 O O . GLU A 1 340 ? -1.402 36.292 -20.464 1.00 42.38 340 GLU A O 1
ATOM 2686 N N . LYS A 1 341 ? -1.533 38.282 -21.517 1.00 44.47 341 LYS A N 1
ATOM 2687 C CA . LYS A 1 341 ? -2.112 39.236 -20.543 1.00 44.47 341 LYS A CA 1
ATOM 2688 C C . LYS A 1 341 ? -1.939 38.962 -19.033 1.00 44.47 341 LYS A C 1
ATOM 2690 O O . LYS A 1 341 ? -2.776 38.374 -18.359 1.00 44.47 341 LYS A O 1
ATOM 2695 N N . LYS A 1 342 ? -0.903 39.593 -18.465 1.00 42.34 342 LYS A N 1
ATOM 2696 C CA . LYS A 1 342 ? -0.674 39.755 -17.018 1.00 42.34 342 LYS A CA 1
ATOM 2697 C C . LYS A 1 342 ? -1.689 40.720 -16.381 1.00 42.34 342 LYS A C 1
ATOM 2699 O O . LYS A 1 342 ? -1.519 41.935 -16.481 1.00 42.34 342 LYS A O 1
ATOM 2704 N N . GLN A 1 343 ? -2.654 40.202 -15.624 1.00 47.00 343 GLN A N 1
ATOM 2705 C CA . GLN A 1 343 ? -3.167 40.907 -14.445 1.00 47.00 343 GLN A CA 1
ATOM 2706 C C . GLN A 1 343 ? -2.254 40.557 -13.263 1.00 47.00 343 GLN A C 1
ATOM 2708 O O . GLN A 1 343 ? -2.118 39.393 -12.903 1.00 47.00 343 GLN A O 1
ATOM 2713 N N . LYS A 1 344 ? -1.564 41.548 -12.687 1.00 46.88 344 LYS A N 1
ATOM 2714 C CA . LYS A 1 344 ? -0.786 41.359 -11.453 1.00 46.88 344 LYS A CA 1
ATOM 2715 C C . LYS A 1 344 ? -1.778 41.229 -10.285 1.00 46.88 344 LYS A C 1
ATOM 2717 O O . LYS A 1 344 ? -2.472 42.217 -10.031 1.00 46.88 344 LYS A O 1
ATOM 2722 N N . PRO A 1 345 ? -1.854 40.099 -9.557 1.00 48.00 345 PRO A N 1
ATOM 2723 C CA . PRO A 1 345 ? -2.613 40.062 -8.316 1.00 48.00 345 PRO A CA 1
ATOM 2724 C C . PRO A 1 345 ? -1.890 40.946 -7.296 1.00 48.00 345 PRO A C 1
ATOM 2726 O O . PRO A 1 345 ? -0.756 40.678 -6.900 1.00 48.00 345 PRO A O 1
ATOM 2729 N N . LYS A 1 346 ? -2.523 42.054 -6.907 1.00 45.03 346 LYS A N 1
ATOM 2730 C CA . LYS A 1 346 ? -2.065 42.878 -5.787 1.00 45.03 346 LYS A CA 1
ATOM 2731 C C . LYS A 1 346 ? -2.442 42.148 -4.500 1.00 45.03 346 LYS A C 1
ATOM 2733 O O . LYS A 1 346 ? -3.549 42.310 -3.999 1.00 45.03 346 LYS A O 1
ATOM 2738 N N . PHE A 1 347 ? -1.543 41.310 -3.998 1.00 44.62 347 PHE A N 1
ATOM 2739 C CA . PHE A 1 347 ? -1.694 40.675 -2.692 1.00 44.62 347 PHE A CA 1
ATOM 2740 C C . PHE A 1 347 ? -1.297 41.694 -1.615 1.00 44.62 347 PHE A C 1
ATOM 2742 O O . PHE A 1 347 ? -0.152 41.745 -1.174 1.00 44.62 347 PHE A O 1
ATOM 2749 N N . ASN A 1 348 ? -2.234 42.572 -1.252 1.00 54.41 348 ASN A N 1
ATOM 2750 C CA . ASN A 1 348 ? -2.089 43.465 -0.104 1.00 54.41 348 ASN A CA 1
ATOM 2751 C C . ASN A 1 348 ? -2.382 42.656 1.166 1.00 54.41 348 ASN A C 1
ATOM 2753 O O . ASN A 1 348 ? -3.480 42.731 1.709 1.00 54.41 348 ASN A O 1
ATOM 2757 N N . LEU A 1 349 ? -1.429 41.826 1.593 1.00 70.38 349 LEU A N 1
ATOM 2758 C CA . LEU A 1 349 ? -1.484 41.223 2.921 1.00 70.38 349 LEU A CA 1
ATOM 2759 C C . LEU A 1 349 ? -0.940 42.221 3.932 1.00 70.38 349 LEU A C 1
ATOM 2761 O O . LEU A 1 349 ? 0.189 42.694 3.790 1.00 70.38 349 LEU A O 1
ATOM 2765 N N . ASP A 1 350 ? -1.735 42.511 4.957 1.00 74.44 350 ASP A N 1
ATOM 2766 C CA . ASP A 1 350 ? -1.321 43.388 6.044 1.00 74.44 350 ASP A CA 1
ATOM 2767 C C . ASP A 1 350 ? -0.046 42.853 6.706 1.00 74.44 350 ASP A C 1
ATOM 2769 O O . ASP A 1 350 ? 0.126 41.650 6.930 1.00 74.44 350 ASP A O 1
ATOM 2773 N N . GLU A 1 351 ? 0.847 43.760 7.091 1.00 79.50 351 GLU A N 1
ATOM 2774 C CA . GLU A 1 351 ? 2.143 43.453 7.709 1.00 79.50 351 GLU A CA 1
ATOM 2775 C C . GLU A 1 351 ? 1.994 42.587 8.982 1.00 79.50 351 GLU A C 1
ATOM 2777 O O . GLU A 1 351 ? 2.845 41.759 9.316 1.00 79.50 351 GLU A O 1
ATOM 2782 N N . ASN A 1 352 ? 0.842 42.684 9.651 1.00 79.44 352 ASN A N 1
ATOM 2783 C CA . ASN A 1 352 ? 0.462 41.827 10.775 1.00 79.44 352 ASN A CA 1
ATOM 2784 C C . ASN A 1 352 ? 0.192 40.370 10.366 1.00 79.44 352 ASN A C 1
ATOM 2786 O O . ASN A 1 352 ? 0.562 39.446 11.100 1.00 79.44 352 ASN A O 1
ATOM 2790 N N . GLN A 1 353 ? -0.408 40.141 9.197 1.00 80.38 353 GLN A N 1
ATOM 2791 C CA . GLN A 1 353 ? -0.630 38.802 8.651 1.00 80.38 353 GLN A CA 1
ATOM 2792 C C . GLN A 1 353 ? 0.698 38.183 8.212 1.00 80.38 353 GLN A C 1
ATOM 2794 O O . GLN A 1 353 ? 0.972 37.040 8.585 1.00 80.38 353 GLN A O 1
ATOM 2799 N N . ILE A 1 354 ? 1.576 38.959 7.568 1.00 80.56 354 ILE A N 1
ATOM 2800 C CA . ILE A 1 354 ? 2.936 38.528 7.198 1.00 80.56 354 ILE A CA 1
ATOM 2801 C C . ILE A 1 354 ? 3.725 38.118 8.450 1.00 80.56 354 ILE A C 1
ATOM 2803 O O . ILE A 1 354 ? 4.255 37.009 8.525 1.00 80.56 354 ILE A O 1
ATOM 2807 N N . ASN A 1 355 ? 3.710 38.941 9.500 1.00 82.50 355 ASN A N 1
ATOM 2808 C CA . ASN A 1 355 ? 4.377 38.631 10.766 1.00 82.50 355 ASN A CA 1
ATOM 2809 C C . ASN A 1 355 ? 3.792 37.394 11.478 1.00 82.50 355 ASN A C 1
ATOM 2811 O O . ASN A 1 355 ? 4.514 36.680 12.183 1.00 82.50 355 ASN A O 1
ATOM 2815 N N . SER A 1 356 ? 2.497 37.110 11.306 1.00 82.25 356 SER A N 1
ATOM 2816 C CA . SER A 1 356 ? 1.856 35.905 11.850 1.00 82.25 356 SER A CA 1
ATOM 2817 C C . SER A 1 356 ? 2.250 34.632 11.089 1.00 82.25 356 SER A C 1
ATOM 2819 O O . SER A 1 356 ? 2.503 33.598 11.718 1.00 82.25 356 SER A O 1
ATOM 2821 N N . ILE A 1 357 ? 2.378 34.728 9.761 1.00 80.56 357 ILE A N 1
ATOM 2822 C CA . ILE A 1 357 ? 2.830 33.645 8.882 1.00 80.56 357 ILE A CA 1
ATOM 2823 C C . ILE A 1 357 ? 4.291 33.328 9.197 1.00 80.56 357 ILE A C 1
ATOM 2825 O O . ILE A 1 357 ? 4.605 32.189 9.534 1.00 80.56 357 ILE A O 1
ATOM 2829 N N . VAL A 1 358 ? 5.156 34.344 9.257 1.00 89.19 358 VAL A N 1
ATOM 2830 C CA . VAL A 1 358 ? 6.578 34.184 9.602 1.00 89.19 358 VAL A CA 1
ATOM 2831 C C . VAL A 1 358 ? 6.757 33.579 11.001 1.00 89.19 358 VAL A C 1
ATOM 2833 O O . VAL A 1 358 ? 7.574 32.679 11.193 1.00 89.19 358 VAL A O 1
ATOM 2836 N N . LYS A 1 359 ? 5.960 33.985 12.001 1.00 90.19 359 LYS A N 1
ATOM 2837 C CA . LYS A 1 359 ? 6.005 33.370 13.344 1.00 90.19 359 LYS A CA 1
ATOM 2838 C C . LYS A 1 359 ? 5.553 31.908 13.352 1.00 90.19 359 LYS A C 1
ATOM 2840 O O . LYS A 1 359 ? 6.134 31.116 14.101 1.00 90.19 359 LYS A O 1
ATOM 2845 N N . ARG A 1 360 ? 4.528 31.539 12.571 1.00 88.50 360 ARG A N 1
ATOM 2846 C CA . ARG A 1 360 ? 4.114 30.132 12.409 1.00 88.50 360 ARG A CA 1
ATOM 2847 C C . ARG A 1 360 ? 5.210 29.321 11.733 1.00 88.50 360 ARG A C 1
ATOM 2849 O O . ARG A 1 360 ? 5.501 28.224 12.205 1.00 88.50 360 ARG A O 1
ATOM 2856 N N . GLU A 1 361 ? 5.858 29.890 10.727 1.00 87.62 361 GLU A N 1
ATOM 2857 C CA . GLU A 1 361 ? 6.919 29.227 9.976 1.00 87.62 361 GLU A CA 1
ATOM 2858 C C . GLU A 1 361 ? 8.153 28.976 10.848 1.00 87.62 361 GLU A C 1
ATOM 2860 O O . GLU A 1 361 ? 8.614 27.843 10.981 1.00 87.62 361 GLU A O 1
ATOM 2865 N N . ILE A 1 362 ? 8.588 29.978 11.618 1.00 87.94 362 ILE A N 1
ATOM 2866 C CA . ILE A 1 362 ? 9.678 29.820 12.593 1.00 87.94 362 ILE A CA 1
ATOM 2867 C C . ILE A 1 362 ? 9.343 28.744 13.643 1.00 87.94 362 ILE A C 1
ATOM 2869 O O . ILE A 1 362 ? 10.222 27.992 14.072 1.00 87.94 362 ILE A O 1
ATOM 2873 N N . GLN A 1 363 ? 8.083 28.635 14.082 1.00 89.62 363 GLN A N 1
ATOM 2874 C CA . GLN A 1 363 ? 7.677 27.585 15.024 1.00 89.62 363 GLN A CA 1
ATOM 2875 C C . GLN A 1 363 ? 7.655 26.187 14.396 1.00 89.62 363 GLN A C 1
ATOM 2877 O O . GLN A 1 363 ? 8.003 25.228 15.096 1.00 89.62 363 GLN A O 1
ATOM 2882 N N . ARG A 1 364 ? 7.274 26.062 13.120 1.00 87.62 364 ARG A N 1
ATOM 2883 C CA . ARG A 1 364 ? 7.318 24.799 12.365 1.00 87.62 364 ARG A CA 1
ATOM 2884 C C . ARG A 1 364 ? 8.758 24.337 12.190 1.00 87.62 364 ARG A C 1
ATOM 2886 O O . ARG A 1 364 ? 9.111 23.294 12.738 1.00 87.62 364 ARG A O 1
ATOM 2893 N N . VAL A 1 365 ? 9.628 25.199 11.663 1.00 88.75 365 VAL A N 1
ATOM 2894 C CA . VAL A 1 365 ? 11.066 24.923 11.507 1.00 88.75 365 VAL A CA 1
ATOM 2895 C C . VAL A 1 365 ? 11.709 24.520 12.839 1.00 88.75 365 VAL A C 1
ATOM 2897 O O . VAL A 1 365 ? 12.436 23.530 12.917 1.00 88.75 365 VAL A O 1
ATOM 2900 N N . ARG A 1 366 ? 11.397 25.205 13.948 1.00 86.38 366 ARG A N 1
ATOM 2901 C CA . ARG A 1 366 ? 11.941 24.864 15.281 1.00 86.38 366 ARG A CA 1
ATOM 2902 C C . ARG A 1 366 ? 11.411 23.537 15.846 1.00 86.38 366 ARG A C 1
ATOM 2904 O O . ARG A 1 366 ? 12.062 22.903 16.682 1.00 86.38 366 ARG A O 1
ATOM 2911 N N . LYS A 1 367 ? 10.210 23.116 15.447 1.00 88.56 367 LYS A N 1
ATOM 2912 C CA . LYS A 1 367 ? 9.625 21.822 15.825 1.00 88.56 367 LYS A CA 1
ATOM 2913 C C . LYS A 1 367 ? 10.201 20.694 14.971 1.00 88.56 367 LYS A C 1
ATOM 2915 O O . LYS A 1 367 ? 10.461 19.622 15.524 1.00 88.56 367 LYS A O 1
ATOM 2920 N N . ASP A 1 368 ? 10.446 20.953 13.692 1.00 78.44 368 ASP A N 1
ATOM 2921 C CA . ASP A 1 368 ? 10.959 19.973 12.740 1.00 78.44 368 ASP A CA 1
ATOM 2922 C C . ASP A 1 368 ? 12.458 19.756 12.897 1.00 78.44 368 ASP A C 1
ATOM 2924 O O . ASP A 1 368 ? 12.868 18.609 13.003 1.00 78.44 368 ASP A O 1
ATOM 2928 N N . THR A 1 369 ? 13.255 20.798 13.138 1.00 75.88 369 THR A N 1
ATOM 2929 C CA . THR A 1 369 ? 14.657 20.663 13.595 1.00 75.88 369 THR A CA 1
ATOM 2930 C C . THR A 1 369 ? 14.773 19.805 14.857 1.00 75.88 369 THR A C 1
ATOM 2932 O O . THR A 1 369 ? 15.548 18.855 14.900 1.00 75.88 369 THR A O 1
ATOM 2935 N N . ARG A 1 370 ? 13.918 20.021 15.866 1.00 78.75 370 ARG A N 1
ATOM 2936 C CA . ARG A 1 370 ? 13.897 19.187 17.086 1.00 78.75 370 ARG A CA 1
ATOM 2937 C C . ARG A 1 370 ? 13.426 17.747 16.833 1.00 78.75 370 ARG A C 1
ATOM 2939 O O . ARG A 1 370 ? 13.701 16.853 17.641 1.00 78.75 370 ARG A O 1
ATOM 2946 N N . ARG A 1 371 ? 12.648 17.506 15.775 1.00 78.12 371 ARG A N 1
ATOM 2947 C CA . ARG A 1 371 ? 12.221 16.164 15.346 1.00 78.12 371 ARG A CA 1
ATOM 2948 C C . ARG A 1 371 ? 13.313 15.482 14.529 1.00 78.12 371 ARG A C 1
ATOM 2950 O O . ARG A 1 371 ? 13.568 14.314 14.794 1.00 78.12 371 ARG A O 1
ATOM 2957 N N . GLN A 1 372 ? 13.990 16.206 13.643 1.00 75.25 372 GLN A N 1
ATOM 2958 C CA . GLN A 1 372 ? 15.158 15.756 12.892 1.00 75.25 372 GLN A CA 1
ATOM 2959 C C . GLN A 1 372 ? 16.310 15.408 13.841 1.00 75.25 372 GLN A C 1
ATOM 2961 O O . GLN A 1 372 ? 16.823 14.301 13.752 1.00 75.25 372 GLN A O 1
ATOM 2966 N N . GLU A 1 373 ? 16.614 16.232 14.850 1.00 71.00 373 GLU A N 1
ATOM 2967 C CA . GLU A 1 373 ? 17.601 15.908 15.900 1.00 71.00 373 GLU A CA 1
ATOM 2968 C C . GLU A 1 373 ? 17.256 14.617 16.664 1.00 71.00 373 GLU A C 1
ATOM 2970 O O . GLU A 1 373 ? 18.133 13.830 17.017 1.00 71.00 373 GLU A O 1
ATOM 2975 N N . LYS A 1 374 ? 15.965 14.360 16.914 1.00 78.06 374 LYS A N 1
ATOM 2976 C CA . LYS A 1 374 ? 15.511 13.115 17.558 1.00 78.06 374 LYS A CA 1
ATOM 2977 C C . LYS A 1 374 ? 15.514 11.914 16.613 1.00 78.06 374 LYS A C 1
ATOM 2979 O O . LYS A 1 374 ? 15.726 10.797 17.078 1.00 78.06 374 LYS A O 1
ATOM 2984 N N . ALA A 1 375 ? 15.224 12.126 15.333 1.00 74.12 375 ALA A N 1
ATOM 2985 C CA . ALA A 1 375 ? 15.117 11.083 14.317 1.00 74.12 375 ALA A CA 1
ATOM 2986 C C . ALA A 1 375 ? 16.490 10.640 13.801 1.00 74.12 375 ALA A C 1
ATOM 2988 O O . ALA A 1 375 ? 16.701 9.448 13.597 1.00 74.12 375 ALA A O 1
ATOM 2989 N N . MET A 1 376 ? 17.431 11.577 13.686 1.00 63.81 376 MET A N 1
ATOM 2990 C CA . MET A 1 376 ? 18.828 11.325 13.328 1.00 63.81 376 MET A CA 1
ATOM 2991 C C . MET A 1 376 ? 19.591 10.568 14.413 1.00 63.81 376 MET A C 1
ATOM 2993 O O . MET A 1 376 ? 20.738 10.203 14.195 1.00 63.81 376 MET A O 1
ATOM 2997 N N . GLY A 1 377 ? 18.986 10.316 15.582 1.00 53.25 377 GLY A N 1
ATOM 2998 C CA . GLY A 1 377 ? 19.605 9.472 16.597 1.00 53.25 377 GLY A CA 1
ATOM 2999 C C . GLY A 1 377 ? 20.983 9.970 17.031 1.00 53.25 377 GLY A C 1
ATOM 3000 O O . GLY A 1 377 ? 21.755 9.175 17.559 1.00 53.25 377 GLY A O 1
ATOM 3001 N N . VAL A 1 378 ? 21.274 11.272 16.872 1.00 44.94 378 VAL A N 1
ATOM 3002 C CA . VAL A 1 378 ? 22.459 11.952 17.424 1.00 44.94 378 VAL A CA 1
ATOM 3003 C C . VAL A 1 378 ? 22.230 12.153 18.925 1.00 44.94 378 VAL A C 1
ATOM 3005 O O . VAL A 1 378 ? 22.109 13.242 19.477 1.00 44.94 378 VAL A O 1
ATOM 3008 N N . TYR A 1 379 ? 22.049 11.014 19.578 1.00 45.72 379 TYR A N 1
ATOM 3009 C CA . TYR A 1 379 ? 22.256 10.754 20.984 1.00 45.72 379 TYR A CA 1
ATOM 3010 C C . TYR A 1 379 ? 23.245 9.591 21.120 1.00 45.72 379 TYR A C 1
ATOM 3012 O O . TYR A 1 379 ? 23.256 8.902 22.135 1.00 45.72 379 TYR A O 1
ATOM 3020 N N . GLU A 1 380 ? 24.169 9.444 20.170 1.00 49.88 380 GLU A N 1
ATOM 3021 C CA . GLU A 1 380 ? 25.555 9.290 20.587 1.00 49.88 380 GLU A CA 1
ATOM 3022 C C . GLU A 1 380 ? 25.979 10.635 21.174 1.00 49.88 380 GLU A C 1
ATOM 3024 O O . GLU A 1 380 ? 26.539 11.519 20.534 1.00 49.88 380 GLU A O 1
ATOM 3029 N N . LYS A 1 381 ? 25.639 10.798 22.456 1.00 49.53 381 LYS A N 1
ATOM 3030 C CA . LYS A 1 381 ? 26.560 11.475 23.346 1.00 49.53 381 LYS A CA 1
ATOM 3031 C C . LYS A 1 381 ? 27.875 10.721 23.198 1.00 49.53 381 LYS A C 1
ATOM 3033 O O . LYS A 1 381 ? 28.109 9.754 23.918 1.00 49.53 381 LYS A O 1
ATOM 3038 N N . GLU A 1 382 ? 28.758 11.234 22.355 1.00 48.06 382 GLU A N 1
ATOM 3039 C CA . GLU A 1 382 ? 30.105 11.417 22.861 1.00 48.06 382 GLU A CA 1
ATOM 3040 C C . GLU A 1 382 ? 29.936 12.016 24.261 1.00 48.06 382 GLU A C 1
ATOM 3042 O O . GLU A 1 382 ? 29.169 12.983 24.424 1.00 48.06 382 GLU A O 1
ATOM 3047 N N . PRO A 1 383 ? 30.492 11.395 25.309 1.00 44.66 383 PRO A N 1
ATOM 3048 C CA . PRO A 1 383 ? 30.442 11.973 26.629 1.00 44.66 383 PRO A CA 1
ATOM 3049 C C . PRO A 1 383 ? 31.234 13.278 26.561 1.00 44.66 383 PRO A C 1
ATOM 3051 O O . PRO A 1 383 ? 32.412 13.323 26.888 1.00 44.66 383 PRO A O 1
ATOM 3054 N N . LYS A 1 384 ? 30.564 14.375 26.188 1.00 51.69 384 LYS A N 1
ATOM 3055 C CA . LYS A 1 384 ? 30.901 15.685 26.711 1.00 51.69 384 LYS A CA 1
ATOM 3056 C C . LYS A 1 384 ? 30.814 15.485 28.208 1.00 51.69 384 LYS A C 1
ATOM 3058 O O . LYS A 1 384 ? 29.721 15.366 28.777 1.00 51.69 384 LYS A O 1
ATOM 3063 N N . VAL A 1 385 ? 31.983 15.321 28.812 1.00 46.47 385 VAL A N 1
ATOM 3064 C CA . VAL A 1 385 ? 32.222 15.484 30.232 1.00 46.47 385 VAL A CA 1
ATOM 3065 C C . VAL A 1 385 ? 31.817 16.928 30.514 1.00 46.47 385 VAL A C 1
ATOM 3067 O O . VAL A 1 385 ? 32.643 17.826 30.528 1.00 46.47 385 VAL A O 1
ATOM 3070 N N . LEU A 1 386 ? 30.503 17.164 30.617 1.00 48.22 386 LEU A N 1
ATOM 3071 C CA . LEU A 1 386 ? 29.946 18.376 31.191 1.00 48.22 386 LEU A CA 1
ATOM 3072 C C . LEU A 1 386 ? 30.584 18.418 32.570 1.00 48.22 386 LEU A C 1
ATOM 3074 O O . LEU A 1 386 ? 30.317 17.520 33.392 1.00 48.22 386 LEU A O 1
ATOM 3078 N N . THR A 1 387 ? 31.481 19.382 32.750 1.00 58.81 387 THR A N 1
ATOM 3079 C CA . THR A 1 387 ? 32.181 19.627 34.002 1.00 58.81 387 THR A CA 1
ATOM 3080 C C . THR A 1 387 ? 31.137 19.720 35.110 1.00 58.81 387 THR A C 1
ATOM 3082 O O . THR A 1 387 ? 29.964 20.050 34.883 1.00 58.81 387 THR A O 1
ATOM 3085 N N . GLU A 1 388 ? 31.508 19.331 36.326 1.00 67.62 388 GLU A N 1
ATOM 3086 C CA . GLU A 1 388 ? 30.554 19.289 37.440 1.00 67.62 388 GLU A CA 1
ATOM 3087 C C . GLU A 1 388 ? 29.877 20.654 37.675 1.00 67.62 388 GLU A C 1
ATOM 3089 O O . GLU A 1 388 ? 28.714 20.705 38.088 1.00 67.62 388 GLU A O 1
ATOM 3094 N N . GLU A 1 389 ? 30.542 21.733 37.261 1.00 68.38 389 GLU A N 1
ATOM 3095 C CA . GLU A 1 389 ? 30.056 23.112 37.238 1.00 68.38 389 GLU A CA 1
ATOM 3096 C C . GLU A 1 389 ? 28.843 23.324 36.317 1.00 68.38 389 GLU A C 1
ATOM 3098 O O . GLU A 1 389 ? 27.840 23.897 36.745 1.00 68.38 389 GLU A O 1
ATOM 3103 N N . GLU A 1 390 ? 28.835 22.791 35.093 1.00 72.19 390 GLU A N 1
ATOM 3104 C CA . GLU A 1 390 ? 27.690 22.945 34.180 1.00 72.19 390 GLU A CA 1
ATOM 3105 C C . GLU A 1 390 ? 26.468 22.142 34.653 1.00 72.19 390 GLU A C 1
ATOM 3107 O O . GLU A 1 390 ? 25.311 22.566 34.516 1.00 72.19 390 GLU A O 1
ATOM 3112 N N . LYS A 1 391 ? 26.699 20.985 35.289 1.00 76.25 391 LYS A N 1
ATOM 3113 C CA . LYS A 1 391 ? 25.624 20.203 35.923 1.00 76.25 391 LYS A CA 1
ATOM 3114 C C . LYS A 1 391 ? 25.078 20.903 37.170 1.00 76.25 391 LYS A C 1
ATOM 3116 O O . LYS A 1 391 ? 23.873 20.787 37.435 1.00 76.25 391 LYS A O 1
ATOM 3121 N N . ALA A 1 392 ? 25.918 21.615 37.920 1.00 80.75 392 ALA A N 1
ATOM 3122 C CA . ALA A 1 392 ? 25.498 22.445 39.045 1.00 80.75 392 ALA A CA 1
ATOM 3123 C C . ALA A 1 392 ? 24.676 23.654 38.565 1.00 80.75 392 ALA A C 1
ATOM 3125 O O . ALA A 1 392 ? 23.553 23.838 39.042 1.00 80.75 392 ALA A O 1
ATOM 3126 N N . ALA A 1 393 ? 25.134 24.367 37.531 1.00 82.25 393 ALA A N 1
ATOM 3127 C CA . ALA A 1 393 ? 24.424 25.499 36.935 1.00 82.25 393 ALA A CA 1
ATOM 3128 C C . ALA A 1 393 ? 23.039 25.102 36.390 1.00 82.25 393 ALA A C 1
ATOM 3130 O O . ALA A 1 393 ? 22.043 25.795 36.614 1.00 82.25 393 ALA A O 1
ATOM 3131 N N . LEU A 1 394 ? 22.917 23.931 35.751 1.00 77.81 394 LEU A N 1
ATOM 3132 C CA . LEU A 1 394 ? 21.623 23.432 35.270 1.00 77.81 394 LEU A CA 1
ATOM 3133 C C . LEU A 1 394 ? 20.667 23.071 36.423 1.00 77.81 394 LEU A C 1
ATOM 3135 O O . LEU A 1 394 ? 19.450 23.282 36.329 1.00 77.81 394 LEU A O 1
ATOM 3139 N N . LYS A 1 395 ? 21.191 22.516 37.525 1.00 84.50 395 LYS A N 1
ATOM 3140 C CA . LYS A 1 395 ? 20.394 22.233 38.730 1.00 84.50 395 LYS A CA 1
ATOM 3141 C C . LYS A 1 395 ? 19.943 23.531 39.401 1.00 84.50 395 LYS A C 1
ATOM 3143 O O . LYS A 1 395 ? 18.771 23.612 39.774 1.00 84.50 395 LYS A O 1
ATOM 3148 N N . GLU A 1 396 ? 20.805 24.540 39.470 1.00 87.00 396 GLU A N 1
ATOM 3149 C CA . GLU A 1 396 ? 20.501 25.856 40.037 1.00 87.00 396 GLU A CA 1
ATOM 3150 C C . GLU A 1 396 ? 19.489 26.642 39.184 1.00 87.00 396 GLU A C 1
ATOM 3152 O O . GLU A 1 396 ? 18.503 27.175 39.695 1.00 87.00 396 GLU A O 1
ATOM 3157 N N . ALA A 1 397 ? 19.621 26.625 37.857 1.00 85.12 397 ALA A N 1
ATOM 3158 C CA . ALA A 1 397 ? 18.626 27.213 36.958 1.00 85.12 397 ALA A CA 1
ATOM 3159 C C . ALA A 1 397 ? 17.251 26.536 37.117 1.00 85.12 397 ALA A C 1
ATOM 3161 O O . ALA A 1 397 ? 16.195 27.180 37.088 1.00 85.12 397 ALA A O 1
ATOM 3162 N N . ARG A 1 398 ? 17.235 25.216 37.349 1.00 82.75 398 ARG A N 1
ATOM 3163 C CA . ARG A 1 398 ? 15.996 24.460 37.566 1.00 82.75 398 ARG A CA 1
ATOM 3164 C C . ARG A 1 398 ? 15.368 24.739 38.933 1.00 82.75 398 ARG A C 1
ATOM 3166 O O . ARG A 1 398 ? 14.138 24.679 39.033 1.00 82.75 398 ARG A O 1
ATOM 3173 N N . THR A 1 399 ? 16.151 25.024 39.972 1.00 86.88 399 THR A N 1
ATOM 3174 C CA . THR A 1 399 ? 15.619 25.446 41.278 1.00 86.88 399 THR A CA 1
ATOM 3175 C C . THR A 1 399 ? 15.111 26.885 41.226 1.00 86.88 399 THR A C 1
ATOM 3177 O O . THR A 1 399 ? 13.980 27.106 41.667 1.00 86.88 399 THR A O 1
ATOM 3180 N N . LYS A 1 400 ? 15.829 27.813 40.577 1.00 91.00 400 LYS A N 1
ATOM 3181 C CA . LYS A 1 400 ? 15.382 29.202 40.342 1.00 91.00 400 LYS A CA 1
ATOM 3182 C C . LYS A 1 400 ? 14.053 29.257 39.583 1.00 91.00 400 LYS A C 1
ATOM 3184 O O . LYS A 1 400 ? 13.083 29.814 40.091 1.00 91.00 400 LYS A O 1
ATOM 3189 N N . ARG A 1 401 ? 13.918 28.528 38.468 1.00 84.62 401 ARG A N 1
ATOM 3190 C CA . ARG A 1 401 ? 12.655 28.465 37.699 1.00 84.62 401 ARG A CA 1
ATOM 3191 C C . ARG A 1 401 ? 11.493 27.843 38.485 1.00 84.62 401 ARG A C 1
ATOM 3193 O O . ARG A 1 401 ? 10.328 28.192 38.292 1.00 84.62 401 ARG A O 1
ATOM 3200 N N . LYS A 1 402 ? 11.779 26.887 39.378 1.00 88.19 402 LYS A N 1
ATOM 3201 C CA . LYS A 1 402 ? 10.761 26.315 40.278 1.00 88.19 402 LYS A CA 1
ATOM 3202 C C . LYS A 1 402 ? 10.356 27.295 41.381 1.00 88.19 402 LYS A C 1
ATOM 3204 O O . LYS A 1 402 ? 9.194 27.259 41.785 1.00 88.19 402 LYS A O 1
ATOM 3209 N N . ALA A 1 403 ? 11.278 28.121 41.872 1.00 89.38 403 ALA A N 1
ATOM 3210 C CA . ALA A 1 403 ? 11.001 29.156 42.863 1.00 89.38 403 ALA A CA 1
ATOM 3211 C C . ALA A 1 403 ? 10.164 30.290 42.254 1.00 89.38 403 ALA A C 1
ATOM 3213 O O . ALA A 1 403 ? 9.110 30.613 42.795 1.00 89.38 403 ALA A O 1
ATOM 3214 N N . GLU A 1 404 ? 10.537 30.776 41.073 1.00 89.00 404 GLU A N 1
ATOM 3215 C CA . GLU A 1 404 ? 9.800 31.803 40.327 1.00 89.00 404 GLU A CA 1
ATOM 3216 C C . GLU A 1 404 ? 8.358 31.364 40.029 1.00 89.00 404 GLU A C 1
ATOM 3218 O O . GLU A 1 404 ? 7.401 32.047 40.386 1.00 89.00 404 GLU A O 1
ATOM 3223 N N . LYS A 1 405 ? 8.165 30.135 39.529 1.00 89.75 405 LYS A N 1
ATOM 3224 C CA . LYS A 1 405 ? 6.820 29.581 39.290 1.00 89.75 405 LYS A CA 1
ATOM 3225 C C . LYS A 1 405 ? 5.998 29.404 40.575 1.00 89.75 405 LYS A C 1
ATOM 3227 O O . LYS A 1 405 ? 4.765 29.404 40.534 1.00 89.75 405 LYS A O 1
ATOM 3232 N N . LYS A 1 406 ? 6.649 29.205 41.728 1.00 89.50 406 LYS A N 1
ATOM 3233 C CA . LYS A 1 406 ? 5.967 29.172 43.033 1.00 89.50 406 LYS A CA 1
ATOM 3234 C C . LYS A 1 406 ? 5.570 30.577 43.488 1.00 89.50 406 LYS A C 1
ATOM 3236 O O . LYS A 1 406 ? 4.482 30.702 44.044 1.00 89.50 406 LYS A O 1
ATOM 3241 N N . LEU A 1 407 ? 6.398 31.592 43.241 1.00 89.12 407 LEU A N 1
ATOM 3242 C CA . LEU A 1 407 ? 6.095 32.992 43.547 1.00 89.12 407 LEU A CA 1
ATOM 3243 C C . LEU A 1 407 ? 4.967 33.523 42.658 1.00 89.12 407 LEU A C 1
ATOM 3245 O O . LEU A 1 407 ? 3.989 34.033 43.190 1.00 89.12 407 LEU A O 1
ATOM 3249 N N . GLU A 1 408 ? 4.998 33.261 41.350 1.00 85.31 408 GLU A N 1
ATOM 3250 C CA . GLU A 1 408 ? 3.915 33.632 40.424 1.00 85.31 408 GLU A CA 1
ATOM 3251 C C . GLU A 1 408 ? 2.574 32.992 40.834 1.00 85.31 408 GLU A C 1
ATOM 3253 O O . GLU A 1 408 ? 1.515 33.617 40.799 1.00 85.31 408 GLU A O 1
ATOM 3258 N N . LYS A 1 409 ? 2.605 31.734 41.294 1.00 85.50 409 LYS A N 1
ATOM 3259 C CA . LYS A 1 409 ? 1.406 31.043 41.790 1.00 85.50 409 LYS A CA 1
ATOM 3260 C C . LYS A 1 409 ? 0.927 31.574 43.147 1.00 85.50 409 LYS A C 1
ATOM 3262 O O . LYS A 1 409 ? -0.265 31.466 43.431 1.00 85.50 409 LYS A O 1
ATOM 3267 N N . LYS A 1 410 ? 1.824 32.094 43.991 1.00 86.56 410 LYS A N 1
ATOM 3268 C CA . LYS A 1 410 ? 1.455 32.779 45.239 1.00 86.56 410 LYS A CA 1
ATOM 3269 C C . LYS A 1 410 ? 0.849 34.151 44.944 1.00 86.56 410 LYS A C 1
ATOM 3271 O O . LYS A 1 410 ? -0.236 34.399 45.446 1.00 86.56 410 LYS A O 1
ATOM 3276 N N . ALA A 1 411 ? 1.443 34.937 44.046 1.00 84.94 411 ALA A N 1
ATOM 3277 C CA . ALA A 1 411 ? 0.903 36.222 43.600 1.00 84.94 411 ALA A CA 1
ATOM 3278 C C . ALA A 1 411 ? -0.502 36.067 42.994 1.00 84.94 411 ALA A C 1
ATOM 3280 O O . ALA A 1 411 ? -1.434 36.725 43.439 1.00 84.94 411 ALA A O 1
ATOM 3281 N N . LYS A 1 412 ? -0.704 35.088 42.096 1.00 79.62 412 LYS A N 1
ATOM 3282 C CA . LYS A 1 412 ? -2.039 34.767 41.552 1.00 79.62 412 LYS A CA 1
ATOM 3283 C C . LYS A 1 412 ? -3.046 34.354 42.628 1.00 79.62 412 LYS A C 1
ATOM 3285 O O . LYS A 1 412 ? -4.226 34.641 42.502 1.00 79.62 412 LYS A O 1
ATOM 3290 N N . ARG A 1 413 ? -2.602 33.673 43.689 1.00 78.50 413 ARG A N 1
ATOM 3291 C CA . ARG A 1 413 ? -3.479 33.287 44.807 1.00 78.50 413 ARG A CA 1
ATOM 3292 C C . ARG A 1 413 ? -3.793 34.448 45.744 1.00 78.50 413 ARG A C 1
ATOM 3294 O O . ARG A 1 413 ? -4.895 34.473 46.274 1.00 78.50 413 ARG A O 1
ATOM 3301 N N . GLU A 1 414 ? -2.861 35.367 45.964 1.00 81.06 414 GLU A N 1
ATOM 3302 C CA . GLU A 1 414 ? -3.101 36.588 46.741 1.00 81.06 414 GLU A CA 1
ATOM 3303 C C . GLU A 1 414 ? -4.004 37.562 45.986 1.00 81.06 414 GLU A C 1
ATOM 3305 O O . GLU A 1 414 ? -4.888 38.154 46.594 1.00 81.06 414 GLU A O 1
ATOM 3310 N N . GLU A 1 415 ? -3.860 37.668 44.666 1.00 78.81 415 GLU A N 1
ATOM 3311 C CA . GLU A 1 415 ? -4.775 38.426 43.810 1.00 78.81 415 GLU A CA 1
ATOM 3312 C C . GLU A 1 415 ? -6.184 37.805 43.814 1.00 78.81 415 GLU A C 1
ATOM 3314 O O . GLU A 1 415 ? -7.170 38.492 44.079 1.00 78.81 415 GLU A O 1
ATOM 3319 N N . GLU A 1 416 ? -6.290 36.478 43.654 1.00 73.12 416 GLU A N 1
ATOM 3320 C CA . GLU A 1 416 ? -7.564 35.750 43.784 1.00 73.12 416 GLU A CA 1
ATOM 3321 C C . GLU A 1 416 ? -8.170 35.854 45.204 1.00 73.12 416 GLU A C 1
ATOM 3323 O O . GLU A 1 416 ? -9.395 35.800 45.354 1.00 73.12 416 GLU A O 1
ATOM 3328 N N . ALA A 1 417 ? -7.343 36.010 46.247 1.00 80.69 417 ALA A N 1
ATOM 3329 C CA . ALA A 1 417 ? -7.790 36.212 47.627 1.00 80.69 417 ALA A CA 1
ATOM 3330 C C . ALA A 1 417 ? -8.257 37.652 47.888 1.00 80.69 417 ALA A C 1
ATOM 3332 O O . ALA A 1 417 ? -9.294 37.831 48.525 1.00 80.69 417 ALA A O 1
ATOM 3333 N N . LYS A 1 418 ? -7.560 38.663 47.350 1.00 81.81 418 LYS A N 1
ATOM 3334 C CA . LYS A 1 418 ? -7.978 40.077 47.400 1.00 81.81 418 LYS A CA 1
ATOM 3335 C C . LYS A 1 418 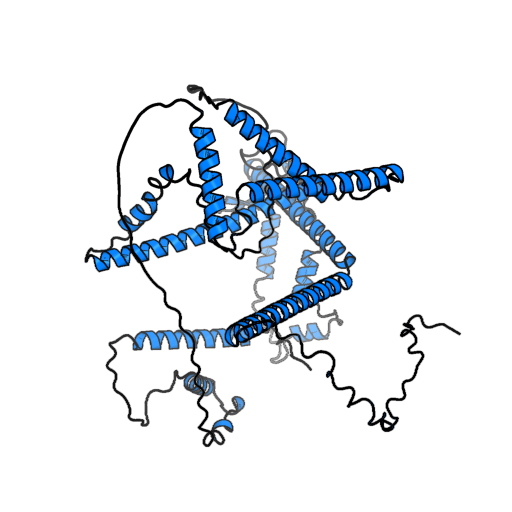? -9.307 40.304 46.676 1.00 81.81 418 LYS A C 1
ATOM 3337 O O . LYS A 1 418 ? -10.114 41.103 47.129 1.00 81.81 418 LYS A O 1
ATOM 3342 N N . LEU A 1 419 ? -9.568 39.544 45.610 1.00 71.81 419 LEU A N 1
ATOM 3343 C CA . LEU A 1 419 ? -10.839 39.558 44.876 1.00 71.81 419 LEU A CA 1
ATOM 3344 C C . LEU A 1 419 ? -11.946 38.700 45.528 1.00 71.81 419 LEU A C 1
ATOM 3346 O O . LEU A 1 419 ? -13.013 38.525 44.942 1.00 71.81 419 LEU A O 1
ATOM 3350 N N . GLY A 1 420 ? -11.715 38.124 46.715 1.00 67.88 420 GLY A N 1
ATOM 3351 C CA . GLY A 1 420 ? -12.738 37.401 47.484 1.00 67.88 420 GLY A CA 1
ATOM 3352 C C . GLY A 1 420 ? -13.214 36.071 46.875 1.00 67.88 420 GLY A C 1
ATOM 3353 O O . GLY A 1 420 ? -14.134 35.442 47.399 1.00 67.88 420 GLY A O 1
ATOM 3354 N N . VAL A 1 421 ? -12.590 35.584 45.795 1.00 60.09 421 VAL A N 1
ATOM 3355 C CA . VAL A 1 421 ? -13.040 34.380 45.059 1.00 60.09 421 VAL A CA 1
ATOM 3356 C C . VAL A 1 421 ? -12.588 33.075 45.741 1.00 60.09 421 VAL A C 1
ATOM 3358 O O . VAL A 1 421 ? -13.090 31.987 45.439 1.00 60.09 421 VAL A O 1
ATOM 3361 N N . ALA A 1 422 ? -11.677 33.162 46.717 1.00 65.06 422 ALA A N 1
ATOM 3362 C CA . ALA A 1 422 ? -11.053 32.017 47.385 1.00 65.06 422 ALA A CA 1
ATOM 3363 C C . ALA A 1 422 ? -12.023 31.120 48.196 1.00 65.06 422 ALA A C 1
ATOM 3365 O O . ALA A 1 422 ? -11.698 29.961 48.463 1.00 65.06 422 ALA A O 1
ATOM 3366 N N . GLY A 1 423 ? -13.222 31.605 48.547 1.00 67.00 423 GLY A N 1
ATOM 3367 C CA . GLY A 1 423 ? -14.221 30.854 49.326 1.00 67.00 423 GLY A CA 1
ATOM 3368 C C . GLY A 1 423 ? -15.215 30.014 48.511 1.00 67.00 423 GLY A C 1
ATOM 3369 O O . GLY A 1 423 ? -15.902 29.156 49.069 1.00 67.00 423 GLY A O 1
ATOM 3370 N N . LEU A 1 424 ? -15.308 30.210 47.191 1.00 63.66 424 LEU A N 1
ATOM 3371 C CA . LEU A 1 424 ? -16.357 29.587 46.378 1.00 63.66 424 LEU A CA 1
ATOM 3372 C C . LEU A 1 424 ? -15.894 28.227 45.827 1.00 63.66 424 LEU A C 1
ATOM 3374 O O . LEU A 1 424 ? -14.945 28.138 45.045 1.00 63.66 424 LEU A O 1
ATOM 3378 N N . LYS A 1 425 ? -16.573 27.132 46.196 1.00 64.19 425 LYS A N 1
ATOM 3379 C CA . LYS A 1 425 ? -16.326 25.787 45.635 1.00 64.19 425 LYS A CA 1
ATOM 3380 C C . LYS A 1 425 ? -17.293 25.486 44.482 1.00 64.19 425 LYS A C 1
ATOM 3382 O O . LYS A 1 425 ? -18.500 25.659 44.593 1.00 64.19 425 LYS A O 1
ATOM 3387 N N . GLY A 1 426 ? -16.774 24.953 43.373 1.00 76.00 426 GLY A N 1
ATOM 3388 C CA . GLY A 1 426 ? -17.584 24.357 42.298 1.00 76.00 426 GLY A CA 1
ATOM 3389 C C . GLY A 1 426 ? -18.001 25.310 41.167 1.00 76.00 426 GLY A C 1
ATOM 3390 O O . GLY A 1 426 ? -17.241 26.186 40.758 1.00 76.00 426 GLY A O 1
ATOM 3391 N N . LYS A 1 427 ? -19.203 25.098 40.602 1.00 67.38 427 LYS A N 1
ATOM 3392 C CA . LYS A 1 427 ? -19.704 25.811 39.403 1.00 67.38 427 LYS A CA 1
ATOM 3393 C C . LYS A 1 427 ? -19.803 27.333 39.590 1.00 67.38 427 LYS A C 1
ATOM 3395 O O . LYS A 1 427 ? -19.691 28.049 38.600 1.00 67.38 427 LYS A O 1
ATOM 3400 N N . GLN A 1 428 ? -19.975 27.818 40.822 1.00 68.12 428 GLN A N 1
ATOM 3401 C C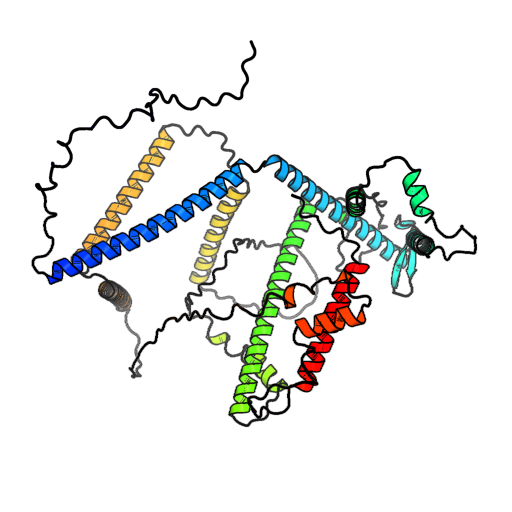A . GLN A 1 428 ? -20.025 29.251 41.134 1.00 68.12 428 GLN A CA 1
ATOM 3402 C C . GLN A 1 428 ? -18.663 29.937 40.954 1.00 68.12 428 GLN A C 1
ATOM 3404 O O . GLN A 1 428 ? -18.610 31.001 40.355 1.00 68.12 428 GLN A O 1
ATOM 3409 N N . ASN A 1 429 ? -17.555 29.283 41.321 1.00 73.50 429 ASN A N 1
ATOM 3410 C CA . ASN A 1 429 ? -16.203 29.814 41.096 1.00 73.50 429 ASN A CA 1
ATOM 3411 C C . ASN A 1 429 ? -15.878 29.906 39.594 1.00 73.50 429 ASN A C 1
ATOM 3413 O O . ASN A 1 429 ? -15.345 30.898 39.110 1.00 73.50 429 ASN A O 1
ATOM 3417 N N . ARG A 1 430 ? -16.316 28.913 38.804 1.00 75.00 430 ARG A N 1
ATOM 3418 C CA . ARG A 1 430 ? -16.158 28.951 37.341 1.00 75.00 430 ARG A CA 1
ATOM 3419 C C . ARG A 1 430 ? -16.973 30.074 36.688 1.00 75.00 430 ARG A C 1
ATOM 3421 O O . ARG A 1 430 ? -16.528 30.608 35.677 1.00 75.00 430 ARG A O 1
ATOM 3428 N N . LYS A 1 431 ? -18.140 30.422 37.243 1.00 78.88 431 LYS A N 1
ATOM 3429 C CA . LYS A 1 431 ? -18.940 31.566 36.784 1.00 78.88 431 LYS A CA 1
ATOM 3430 C C . LYS A 1 431 ? -18.290 32.891 37.187 1.00 78.88 431 LYS A C 1
ATOM 3432 O O . LYS A 1 431 ? -18.005 33.667 36.287 1.00 78.88 431 LYS A O 1
ATOM 3437 N N . ALA A 1 432 ? -17.926 33.068 38.460 1.00 76.12 432 ALA A N 1
ATOM 3438 C CA . ALA A 1 432 ? -17.241 34.267 38.951 1.00 76.12 432 ALA A CA 1
ATOM 3439 C C . ALA A 1 432 ? -15.944 34.546 38.171 1.00 76.12 432 ALA A C 1
ATOM 3441 O O . ALA A 1 432 ? -15.728 35.654 37.702 1.00 76.12 432 ALA A O 1
ATOM 3442 N N . ARG A 1 433 ? -15.131 33.516 37.896 1.00 77.38 433 ARG A N 1
ATOM 3443 C CA . ARG A 1 433 ? -13.899 33.657 37.102 1.00 77.38 433 ARG A CA 1
ATOM 3444 C C . ARG A 1 433 ? -14.152 33.982 35.624 1.00 77.38 433 ARG A C 1
ATOM 3446 O O . ARG A 1 433 ? -13.330 34.640 34.994 1.00 77.38 433 ARG A O 1
ATOM 3453 N N . LYS A 1 434 ? -15.265 33.511 35.048 1.00 83.31 434 LYS A N 1
ATOM 3454 C CA . LYS A 1 434 ? -15.657 33.848 33.666 1.00 83.31 434 LYS A CA 1
ATOM 3455 C C . LYS A 1 434 ? -16.187 35.280 33.577 1.00 83.31 434 LYS A C 1
ATOM 3457 O O . LYS A 1 434 ? -15.987 35.927 32.557 1.00 83.31 434 LYS A O 1
ATOM 3462 N N . GLU A 1 435 ? -16.839 35.750 34.633 1.00 80.88 435 GLU A N 1
ATOM 3463 C CA . GLU A 1 435 ? -17.381 37.101 34.739 1.00 80.88 435 GLU A CA 1
ATOM 3464 C C . GLU A 1 435 ? -16.275 38.132 34.973 1.00 80.88 435 GLU A C 1
ATOM 3466 O O . GLU A 1 435 ? -16.196 39.096 34.224 1.00 80.88 435 GLU A O 1
ATOM 3471 N N . LEU A 1 436 ? -15.327 37.855 35.875 1.00 78.06 436 LEU A N 1
ATOM 3472 C CA . LEU A 1 436 ? -14.144 38.697 36.105 1.00 78.06 436 LEU A CA 1
ATOM 3473 C C . LEU A 1 436 ? -13.303 38.855 34.829 1.00 78.06 436 LEU A C 1
ATOM 3475 O O . LEU A 1 436 ? -12.905 39.956 34.477 1.00 78.06 436 LEU A O 1
ATOM 3479 N N . ARG A 1 437 ? -13.125 37.771 34.061 1.00 78.25 437 ARG A N 1
ATOM 3480 C CA . ARG A 1 437 ? -12.398 37.802 32.779 1.00 78.25 437 ARG A CA 1
ATOM 3481 C C . ARG A 1 437 ? -13.173 38.509 31.658 1.00 78.25 437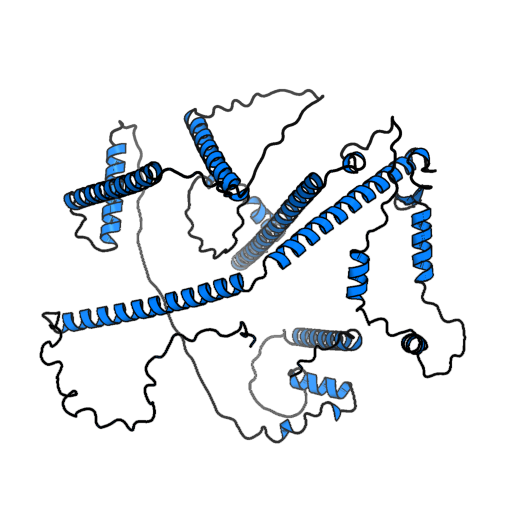 ARG A C 1
ATOM 3483 O O . ARG A 1 437 ? -12.568 38.953 30.687 1.00 78.25 437 ARG A O 1
ATOM 3490 N N . ARG A 1 438 ? -14.505 38.583 31.759 1.00 80.75 438 ARG A N 1
ATOM 3491 C CA . ARG A 1 438 ? -15.342 39.403 30.869 1.00 80.75 438 ARG A CA 1
ATOM 3492 C C . ARG A 1 438 ? -15.277 40.875 31.261 1.00 80.75 438 ARG A C 1
ATOM 3494 O O . ARG A 1 438 ? -15.157 41.695 30.367 1.00 80.75 438 ARG A O 1
ATOM 3501 N N . ALA A 1 439 ? -15.288 41.186 32.554 1.00 77.69 439 ALA A N 1
ATOM 3502 C CA . ALA A 1 439 ? -15.136 42.545 33.059 1.00 77.69 439 ALA A CA 1
ATOM 3503 C C . ALA A 1 439 ? -13.741 43.115 32.752 1.00 77.69 439 ALA A C 1
ATOM 3505 O O . ALA A 1 439 ? -13.641 44.250 32.319 1.00 77.69 439 ALA A O 1
ATOM 3506 N N . GLU A 1 440 ? -12.676 42.316 32.873 1.00 74.44 440 GLU A N 1
ATOM 3507 C CA . GLU A 1 440 ? -11.311 42.730 32.512 1.00 74.44 440 GLU A CA 1
ATOM 3508 C C . GLU A 1 440 ? -11.164 42.992 31.002 1.00 74.44 440 GLU A C 1
ATOM 3510 O O . GLU A 1 440 ? -10.478 43.925 30.594 1.00 74.44 440 GLU A O 1
ATOM 3515 N N . ARG A 1 441 ? -11.837 42.194 30.159 1.00 76.31 441 ARG A N 1
ATOM 3516 C CA . ARG A 1 441 ? -11.885 42.433 28.707 1.00 76.31 441 ARG A CA 1
ATOM 3517 C C . ARG A 1 441 ? -12.709 43.667 28.363 1.00 76.31 441 ARG A C 1
ATOM 3519 O O . ARG A 1 441 ? -12.223 44.492 27.611 1.00 76.31 441 ARG A O 1
ATOM 3526 N N . ALA A 1 442 ? -13.876 43.832 28.981 1.00 75.62 442 ALA A N 1
ATOM 3527 C CA . ALA A 1 442 ? -14.715 45.009 28.789 1.00 75.62 442 ALA A CA 1
ATOM 3528 C C . ALA A 1 442 ? -14.038 46.296 29.292 1.00 75.62 442 ALA A C 1
ATOM 3530 O O . ALA A 1 442 ? -14.195 47.337 28.677 1.00 75.62 442 ALA A O 1
ATOM 3531 N N . ALA A 1 443 ? -13.240 46.236 30.363 1.00 75.19 443 ALA A N 1
ATOM 3532 C CA . ALA A 1 443 ? -12.461 47.377 30.847 1.00 75.19 443 ALA A CA 1
ATOM 3533 C C . ALA A 1 443 ? -11.273 47.719 29.928 1.00 75.19 443 ALA A C 1
ATOM 3535 O O . ALA A 1 443 ? -10.902 48.883 29.831 1.00 75.19 443 ALA A O 1
ATOM 3536 N N . LYS A 1 444 ? -10.692 46.725 29.238 1.00 71.31 444 LYS A N 1
ATOM 3537 C CA . LYS A 1 444 ? -9.693 46.956 28.179 1.00 71.31 444 LYS A CA 1
ATOM 3538 C C . LYS A 1 444 ? -10.306 47.491 26.886 1.00 71.31 444 LYS A C 1
ATOM 3540 O O . LYS A 1 444 ? -9.639 48.231 26.183 1.00 71.31 444 LYS A O 1
ATOM 3545 N N . GLU A 1 445 ? -11.546 47.120 26.598 1.00 61.22 445 GLU A N 1
ATOM 3546 C CA . GLU A 1 445 ? -12.288 47.524 25.399 1.00 61.22 445 GLU A CA 1
ATOM 3547 C C . GLU A 1 445 ? -12.961 48.899 25.573 1.00 61.22 445 GLU A C 1
ATOM 3549 O O . GLU A 1 445 ? -13.052 49.665 24.627 1.00 61.22 445 GLU A O 1
ATOM 3554 N N . ALA A 1 446 ? -13.331 49.280 26.801 1.00 59.59 446 ALA A N 1
ATOM 3555 C CA . ALA A 1 446 ? -13.860 50.609 27.132 1.00 59.59 446 ALA A CA 1
ATOM 3556 C C . ALA A 1 446 ? -12.781 51.706 27.277 1.00 59.59 446 ALA A C 1
ATOM 3558 O O . ALA A 1 446 ? -13.113 52.847 27.591 1.00 59.59 446 ALA A O 1
ATOM 3559 N N . ALA A 1 447 ? -11.500 51.369 27.085 1.00 60.78 447 ALA A N 1
ATOM 3560 C CA . ALA A 1 447 ? -10.392 52.327 27.073 1.00 60.78 447 ALA A CA 1
ATOM 3561 C C . ALA A 1 447 ? -10.056 52.851 25.658 1.00 60.78 447 ALA A C 1
ATOM 3563 O O . ALA A 1 447 ? -9.163 53.687 25.530 1.00 60.78 447 ALA A O 1
ATOM 3564 N N . GLU A 1 448 ? -10.775 52.411 24.618 1.00 50.41 448 GLU A N 1
ATOM 3565 C CA . GLU A 1 448 ? -10.744 53.002 23.272 1.00 50.41 448 GLU A CA 1
ATOM 3566 C C . GLU A 1 448 ? -12.068 53.745 22.986 1.00 50.41 448 GLU A C 1
ATOM 3568 O O . GLU A 1 448 ? -13.140 53.238 23.331 1.00 50.41 448 GLU A O 1
ATOM 3573 N N . PRO A 1 449 ? -12.032 54.975 22.429 1.00 44.28 449 PRO A N 1
ATOM 3574 C CA . PRO A 1 449 ? -13.218 55.822 22.303 1.00 44.28 449 PRO A CA 1
ATOM 3575 C C . PRO A 1 449 ? -14.199 55.351 21.205 1.00 44.28 449 PRO A C 1
ATOM 3577 O O . PRO A 1 449 ? -13.788 54.715 20.235 1.00 44.28 449 PRO A O 1
ATOM 3580 N N . PRO A 1 450 ? -15.503 55.670 21.345 1.00 45.19 450 PRO A N 1
ATOM 3581 C CA . PRO A 1 450 ? -16.596 54.932 20.711 1.00 45.19 450 PRO A CA 1
ATOM 3582 C C . PRO A 1 450 ? -17.019 55.480 19.338 1.00 45.19 450 PRO A C 1
ATOM 3584 O O . PRO A 1 450 ? -17.082 56.692 19.139 1.00 45.19 450 PRO A O 1
ATOM 3587 N N . VAL A 1 451 ? -17.428 54.578 18.438 1.00 38.19 451 VAL A N 1
ATOM 3588 C CA . VAL A 1 451 ? -18.281 54.882 17.274 1.00 38.19 451 VAL A CA 1
ATOM 3589 C C . VAL A 1 451 ? -19.598 54.104 17.408 1.00 38.19 451 VAL A C 1
ATOM 3591 O O . VAL A 1 451 ? -19.630 52.972 17.889 1.00 38.19 451 VAL A O 1
ATOM 3594 N N . GLU A 1 452 ? -20.679 54.796 17.064 1.00 38.88 452 GLU A N 1
ATOM 3595 C CA . GLU A 1 452 ? -22.080 54.601 17.439 1.00 38.88 452 GLU A CA 1
ATOM 3596 C C . GLU A 1 452 ? -22.833 53.383 16.858 1.00 38.88 452 GLU A C 1
ATOM 3598 O O . GLU A 1 452 ? -22.601 52.929 15.746 1.00 38.88 452 GLU A O 1
ATOM 3603 N N . GLU A 1 453 ? -23.829 52.964 17.655 1.00 39.78 453 GLU A N 1
ATOM 3604 C CA . GLU A 1 453 ? -25.161 52.428 17.310 1.00 39.78 453 GLU A CA 1
ATOM 3605 C C . GLU A 1 453 ? -25.334 51.201 16.376 1.00 39.78 453 GLU A C 1
ATOM 3607 O O . GLU A 1 453 ? -25.244 51.269 15.159 1.00 39.78 453 GLU A O 1
ATOM 3612 N N . SER A 1 454 ? -25.948 50.123 16.890 1.00 38.34 454 SER A N 1
ATOM 3613 C CA . SER A 1 454 ? -27.424 50.035 16.938 1.00 38.34 454 SER A CA 1
ATOM 3614 C C . SER A 1 454 ? -27.989 48.679 17.430 1.00 38.34 454 SER A C 1
ATOM 3616 O O . SER A 1 454 ? -27.535 47.579 17.144 1.00 38.34 454 SER A O 1
ATOM 3618 N N . LYS A 1 455 ? -29.036 48.852 18.240 1.00 37.50 455 LYS A N 1
ATOM 3619 C CA . LYS A 1 455 ? -30.136 48.008 18.746 1.00 37.50 455 LYS A CA 1
ATOM 3620 C C . LYS A 1 455 ? -30.472 46.637 18.095 1.00 37.50 455 LYS A C 1
ATOM 3622 O O . LYS A 1 455 ? -30.589 46.502 16.887 1.00 37.50 455 LYS A O 1
ATOM 3627 N N . LYS A 1 456 ? -31.032 45.786 18.991 1.00 37.00 456 LYS A N 1
ATOM 3628 C CA . LYS A 1 456 ? -32.275 44.953 18.884 1.00 37.00 456 LYS A CA 1
ATOM 3629 C C . LYS A 1 456 ? -32.100 43.426 18.664 1.00 37.00 456 LYS A C 1
ATOM 3631 O O . LYS A 1 456 ? -32.022 42.966 17.539 1.00 37.00 456 LYS A O 1
ATOM 3636 N N . ARG A 1 457 ? -32.321 42.606 19.713 1.00 39.09 457 ARG A N 1
ATOM 3637 C CA . ARG A 1 457 ? -33.588 41.862 19.984 1.00 39.09 457 ARG A CA 1
ATOM 3638 C C . ARG A 1 457 ? -33.475 40.822 21.121 1.00 39.09 457 ARG A C 1
ATOM 3640 O O . ARG A 1 457 ? -32.410 40.334 21.463 1.00 39.09 457 ARG A O 1
ATOM 3647 N N . LYS A 1 458 ? -34.640 40.566 21.734 1.00 44.06 458 LYS A N 1
ATOM 3648 C CA . LYS A 1 458 ? -34.963 39.809 22.964 1.00 44.06 458 LYS A CA 1
ATOM 3649 C C . LYS A 1 458 ? -35.570 38.418 22.656 1.00 44.06 458 LYS A C 1
ATOM 3651 O O . LYS A 1 458 ? -36.189 38.285 21.606 1.00 44.06 458 LYS A O 1
ATOM 3656 N N . ARG A 1 459 ? -35.606 37.558 23.705 1.00 36.41 459 ARG A N 1
ATOM 3657 C CA . ARG A 1 459 ? -36.417 36.317 23.972 1.00 36.41 459 ARG A CA 1
ATOM 3658 C C . ARG A 1 459 ? -35.809 34.995 23.465 1.00 36.41 459 ARG A C 1
ATOM 3660 O O . ARG A 1 459 ? -35.186 35.013 22.421 1.00 36.41 459 ARG A O 1
ATOM 3667 N N . SER A 1 460 ? -35.920 33.821 24.111 1.00 36.12 460 SER A N 1
ATOM 3668 C CA . SER A 1 460 ? -36.609 33.247 25.312 1.00 36.12 460 SER A CA 1
ATOM 3669 C C . SER A 1 460 ? -35.947 31.864 25.582 1.00 36.12 460 SER A C 1
ATOM 3671 O O . SER A 1 460 ? -35.481 31.257 24.629 1.00 36.12 460 SER A O 1
ATOM 3673 N N . LYS A 1 461 ? -35.615 31.392 26.799 1.00 37.25 461 LYS A N 1
ATOM 3674 C CA . LYS A 1 461 ? -36.392 30.835 27.944 1.00 37.25 461 LYS A CA 1
ATOM 3675 C C . LYS A 1 461 ? -37.110 29.481 27.670 1.00 37.25 461 LYS A C 1
ATOM 3677 O O . LYS A 1 461 ? -37.811 29.393 26.679 1.00 37.25 461 LYS A O 1
ATOM 3682 N N . GLU A 1 462 ? -36.949 28.549 28.638 1.00 33.22 462 GLU A N 1
ATOM 3683 C CA . GLU A 1 462 ? -37.576 27.209 28.896 1.00 33.22 462 GLU A CA 1
ATOM 3684 C C . GLU A 1 462 ? -36.843 25.944 28.381 1.00 33.22 462 GLU A C 1
ATOM 3686 O O . GLU A 1 462 ? -36.488 25.865 27.216 1.00 33.22 462 GLU A O 1
ATOM 3691 N N . GLU A 1 463 ? -36.295 25.083 29.272 1.00 31.69 463 GLU A N 1
ATOM 3692 C CA . GLU A 1 463 ? -36.882 23.904 30.000 1.00 31.69 463 GLU A CA 1
ATOM 3693 C C . GLU A 1 463 ? -36.863 22.625 29.113 1.00 31.69 463 GLU A C 1
ATOM 3695 O O . GLU A 1 463 ? -37.052 22.734 27.917 1.00 31.69 463 GLU A O 1
ATOM 3700 N N . LYS A 1 464 ? -36.621 21.364 29.515 1.00 32.97 464 LYS A N 1
ATOM 3701 C CA . LYS A 1 464 ? -36.486 20.623 30.783 1.00 32.97 464 LYS A CA 1
ATOM 3702 C C . LYS A 1 464 ? -36.0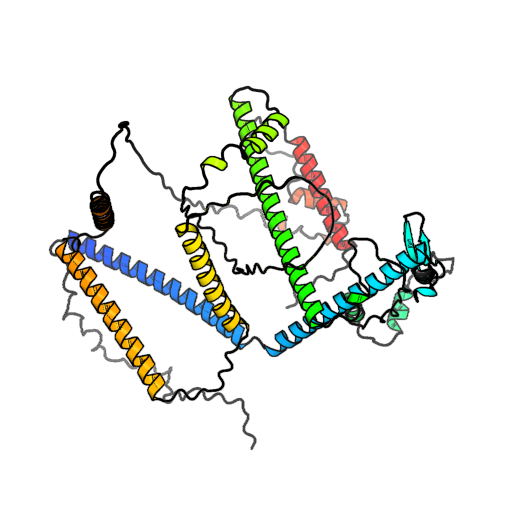22 19.174 30.453 1.00 32.97 464 LYS A C 1
ATOM 3704 O O . LYS A 1 464 ? -36.272 18.693 29.359 1.00 32.97 464 LYS A O 1
ATOM 3709 N N . GLU A 1 465 ? -35.395 18.507 31.431 1.00 32.88 465 GLU A N 1
ATOM 3710 C CA . GLU A 1 465 ? -35.426 17.054 31.774 1.00 32.88 465 GLU A CA 1
ATOM 3711 C C . GLU A 1 465 ? -35.253 15.939 30.706 1.00 32.88 465 GLU A C 1
ATOM 3713 O O . GLU A 1 465 ? -36.005 15.800 29.760 1.00 32.88 465 GLU A O 1
ATOM 3718 N N . SER A 1 466 ? -34.211 15.096 30.778 1.00 36.72 466 SER A N 1
ATOM 3719 C CA . SER A 1 466 ? -34.019 13.892 31.626 1.00 36.72 466 SER A CA 1
ATOM 3720 C C . SER A 1 466 ? -34.825 12.642 31.217 1.00 36.72 466 SER A C 1
ATOM 3722 O O . SER A 1 466 ? -36.042 12.633 31.319 1.00 36.72 466 SER A O 1
ATOM 3724 N N . SER A 1 467 ? -34.148 11.526 30.900 1.00 37.66 467 SER A N 1
ATOM 3725 C CA . SER A 1 467 ? -34.561 10.200 31.393 1.00 37.66 467 SER A CA 1
ATOM 3726 C C . SER A 1 467 ? -33.443 9.151 31.283 1.00 37.66 467 SER A C 1
ATOM 3728 O O . SER A 1 467 ? -32.584 9.169 30.406 1.00 37.66 467 SER A O 1
ATOM 3730 N N . LYS A 1 468 ? -33.431 8.258 32.271 1.00 38.69 468 LYS A N 1
ATOM 3731 C CA . LYS A 1 468 ? -32.423 7.250 32.607 1.00 38.69 468 LYS A CA 1
ATOM 3732 C C . LYS A 1 468 ? -33.191 6.024 33.092 1.00 38.69 468 LYS A C 1
ATOM 3734 O O . LYS A 1 468 ? -33.911 6.163 34.073 1.00 38.69 468 LYS A O 1
ATOM 3739 N N . ARG A 1 469 ? -32.990 4.836 32.509 1.00 36.16 469 ARG A N 1
ATOM 3740 C CA . ARG A 1 469 ? -33.371 3.503 33.059 1.00 36.16 469 ARG A CA 1
ATOM 3741 C C . ARG A 1 469 ? -32.607 2.432 32.254 1.00 36.16 469 ARG A C 1
ATOM 3743 O O . ARG A 1 469 ? -32.562 2.541 31.042 1.00 36.16 469 ARG A O 1
ATOM 3750 N N . LYS A 1 470 ? -31.741 1.560 32.800 1.00 37.91 470 LYS A N 1
ATOM 3751 C CA . LYS A 1 470 ? -31.850 0.446 33.783 1.00 37.91 470 LYS A CA 1
ATOM 3752 C C . LYS A 1 470 ? -32.698 -0.767 33.331 1.00 37.91 470 LYS A C 1
ATOM 3754 O O . LYS A 1 470 ? -33.895 -0.773 33.546 1.00 37.91 470 LYS A O 1
ATOM 3759 N N . LYS A 1 471 ? -31.997 -1.791 32.812 1.00 36.84 471 LYS A N 1
ATOM 3760 C CA . LYS A 1 471 ? -31.822 -3.189 33.295 1.00 36.84 471 LYS A CA 1
ATOM 3761 C C . LYS A 1 471 ? -33.010 -3.993 33.879 1.00 36.84 471 LYS A C 1
ATOM 3763 O O . LYS A 1 471 ? -33.441 -3.697 34.986 1.00 36.84 471 LYS A O 1
ATOM 3768 N N . SER A 1 472 ? -33.238 -5.161 33.270 1.00 36.22 472 SER A N 1
ATOM 3769 C CA . SER A 1 472 ? -33.577 -6.505 33.820 1.00 36.22 472 SER A CA 1
ATOM 3770 C C . SER A 1 472 ? -33.240 -7.512 32.690 1.00 36.22 472 SER A C 1
ATOM 3772 O O . SER A 1 472 ? -33.351 -7.129 31.533 1.00 36.22 472 SER A O 1
ATOM 3774 N N . LYS A 1 473 ? -32.625 -8.701 32.810 1.00 34.94 473 LYS A N 1
ATOM 3775 C CA . LYS A 1 473 ? -32.542 -9.826 33.766 1.00 34.94 473 LYS A CA 1
ATOM 3776 C C . LYS A 1 473 ? -33.862 -10.576 33.970 1.00 34.94 473 LYS A C 1
ATOM 3778 O O . LYS A 1 473 ? -34.650 -10.171 34.813 1.00 34.94 473 LYS A O 1
ATOM 3783 N N . SER A 1 474 ? -33.992 -11.708 33.280 1.00 31.92 474 SER A N 1
ATOM 3784 C CA . SER A 1 474 ? -34.798 -12.862 33.676 1.00 31.92 474 SER A CA 1
ATOM 3785 C C . SER A 1 474 ? -34.053 -14.150 33.306 1.00 31.92 474 SER A C 1
ATOM 3787 O O . SER A 1 474 ? -33.373 -14.236 32.285 1.00 31.92 474 SER A O 1
ATOM 3789 N N . THR A 1 475 ? -34.129 -15.078 34.244 1.00 28.92 475 THR A N 1
ATOM 3790 C CA . THR A 1 475 ? -33.672 -16.466 34.299 1.00 28.92 475 THR A CA 1
ATOM 3791 C C . THR A 1 475 ? -34.930 -17.331 34.249 1.00 28.92 475 THR A C 1
ATOM 3793 O O . THR A 1 475 ? -35.899 -16.962 34.912 1.00 28.92 475 THR A O 1
ATOM 3796 N N . SER A 1 476 ? -34.915 -18.454 33.534 1.00 31.31 476 SER A N 1
ATOM 3797 C CA . SER A 1 476 ? -35.867 -19.555 33.730 1.00 31.31 476 SER A CA 1
ATOM 3798 C C . SER A 1 476 ? -35.179 -20.875 33.377 1.00 31.31 476 SER A C 1
ATOM 3800 O O . SER A 1 476 ? -34.792 -21.086 32.229 1.00 31.31 476 SER A O 1
ATOM 3802 N N . GLU A 1 477 ? -34.974 -21.690 34.407 1.00 31.89 477 GLU A N 1
ATOM 3803 C CA . GLU A 1 477 ? -34.709 -23.130 34.373 1.00 31.89 477 GLU A CA 1
ATOM 3804 C C . GLU A 1 477 ? -36.067 -23.850 34.392 1.00 31.89 477 GLU A C 1
ATOM 3806 O O . GLU A 1 477 ? -36.936 -23.399 35.131 1.00 31.89 477 GLU A O 1
ATOM 3811 N N . GLU A 1 478 ? -36.225 -24.902 33.579 1.00 35.25 478 GLU A N 1
ATOM 3812 C CA . GLU A 1 478 ? -37.045 -26.125 33.770 1.00 35.25 478 GLU A CA 1
ATOM 3813 C C . GLU A 1 478 ? -37.437 -26.704 32.400 1.00 35.25 478 GLU A C 1
ATOM 3815 O O . GLU A 1 478 ? -38.291 -26.144 31.726 1.00 35.25 478 GLU A O 1
ATOM 3820 N N . GLU A 1 479 ? -36.774 -27.794 31.987 1.00 37.09 479 GLU A N 1
ATOM 3821 C CA . GLU A 1 479 ? -37.334 -28.930 31.220 1.00 37.09 479 GLU A CA 1
ATOM 3822 C C . GLU A 1 479 ? -36.198 -29.930 30.900 1.00 37.09 479 GLU A C 1
ATOM 3824 O O . GLU A 1 479 ? -35.673 -30.008 29.794 1.00 37.09 479 GLU A O 1
ATOM 3829 N N . GLU A 1 480 ? -35.783 -30.704 31.907 1.00 42.91 480 GLU A N 1
ATOM 3830 C CA . GLU A 1 480 ? -34.957 -31.907 31.737 1.00 42.91 480 GLU A CA 1
ATOM 3831 C C . GLU A 1 480 ? -35.858 -33.130 31.961 1.00 42.91 480 GLU A C 1
ATOM 3833 O O . GLU A 1 480 ? -36.195 -33.439 33.100 1.00 42.91 480 GLU A O 1
ATOM 3838 N N . SER A 1 481 ? -36.284 -33.819 30.894 1.00 39.09 481 SER A N 1
ATOM 3839 C CA . SER A 1 481 ? -36.686 -35.249 30.966 1.00 39.09 481 SER A CA 1
ATOM 3840 C C . SER A 1 481 ? -37.025 -35.937 29.628 1.00 39.09 481 SER A C 1
ATOM 3842 O O . SER A 1 481 ? -37.434 -37.092 29.653 1.00 39.09 481 SER A O 1
ATOM 3844 N N . ALA A 1 482 ? -36.784 -35.326 28.458 1.00 43.38 482 ALA A N 1
ATOM 3845 C CA . ALA A 1 482 ? -37.021 -35.981 27.153 1.00 43.38 482 ALA A CA 1
ATOM 3846 C C . ALA A 1 482 ? -35.774 -36.113 26.243 1.00 43.38 482 ALA A C 1
ATOM 3848 O O . ALA A 1 482 ? -35.872 -36.603 25.120 1.00 43.38 482 ALA A O 1
ATOM 3849 N N . GLU A 1 483 ? -34.582 -35.711 26.700 1.00 45.53 483 GLU A N 1
ATOM 3850 C CA . GLU A 1 483 ? -33.384 -35.625 25.840 1.00 45.53 483 GLU A CA 1
ATOM 3851 C C . GLU A 1 483 ? -32.534 -36.907 25.754 1.00 45.53 483 GLU A C 1
ATOM 3853 O O . GLU A 1 483 ? -31.591 -36.968 24.962 1.00 45.53 483 GLU A O 1
ATOM 3858 N N . LYS A 1 484 ? -32.851 -37.964 26.515 1.00 45.38 484 LYS A N 1
ATOM 3859 C CA . LYS A 1 484 ? -31.972 -39.148 26.592 1.00 45.38 484 LYS A CA 1
ATOM 3860 C C . LYS A 1 484 ? -32.181 -40.212 25.505 1.00 45.38 484 LYS A C 1
ATOM 3862 O O . LYS A 1 484 ? -31.272 -41.010 25.311 1.00 45.38 484 LYS A O 1
ATOM 3867 N N . GLU A 1 485 ? -33.266 -40.180 24.726 1.00 47.12 485 GLU A N 1
ATOM 3868 C CA . GLU A 1 485 ? -33.445 -41.112 23.589 1.00 47.12 485 GLU A CA 1
ATOM 3869 C C . GLU A 1 485 ? -33.119 -40.501 22.213 1.00 47.12 485 GLU A C 1
ATOM 3871 O O . GLU A 1 485 ? -32.716 -41.217 21.300 1.00 47.12 485 GLU A O 1
ATOM 3876 N N . VAL A 1 486 ? -33.166 -39.173 22.052 1.00 50.12 486 VAL A N 1
ATOM 3877 C CA . VAL A 1 486 ? -32.851 -38.515 20.762 1.00 50.12 486 VAL A CA 1
ATOM 3878 C C . VAL A 1 486 ? -31.338 -38.319 20.557 1.00 50.12 486 VAL A C 1
ATOM 3880 O O . VAL A 1 486 ? -30.867 -38.204 19.423 1.00 50.12 486 VAL A O 1
ATOM 3883 N N . ALA A 1 487 ? -30.545 -38.332 21.633 1.00 49.97 487 ALA A N 1
ATOM 3884 C CA . ALA A 1 487 ? -29.088 -38.193 21.568 1.00 49.97 487 ALA A CA 1
ATOM 3885 C C . ALA A 1 487 ? -28.363 -39.464 21.072 1.00 49.97 487 ALA A C 1
ATOM 3887 O O . ALA A 1 487 ? -27.243 -39.370 20.574 1.00 49.97 487 ALA A O 1
ATOM 3888 N N . ALA A 1 488 ? -29.002 -40.640 21.141 1.00 49.00 488 ALA A N 1
ATOM 3889 C CA . ALA A 1 488 ? -28.393 -41.917 20.751 1.00 49.00 488 ALA A CA 1
ATOM 3890 C C . ALA A 1 488 ? -28.372 -42.171 19.226 1.00 49.00 488 ALA A C 1
ATOM 3892 O O . ALA A 1 488 ? -27.680 -43.073 18.763 1.00 49.00 488 ALA A O 1
ATOM 3893 N N . GLN A 1 489 ? -29.064 -41.356 18.418 1.00 51.03 489 GLN A N 1
ATOM 3894 C CA . GLN A 1 489 ? -29.155 -41.533 16.959 1.00 51.03 489 GLN A CA 1
ATOM 3895 C C . GLN A 1 489 ? -28.425 -40.423 16.180 1.00 51.03 489 GLN A C 1
ATOM 3897 O O . GLN A 1 489 ? -28.937 -39.865 15.202 1.00 51.03 489 GLN A O 1
ATOM 3902 N N . TRP A 1 490 ? -27.213 -40.079 16.623 1.00 57.38 490 TRP A N 1
ATOM 3903 C CA . TRP A 1 490 ? -26.351 -39.048 16.019 1.00 57.38 490 TRP A CA 1
ATOM 3904 C C . TRP A 1 490 ? -25.139 -39.604 15.254 1.00 57.38 490 TRP A C 1
ATOM 3906 O O . TRP A 1 490 ? -24.226 -38.855 14.910 1.00 57.38 490 TRP A O 1
ATOM 3916 N N . ASN A 1 491 ? -25.140 -40.893 14.907 1.00 59.41 491 ASN A N 1
ATOM 3917 C CA . ASN A 1 491 ? -24.121 -41.457 14.022 1.00 59.41 491 ASN A CA 1
ATOM 3918 C C . ASN A 1 491 ? -24.357 -40.993 12.575 1.00 59.41 491 ASN A C 1
ATOM 3920 O O . ASN A 1 491 ? -25.200 -41.535 11.865 1.00 59.41 491 ASN A O 1
ATOM 3924 N N . ALA A 1 492 ? -23.606 -39.978 12.135 1.00 58.66 492 ALA A N 1
ATOM 3925 C CA . ALA A 1 492 ? -23.587 -39.512 10.743 1.00 58.66 492 ALA A CA 1
ATOM 3926 C C . ALA A 1 492 ? -23.024 -40.561 9.763 1.00 58.66 492 ALA A C 1
ATOM 3928 O O . ALA A 1 492 ? -23.283 -40.467 8.562 1.00 58.66 492 ALA A O 1
ATOM 3929 N N . ASP A 1 493 ? -22.288 -41.547 10.283 1.00 64.56 493 ASP A N 1
ATOM 3930 C CA . ASP A 1 493 ? -21.733 -42.675 9.527 1.00 64.56 493 ASP A CA 1
ATOM 3931 C C . ASP A 1 493 ? -22.734 -43.822 9.332 1.00 64.56 493 ASP A C 1
ATOM 3933 O O . ASP A 1 493 ? -22.511 -44.671 8.483 1.00 64.56 493 ASP A O 1
ATOM 3937 N N . ALA A 1 494 ? -23.853 -43.838 10.069 1.00 66.69 494 ALA A N 1
ATOM 3938 C CA . ALA A 1 494 ? -24.900 -44.853 9.916 1.00 66.69 494 ALA A CA 1
ATOM 3939 C C . ALA A 1 494 ? -25.984 -44.465 8.889 1.00 66.69 494 ALA A C 1
ATOM 3941 O O . ALA A 1 494 ? -26.946 -45.204 8.708 1.00 66.69 494 ALA A O 1
ATOM 3942 N N . LEU A 1 495 ? -25.866 -43.290 8.259 1.00 70.75 495 LEU A N 1
ATOM 3943 C CA . LEU A 1 495 ? -26.774 -42.827 7.207 1.00 70.75 495 LEU A CA 1
ATOM 3944 C C . LEU A 1 495 ? -26.097 -43.035 5.850 1.00 70.75 495 LEU A C 1
ATOM 3946 O O . LEU A 1 495 ? -25.286 -42.208 5.415 1.00 70.75 495 LEU A O 1
ATOM 3950 N N . ASP A 1 496 ? -26.422 -44.156 5.211 1.00 50.66 496 ASP A N 1
ATOM 3951 C CA . ASP A 1 496 ? -25.964 -44.521 3.871 1.00 50.66 496 ASP A CA 1
ATOM 3952 C C . ASP A 1 496 ? -26.727 -43.706 2.815 1.00 50.66 496 ASP A C 1
ATOM 3954 O O . ASP A 1 496 ? -27.718 -44.133 2.231 1.00 50.66 496 ASP A O 1
ATOM 3958 N N . GLY A 1 497 ? -26.271 -42.473 2.588 1.00 77.94 497 GLY A N 1
ATOM 3959 C CA . GLY A 1 497 ? -26.755 -41.638 1.490 1.00 77.94 497 GLY A CA 1
ATOM 3960 C C . GLY A 1 497 ? -26.626 -40.140 1.748 1.00 77.94 497 GLY A C 1
ATOM 3961 O O . GLY A 1 497 ? -27.051 -39.612 2.779 1.00 77.94 497 GLY A O 1
ATOM 3962 N N . ASP A 1 498 ? -26.076 -39.407 0.776 1.00 75.38 498 ASP A N 1
ATOM 3963 C CA . ASP A 1 498 ? -25.944 -37.944 0.856 1.00 75.38 498 ASP A CA 1
ATOM 3964 C C . ASP A 1 498 ? -27.301 -37.226 0.936 1.00 75.38 498 ASP A C 1
ATOM 3966 O O . ASP A 1 498 ? -27.402 -36.163 1.551 1.00 75.38 498 ASP A O 1
ATOM 3970 N N . ALA A 1 499 ? -28.365 -37.817 0.386 1.00 80.00 499 ALA A N 1
ATOM 3971 C CA . ALA A 1 499 ? -29.718 -37.265 0.452 1.00 80.00 499 ALA A CA 1
ATOM 3972 C C . ALA A 1 499 ? -30.297 -37.286 1.881 1.00 80.00 499 ALA A C 1
ATOM 3974 O O . ALA A 1 499 ? -30.894 -36.302 2.324 1.00 80.00 499 ALA A O 1
ATOM 3975 N N . GLU A 1 500 ? -30.067 -38.359 2.641 1.00 79.94 500 GLU A N 1
ATOM 3976 C CA . GLU A 1 500 ? -30.560 -38.495 4.018 1.00 79.94 500 GLU A CA 1
ATOM 3977 C C . GLU A 1 500 ? -29.753 -37.648 5.006 1.00 79.94 500 GLU A C 1
ATOM 3979 O O . GLU A 1 500 ? -30.301 -37.056 5.943 1.00 79.94 500 GLU A O 1
ATOM 3984 N N . ARG A 1 501 ? -28.447 -37.492 4.756 1.00 81.25 501 ARG A N 1
ATOM 3985 C CA . ARG A 1 501 ? -27.622 -36.535 5.503 1.00 81.25 501 ARG A CA 1
ATOM 3986 C C . ARG A 1 501 ? -28.063 -35.094 5.253 1.00 81.25 501 ARG A C 1
ATOM 3988 O O . ARG A 1 501 ? -28.157 -34.321 6.211 1.00 81.25 501 ARG A O 1
ATOM 3995 N N . LYS A 1 502 ? -28.390 -34.734 4.006 1.00 80.81 502 LYS A N 1
ATOM 3996 C CA . LYS A 1 502 ? -28.928 -33.408 3.656 1.00 80.81 502 LYS A CA 1
ATOM 3997 C C . LYS A 1 502 ? -30.288 -33.146 4.309 1.00 80.81 502 LYS A C 1
ATOM 3999 O O . LYS A 1 502 ? -30.470 -32.086 4.908 1.00 80.81 502 LYS A O 1
ATOM 4004 N N . SER A 1 503 ? -31.217 -34.102 4.274 1.00 78.94 503 SER A N 1
ATOM 4005 C CA . SER A 1 503 ? -32.558 -33.928 4.856 1.00 78.94 503 SER A CA 1
ATOM 4006 C C . SER A 1 503 ? -32.520 -33.789 6.384 1.00 78.94 503 SER A C 1
ATOM 4008 O O . SER A 1 503 ? -33.189 -32.916 6.949 1.00 78.94 503 SER A O 1
ATOM 4010 N N . LYS A 1 504 ? -31.668 -34.563 7.068 1.00 79.62 504 LYS A N 1
ATOM 4011 C CA . LYS A 1 504 ? -31.465 -34.456 8.521 1.00 79.62 504 LYS A CA 1
ATOM 4012 C C . LYS A 1 504 ? -30.789 -33.137 8.910 1.00 79.62 504 LYS A C 1
ATOM 4014 O O . LYS A 1 504 ? -31.181 -32.528 9.905 1.00 79.62 504 LYS A O 1
ATOM 4019 N N . PHE A 1 505 ? -29.841 -32.651 8.104 1.00 77.38 505 PHE A N 1
ATOM 4020 C CA . PHE A 1 505 ? -29.196 -31.348 8.306 1.00 77.38 505 PHE A CA 1
ATOM 4021 C C . PHE A 1 505 ? -30.173 -30.176 8.115 1.00 77.38 505 PHE A C 1
ATOM 4023 O O . PHE A 1 505 ? -30.220 -29.272 8.951 1.00 77.38 505 PHE A O 1
ATOM 4030 N N . LEU A 1 506 ? -31.025 -30.222 7.085 1.00 81.50 506 LEU A N 1
ATOM 4031 C CA . LEU A 1 506 ? -32.078 -29.222 6.870 1.00 81.50 506 LEU A CA 1
ATOM 4032 C C . LEU A 1 506 ? -33.137 -29.247 7.980 1.00 81.50 506 LEU A C 1
ATOM 4034 O O . LEU A 1 506 ? -33.606 -28.192 8.410 1.00 81.50 506 LEU A O 1
ATOM 4038 N N . ARG A 1 507 ? -33.485 -30.426 8.508 1.00 81.31 507 ARG A N 1
ATOM 4039 C CA . ARG A 1 507 ? -34.382 -30.553 9.668 1.00 81.31 507 ARG A CA 1
ATOM 4040 C C . ARG A 1 507 ? -33.769 -29.956 10.938 1.00 81.31 507 ARG A C 1
ATOM 4042 O O . ARG A 1 507 ? -34.487 -29.300 11.689 1.00 81.31 507 ARG A O 1
ATOM 4049 N N . LEU A 1 508 ? -32.462 -30.130 11.151 1.00 80.31 508 LEU A N 1
ATOM 4050 C CA . LEU A 1 508 ? -31.737 -29.570 12.298 1.00 80.31 508 LEU A CA 1
ATOM 4051 C C . LEU A 1 508 ? -31.637 -28.037 12.237 1.00 80.31 508 LEU A C 1
ATOM 4053 O O . LEU A 1 508 ? -31.765 -27.369 13.258 1.00 80.31 508 LEU A O 1
ATOM 4057 N N . LEU A 1 509 ? -31.464 -27.471 11.040 1.00 78.12 509 LEU A N 1
ATOM 4058 C CA . LEU A 1 509 ? -31.457 -26.019 10.819 1.00 78.12 509 LEU A CA 1
ATOM 4059 C C . LEU A 1 509 ? -32.862 -25.394 10.783 1.00 78.12 509 LEU A C 1
ATOM 4061 O O . LEU A 1 509 ? -33.001 -24.202 10.520 1.00 78.12 509 LEU A O 1
ATOM 4065 N N . GLY A 1 510 ? -33.910 -26.181 11.036 1.00 70.31 510 GLY A N 1
ATOM 4066 C CA . GLY A 1 510 ? -35.298 -25.718 11.019 1.00 70.31 510 GLY A CA 1
ATOM 4067 C C . GLY A 1 510 ? -35.886 -25.517 9.618 1.00 70.31 510 GLY A C 1
ATOM 4068 O O . GLY A 1 510 ? -37.070 -25.215 9.506 1.00 70.31 510 GLY A O 1
ATOM 4069 N N . ALA A 1 511 ? -35.112 -25.746 8.554 1.00 67.19 511 ALA A N 1
ATOM 4070 C CA . ALA A 1 511 ? -35.532 -25.591 7.159 1.00 67.19 511 ALA A CA 1
ATOM 4071 C C . ALA A 1 511 ? -36.379 -26.769 6.627 1.00 67.19 511 ALA A C 1
ATOM 4073 O O . ALA A 1 511 ? -36.972 -26.658 5.559 1.00 67.19 511 ALA A O 1
ATOM 4074 N N . GLY A 1 512 ? -36.460 -27.881 7.368 1.00 58.28 512 GLY A N 1
ATOM 4075 C CA . GLY A 1 512 ? -37.233 -29.079 7.002 1.00 58.28 512 GLY A CA 1
ATOM 4076 C C . GLY A 1 512 ? -38.475 -29.356 7.858 1.00 58.28 512 GLY A C 1
ATOM 4077 O O . GLY A 1 512 ? -39.086 -30.413 7.715 1.00 58.28 512 GLY A O 1
ATOM 4078 N N . LYS A 1 513 ? -38.855 -28.463 8.785 1.00 59.84 513 LYS A N 1
ATOM 4079 C CA . LYS A 1 513 ? -40.038 -28.666 9.641 1.00 59.84 513 LYS A CA 1
ATOM 4080 C C . LYS A 1 513 ? -41.287 -28.078 8.981 1.00 59.84 513 LYS A C 1
ATOM 4082 O O . LYS A 1 513 ? -41.802 -27.053 9.411 1.00 59.84 513 LYS A O 1
ATOM 4087 N N . GLY A 1 514 ? -41.767 -28.736 7.930 1.00 52.09 514 GLY A N 1
ATOM 4088 C CA . GLY A 1 514 ? -43.019 -28.349 7.287 1.00 52.09 514 GLY A CA 1
ATOM 4089 C C . GLY A 1 514 ? -43.459 -29.309 6.194 1.00 52.09 514 GLY A C 1
ATOM 4090 O O . GLY A 1 514 ? -43.123 -29.087 5.043 1.00 52.09 514 GLY A O 1
ATOM 4091 N N . VAL A 1 515 ? -44.176 -30.370 6.575 1.00 46.34 515 VAL A N 1
ATOM 4092 C CA . VAL A 1 515 ? -45.521 -30.779 6.113 1.00 46.34 515 VAL A CA 1
ATOM 4093 C C . VAL A 1 515 ? -45.752 -32.202 6.650 1.00 46.34 515 VAL A C 1
ATOM 4095 O O . VAL A 1 515 ? -44.946 -33.090 6.411 1.00 46.34 515 VAL A O 1
ATOM 4098 N N . ALA A 1 516 ? -46.867 -32.391 7.359 1.00 46.69 516 ALA A N 1
ATOM 4099 C CA . ALA A 1 516 ? -47.367 -33.613 8.004 1.00 46.69 516 ALA A CA 1
ATOM 4100 C C . ALA A 1 516 ? -46.986 -33.831 9.489 1.00 46.69 516 ALA A C 1
ATOM 4102 O O . ALA A 1 516 ? -45.830 -33.991 9.863 1.00 46.69 516 ALA A O 1
ATOM 4103 N N . VAL A 1 517 ? -48.054 -33.920 10.295 1.00 40.53 517 VAL A N 1
ATOM 4104 C CA . VAL A 1 517 ? -48.165 -34.333 11.710 1.00 40.53 517 VAL A CA 1
ATOM 4105 C C . VAL A 1 517 ? -48.121 -33.221 12.782 1.00 40.53 517 VAL A C 1
ATOM 4107 O O . VAL A 1 517 ? -47.103 -32.906 13.387 1.00 40.53 517 VAL A O 1
ATOM 4110 N N . SER A 1 518 ? -49.328 -32.669 12.991 1.00 40.16 518 SER A N 1
ATOM 4111 C CA . SER A 1 518 ? -49.995 -32.246 14.243 1.00 40.16 518 SER A CA 1
ATOM 4112 C C . SER A 1 518 ? -49.289 -31.331 15.258 1.00 40.16 518 SER A C 1
ATOM 4114 O O . SER A 1 518 ? -48.369 -31.738 15.959 1.00 40.16 518 SER A O 1
ATOM 4116 N N . GLY A 1 519 ? -49.875 -30.148 15.478 1.00 37.16 519 GLY A N 1
ATOM 4117 C CA . GLY A 1 519 ? -49.605 -29.310 16.650 1.00 37.16 519 GLY A CA 1
ATOM 4118 C C . GLY A 1 519 ? -50.309 -27.956 16.579 1.00 37.16 519 GLY A C 1
ATOM 4119 O O . GLY A 1 519 ? -49.758 -26.988 16.078 1.00 37.16 519 GLY A O 1
ATOM 4120 N N . LYS A 1 520 ? -51.555 -27.928 17.047 1.00 44.72 520 LYS A N 1
ATOM 4121 C CA . LYS A 1 520 ? -52.500 -26.802 17.136 1.00 44.72 520 LYS A CA 1
ATOM 4122 C C . LYS A 1 520 ? -51.884 -25.588 17.869 1.00 44.72 520 LYS A C 1
ATOM 4124 O O . LYS A 1 520 ? -51.465 -25.741 19.010 1.00 44.72 520 LYS A O 1
ATOM 4129 N N . GLY A 1 521 ? -51.909 -24.387 17.278 1.00 40.56 521 GLY A N 1
ATOM 4130 C CA . GLY A 1 521 ? -51.682 -23.148 18.039 1.00 40.56 521 GLY A CA 1
ATOM 4131 C C . GLY A 1 521 ? -51.265 -21.907 17.240 1.00 40.56 521 GLY A C 1
ATOM 4132 O O . GLY A 1 521 ? -50.152 -21.843 16.738 1.00 40.56 521 GLY A O 1
ATOM 4133 N N . ALA A 1 522 ? -52.139 -20.894 17.263 1.00 37.84 522 ALA A N 1
ATOM 4134 C CA . ALA A 1 522 ? -51.918 -19.475 16.949 1.00 37.84 522 ALA A CA 1
ATOM 4135 C C . ALA A 1 522 ? -51.849 -19.051 15.466 1.00 37.84 522 ALA A C 1
ATOM 4137 O O . ALA A 1 522 ? -50.790 -18.857 14.870 1.00 37.84 522 ALA A O 1
ATOM 4138 N N . GLU A 1 523 ? -53.031 -18.754 14.920 1.00 40.84 523 GLU A N 1
ATOM 4139 C CA . GLU A 1 523 ? -53.198 -17.851 13.785 1.00 40.84 523 GLU A CA 1
ATOM 4140 C C . GLU A 1 523 ? -52.683 -16.444 14.134 1.00 40.84 523 GLU A C 1
ATOM 4142 O O . GLU A 1 523 ? -53.242 -15.747 14.980 1.00 40.84 523 GLU A O 1
ATOM 4147 N N . THR A 1 524 ? -51.655 -15.978 13.427 1.00 39.91 524 THR A N 1
ATOM 4148 C CA . THR A 1 524 ? -51.421 -14.542 13.235 1.00 39.91 524 THR A CA 1
ATOM 4149 C C . THR A 1 524 ? -51.365 -14.247 11.740 1.00 39.91 524 THR A C 1
ATOM 4151 O O . THR A 1 524 ? -50.459 -14.660 11.019 1.00 39.91 524 THR A O 1
ATOM 4154 N N . LYS A 1 525 ? -52.391 -13.537 11.257 1.00 44.53 525 LYS A N 1
ATOM 4155 C CA . LYS A 1 525 ? -52.489 -12.996 9.896 1.00 44.53 525 LYS A CA 1
ATOM 4156 C C . LYS A 1 525 ? -51.367 -11.975 9.660 1.00 44.53 525 LYS A C 1
ATOM 4158 O O . LYS A 1 525 ? -51.507 -10.802 9.994 1.00 44.53 525 LYS A O 1
ATOM 4163 N N . GLY A 1 526 ? -50.269 -12.420 9.049 1.00 41.41 526 GLY A N 1
ATOM 4164 C CA . GLY A 1 526 ? -49.179 -11.587 8.538 1.00 41.41 526 GLY A CA 1
ATOM 4165 C C . GLY A 1 526 ? -49.046 -11.725 7.020 1.00 41.41 526 GLY A C 1
ATOM 4166 O O . GLY A 1 526 ? -48.637 -12.760 6.508 1.00 41.41 526 GLY A O 1
ATOM 4167 N N . LYS A 1 527 ? -49.415 -10.664 6.302 1.00 41.44 527 LYS A N 1
ATOM 4168 C CA . LYS A 1 527 ? -49.402 -10.491 4.839 1.00 41.44 527 LYS A CA 1
ATOM 4169 C C . LYS A 1 527 ? -48.079 -10.940 4.168 1.00 41.44 527 LYS A C 1
ATOM 4171 O O . LYS A 1 527 ? -47.053 -10.288 4.322 1.00 41.44 527 LYS A O 1
ATOM 4176 N N . GLY A 1 528 ? -48.144 -12.006 3.366 1.00 48.97 528 GLY A N 1
ATOM 4177 C CA . GLY A 1 528 ? -47.548 -12.134 2.022 1.00 48.97 528 GLY A CA 1
ATOM 4178 C C . GLY A 1 528 ? -46.127 -11.621 1.741 1.00 48.97 528 GLY A C 1
ATOM 4179 O O . GLY A 1 528 ? -45.954 -10.903 0.761 1.00 48.97 528 GLY A O 1
ATOM 4180 N N . LYS A 1 529 ? -45.119 -11.993 2.541 1.00 48.62 529 LYS A N 1
ATOM 4181 C CA . LYS A 1 529 ? -43.687 -11.804 2.200 1.00 48.62 529 LYS A CA 1
ATOM 4182 C C . LYS A 1 529 ? -42.766 -12.973 2.585 1.00 48.62 529 LYS A C 1
ATOM 4184 O O . LYS A 1 529 ? -41.557 -12.830 2.558 1.00 48.62 529 LYS A O 1
ATOM 4189 N N . GLY A 1 530 ? -43.328 -14.122 2.968 1.00 52.75 530 GLY A N 1
ATOM 4190 C CA . GLY A 1 530 ? -42.544 -15.226 3.533 1.00 52.75 530 GLY A CA 1
ATOM 4191 C C . GLY A 1 530 ? -42.031 -16.260 2.531 1.00 52.75 530 GLY A C 1
ATOM 4192 O O . GLY A 1 530 ? -40.983 -16.835 2.775 1.00 52.75 530 GLY A O 1
ATOM 4193 N N . LYS A 1 531 ? -42.737 -16.521 1.421 1.00 58.03 531 LYS A N 1
ATOM 4194 C CA . LYS A 1 531 ? -42.376 -17.638 0.526 1.00 58.03 531 LYS A CA 1
ATOM 4195 C C . LYS A 1 531 ? -41.076 -17.372 -0.239 1.00 58.03 531 LYS A C 1
ATOM 4197 O O . LYS A 1 531 ? -40.160 -18.175 -0.139 1.00 58.03 531 LYS A O 1
ATOM 4202 N N . ASP A 1 532 ? -40.948 -16.199 -0.853 1.00 63.25 532 ASP A N 1
ATOM 4203 C CA . ASP A 1 532 ? -39.731 -15.823 -1.587 1.00 63.25 532 ASP A CA 1
ATOM 4204 C C . ASP A 1 532 ? -38.511 -15.672 -0.666 1.00 63.25 532 ASP A C 1
ATOM 4206 O O . ASP A 1 532 ? -37.381 -15.924 -1.077 1.00 63.25 532 ASP A O 1
ATOM 4210 N N . ASP A 1 533 ? -38.719 -15.258 0.588 1.00 65.38 533 ASP A N 1
ATOM 4211 C CA . ASP A 1 533 ? -37.640 -15.171 1.576 1.00 65.38 533 ASP A CA 1
ATOM 4212 C C . ASP A 1 533 ? -37.232 -16.566 2.072 1.00 65.38 533 ASP A C 1
ATOM 4214 O O . ASP A 1 533 ? -36.048 -16.802 2.296 1.00 65.38 533 ASP A O 1
ATOM 4218 N N . ILE A 1 534 ? -38.166 -17.519 2.173 1.00 73.44 534 ILE A N 1
ATOM 4219 C CA . ILE A 1 534 ? -37.851 -18.919 2.487 1.00 73.44 534 ILE A CA 1
ATOM 4220 C C . ILE A 1 534 ? -37.098 -19.577 1.325 1.00 73.44 534 ILE A C 1
ATOM 4222 O O . ILE A 1 534 ? -36.087 -20.224 1.577 1.00 73.44 534 ILE A O 1
ATOM 4226 N N . GLU A 1 535 ? -37.503 -19.360 0.073 1.00 77.81 535 GLU A N 1
ATOM 4227 C CA . GLU A 1 535 ? -36.783 -19.875 -1.105 1.00 77.81 535 GLU A CA 1
ATOM 4228 C C . GLU A 1 535 ? -35.387 -19.244 -1.249 1.00 77.81 535 GLU A C 1
ATOM 4230 O O . GLU A 1 535 ? -34.407 -19.930 -1.555 1.00 77.81 535 GLU A O 1
ATOM 4235 N N . LYS A 1 536 ? -35.237 -17.948 -0.946 1.00 80.44 536 LYS A N 1
ATOM 4236 C CA . LYS A 1 536 ? -33.917 -17.295 -0.887 1.00 80.44 536 LYS A CA 1
ATOM 4237 C C . LYS A 1 536 ? -33.048 -17.843 0.235 1.00 80.44 536 LYS A C 1
ATOM 4239 O O . LYS A 1 536 ? -31.859 -18.058 0.032 1.00 80.44 536 LYS A O 1
ATOM 4244 N N . VAL A 1 537 ? -33.618 -18.090 1.411 1.00 81.25 537 VAL A N 1
ATOM 4245 C CA . VAL A 1 537 ? -32.878 -18.688 2.530 1.00 81.25 537 VAL A CA 1
ATOM 4246 C C . VAL A 1 537 ? -32.507 -20.142 2.225 1.00 81.25 537 VAL A C 1
ATOM 4248 O O . VAL A 1 537 ? -31.394 -20.551 2.544 1.00 81.25 537 VAL A O 1
ATOM 4251 N N . GLN A 1 538 ? -33.379 -20.908 1.564 1.00 81.38 538 GLN A N 1
ATOM 4252 C CA . GLN A 1 538 ? -33.093 -22.280 1.132 1.00 81.38 538 GLN A CA 1
ATOM 4253 C C . GLN A 1 538 ? -31.986 -22.323 0.072 1.00 81.38 538 GLN A C 1
ATOM 4255 O O . GLN A 1 538 ? -31.013 -23.051 0.255 1.00 81.38 538 GLN A O 1
ATOM 4260 N N . SER A 1 539 ? -32.063 -21.489 -0.966 1.00 89.06 539 SER A N 1
ATOM 4261 C CA . SER A 1 539 ? -31.023 -21.405 -2.004 1.00 89.06 539 SER A CA 1
ATOM 4262 C C . SER A 1 539 ? -29.677 -20.889 -1.471 1.00 89.06 539 SER A C 1
ATOM 4264 O O . SER A 1 539 ? -28.622 -21.392 -1.859 1.00 89.06 539 SER A O 1
ATOM 4266 N N . GLU A 1 540 ? -29.676 -19.939 -0.531 1.00 86.88 540 GLU A N 1
ATOM 4267 C CA . GLU A 1 540 ? -28.457 -19.469 0.143 1.00 86.88 540 GLU A CA 1
ATOM 4268 C C . GLU A 1 540 ? -27.838 -20.570 1.027 1.00 86.88 540 GLU A C 1
ATOM 4270 O O . GLU A 1 540 ? -26.613 -20.720 1.061 1.00 86.88 540 GLU A O 1
ATOM 4275 N N . LEU A 1 541 ? -28.661 -21.383 1.702 1.00 88.12 541 LEU A N 1
ATOM 4276 C CA . LEU A 1 541 ? -28.200 -22.523 2.503 1.00 88.12 541 LEU A CA 1
ATOM 4277 C C . LEU A 1 541 ? -27.633 -23.654 1.639 1.00 88.12 541 LEU A C 1
ATOM 4279 O O . LEU A 1 541 ? -26.576 -24.190 1.978 1.00 88.12 541 LEU A O 1
ATOM 4283 N N . GLU A 1 542 ? -28.274 -23.987 0.517 1.00 90.19 542 GLU A N 1
ATOM 4284 C CA . GLU A 1 542 ? -27.733 -24.948 -0.454 1.00 90.19 542 GLU A CA 1
ATOM 4285 C C . GLU A 1 542 ? -26.395 -24.464 -1.011 1.00 90.19 542 GLU A C 1
ATOM 4287 O O . GLU A 1 542 ? -25.413 -25.207 -1.008 1.00 90.19 542 GLU A O 1
ATOM 4292 N N . ARG A 1 543 ? -26.295 -23.179 -1.368 1.00 92.12 543 ARG A N 1
ATOM 4293 C CA . ARG A 1 543 ? -25.049 -22.598 -1.877 1.00 92.12 543 ARG A CA 1
ATOM 4294 C C . ARG A 1 543 ? -23.926 -22.612 -0.838 1.00 92.12 543 ARG A C 1
ATOM 4296 O O . ARG A 1 543 ? -22.775 -22.866 -1.192 1.00 92.12 543 ARG A O 1
ATOM 4303 N N . GLN A 1 544 ? -24.227 -22.361 0.438 1.00 88.75 544 GLN A N 1
ATOM 4304 C CA . GLN A 1 544 ? -23.247 -22.472 1.526 1.00 88.75 544 GLN A CA 1
ATOM 4305 C C . GLN A 1 544 ? -22.822 -23.921 1.778 1.00 88.75 544 GLN A C 1
ATOM 4307 O O . GLN A 1 544 ? -21.640 -24.169 2.037 1.00 88.75 544 GLN A O 1
ATOM 4312 N N . TYR A 1 545 ? -23.754 -24.870 1.680 1.00 86.12 545 TYR A N 1
ATOM 4313 C CA . TYR A 1 545 ? -23.461 -26.294 1.804 1.00 86.12 545 TYR A CA 1
ATOM 4314 C C . TYR A 1 545 ? -22.554 -26.772 0.666 1.00 86.12 545 TYR A C 1
ATOM 4316 O O . TYR A 1 545 ? -21.499 -27.352 0.934 1.00 86.12 545 TYR A O 1
ATOM 4324 N N . ASP A 1 546 ? -22.889 -26.447 -0.582 1.00 85.56 546 ASP A N 1
ATOM 4325 C CA . ASP A 1 546 ? -22.096 -26.818 -1.754 1.00 85.56 546 ASP A CA 1
ATOM 4326 C C . ASP A 1 546 ? -20.730 -26.132 -1.749 1.00 85.56 546 ASP A C 1
ATOM 4328 O O . ASP A 1 546 ? -19.717 -26.760 -2.052 1.00 85.56 546 ASP A O 1
ATOM 4332 N N . TYR A 1 547 ? -20.652 -24.868 -1.322 1.00 84.12 547 TYR A N 1
ATOM 4333 C CA . TYR A 1 547 ? -19.375 -24.180 -1.132 1.00 84.12 547 TYR A CA 1
ATOM 4334 C C . TYR A 1 547 ? -18.534 -24.829 -0.025 1.00 84.12 547 TYR A C 1
ATOM 4336 O O . TYR A 1 547 ? -17.320 -24.972 -0.173 1.00 84.12 547 TYR A O 1
ATOM 4344 N N . GLY A 1 548 ? -19.162 -25.263 1.071 1.00 79.62 548 GLY A N 1
ATOM 4345 C CA . GLY A 1 548 ? -18.515 -25.997 2.158 1.00 79.62 548 GLY A CA 1
ATOM 4346 C C . GLY A 1 548 ? -18.018 -27.381 1.733 1.00 79.62 548 GLY A C 1
ATOM 4347 O O . GLY A 1 548 ? -16.912 -27.773 2.109 1.00 79.62 548 GLY A O 1
ATOM 4348 N N . MET A 1 549 ? -18.788 -28.101 0.918 1.00 79.94 549 MET A N 1
ATOM 4349 C CA . MET A 1 549 ? -18.396 -29.395 0.352 1.00 79.94 549 MET A CA 1
ATOM 4350 C C . MET A 1 549 ? -17.293 -29.237 -0.688 1.00 79.94 549 MET A C 1
ATOM 4352 O O . MET A 1 549 ? -16.277 -29.925 -0.608 1.00 79.94 549 MET A O 1
ATOM 4356 N N . LYS A 1 550 ? -17.403 -28.254 -1.582 1.00 78.69 550 LYS A N 1
ATOM 4357 C CA . LYS A 1 550 ? -16.347 -27.921 -2.541 1.00 78.69 550 LYS A CA 1
ATOM 4358 C C . LYS A 1 550 ? -15.060 -27.494 -1.830 1.00 78.69 550 LYS A C 1
ATOM 4360 O O . LYS A 1 550 ? -13.986 -27.954 -2.186 1.00 78.69 550 LYS A O 1
ATOM 4365 N N . MET A 1 551 ? -15.148 -26.735 -0.737 1.00 68.50 551 MET A N 1
ATOM 4366 C CA . MET A 1 551 ? -14.000 -26.421 0.129 1.00 68.50 551 MET A CA 1
ATOM 4367 C C . MET A 1 551 ? -13.410 -27.644 0.845 1.00 68.50 551 MET A C 1
ATOM 4369 O O . MET A 1 551 ? -12.218 -27.635 1.138 1.00 68.50 551 MET A O 1
ATOM 4373 N N . LYS A 1 552 ? -14.192 -28.685 1.151 1.00 72.44 552 LYS A N 1
ATOM 4374 C CA . LYS A 1 552 ? -13.668 -29.928 1.748 1.00 72.44 552 LYS A CA 1
ATOM 4375 C C . LYS A 1 552 ? -13.025 -30.853 0.712 1.00 72.44 552 LYS A C 1
ATOM 4377 O O . LYS A 1 552 ? -12.031 -31.492 1.043 1.00 72.44 552 LYS A O 1
ATOM 4382 N N . HIS A 1 553 ? -13.564 -30.910 -0.506 1.00 66.00 553 HIS A N 1
ATOM 4383 C CA . HIS A 1 553 ? -13.081 -31.802 -1.565 1.00 66.00 553 HIS A CA 1
ATOM 4384 C C . HIS A 1 553 ? -11.970 -31.175 -2.429 1.00 66.00 553 HIS A C 1
ATOM 4386 O O . HIS A 1 553 ? -10.962 -31.834 -2.664 1.00 66.00 553 HIS A O 1
ATOM 4392 N N . ASP A 1 554 ? -12.068 -29.891 -2.798 1.00 58.34 554 ASP A N 1
ATOM 4393 C CA . ASP A 1 554 ? -10.995 -29.159 -3.503 1.00 58.34 554 ASP A CA 1
ATOM 4394 C C . ASP A 1 554 ? -9.961 -28.565 -2.531 1.00 58.34 554 ASP A C 1
ATOM 4396 O O . ASP A 1 554 ? -8.798 -28.331 -2.874 1.00 58.34 554 ASP A O 1
ATOM 4400 N N . GLY A 1 555 ? -10.353 -28.337 -1.275 1.00 52.31 555 GLY A N 1
ATOM 4401 C CA . GLY A 1 555 ? -9.452 -27.913 -0.213 1.00 52.31 555 GLY A CA 1
ATOM 4402 C C . GLY A 1 555 ? -8.774 -29.097 0.459 1.00 52.31 555 GLY A C 1
ATOM 4403 O O . GLY A 1 555 ? -8.983 -29.342 1.646 1.00 52.31 555 GLY A O 1
ATOM 4404 N N . GLY A 1 556 ? -7.839 -29.742 -0.246 1.00 51.94 556 GLY A N 1
ATOM 4405 C CA . GLY A 1 556 ? -6.794 -30.613 0.322 1.00 51.94 556 GLY A CA 1
ATOM 4406 C C . GLY A 1 556 ? -5.836 -29.888 1.293 1.00 51.94 556 GLY A C 1
ATOM 4407 O O . GLY A 1 556 ? -4.639 -30.178 1.369 1.00 51.94 556 GLY A O 1
ATOM 4408 N N . ALA A 1 557 ? -6.332 -28.899 2.034 1.00 47.97 557 ALA A N 1
ATOM 4409 C CA . ALA A 1 557 ? -5.643 -28.171 3.073 1.00 47.97 557 ALA A CA 1
ATOM 4410 C C . ALA A 1 557 ? -5.829 -28.913 4.397 1.00 47.97 557 ALA A C 1
ATOM 4412 O O . ALA A 1 557 ? -6.749 -28.639 5.165 1.00 47.97 557 ALA A O 1
ATOM 4413 N N . LYS A 1 558 ? -4.907 -29.856 4.639 1.00 55.97 558 LYS A N 1
ATOM 4414 C CA . LYS A 1 558 ? -4.413 -30.286 5.957 1.00 55.97 558 LYS A CA 1
ATOM 4415 C C . LYS A 1 558 ? -5.063 -29.512 7.106 1.00 55.97 558 LYS A C 1
ATOM 4417 O O . LYS A 1 558 ? -4.606 -28.424 7.468 1.00 55.97 558 LYS A O 1
ATOM 4422 N N . ARG A 1 559 ? -6.100 -30.104 7.703 1.00 55.16 559 ARG A N 1
ATOM 4423 C CA . ARG A 1 559 ? -6.537 -29.749 9.052 1.00 55.16 559 ARG A CA 1
ATOM 4424 C C . ARG A 1 559 ? -5.286 -29.779 9.928 1.00 55.16 559 ARG A C 1
ATOM 4426 O O . ARG A 1 559 ? -4.677 -30.830 10.106 1.00 55.16 559 ARG A O 1
ATOM 4433 N N . ARG A 1 560 ? -4.855 -28.608 10.408 1.00 55.16 560 ARG A N 1
ATOM 4434 C CA . ARG A 1 560 ? -3.939 -28.511 11.544 1.00 55.16 560 ARG A CA 1
ATOM 4435 C C . ARG A 1 560 ? -4.605 -29.298 12.663 1.00 55.16 560 ARG A C 1
ATOM 4437 O O . ARG A 1 560 ? -5.617 -28.845 13.189 1.00 55.16 560 ARG A O 1
ATOM 4444 N N . GLY A 1 561 ? -4.081 -30.483 12.954 1.00 58.56 561 GLY A N 1
ATOM 4445 C CA . GLY A 1 561 ? -4.452 -31.207 14.153 1.00 58.56 561 GLY A CA 1
ATOM 4446 C C . GLY A 1 561 ? -4.224 -30.285 15.344 1.00 58.56 561 GLY A C 1
ATOM 4447 O O . GLY A 1 561 ? -3.111 -29.805 15.556 1.00 58.56 561 GLY A O 1
ATOM 4448 N N . LEU A 1 562 ? -5.296 -30.009 16.081 1.00 54.44 562 LEU A N 1
ATOM 4449 C CA . LEU A 1 562 ? -5.213 -29.764 17.513 1.00 54.44 562 LEU A CA 1
ATOM 4450 C C . LEU A 1 562 ? -4.790 -31.101 18.129 1.00 54.44 562 LEU A C 1
ATOM 4452 O O . LEU A 1 562 ? -5.629 -31.912 18.503 1.00 54.44 562 LEU A O 1
ATOM 4456 N N . GLY A 1 563 ? -3.488 -31.371 18.074 1.00 57.03 563 GLY A N 1
ATOM 4457 C CA . GLY A 1 563 ? -2.855 -32.459 18.801 1.00 57.03 563 GLY A CA 1
ATOM 4458 C C . GLY A 1 563 ? -2.497 -31.966 20.194 1.00 57.03 563 GLY A C 1
ATOM 4459 O O . GLY A 1 563 ? -1.928 -30.878 20.325 1.00 57.03 563 GLY A O 1
ATOM 4460 N N . ALA A 1 564 ? -2.918 -32.763 21.171 1.00 40.53 564 ALA A N 1
ATOM 4461 C CA . ALA A 1 564 ? -2.487 -32.756 22.559 1.00 40.53 564 ALA A CA 1
ATOM 4462 C C . ALA A 1 564 ? -0.963 -32.863 22.706 1.00 40.53 564 ALA A C 1
ATOM 4464 O O . ALA A 1 564 ? -0.312 -33.369 21.759 1.00 40.53 564 ALA A O 1
#

InterPro domains:
  IPR026714 Small acidic protein [PTHR22175] (1-564)
  IPR028124 Small acidic protein-like domain [PF15477] (490-563)

Sequence (564 aa):
METSANFIPLGGVGETFEFDQPMKKRDAGYRNKSLSSGKPKVIGATKEERSRIAREVRLAAKKEKKKAKSDAKKARKLNGILTRRATRNPEKYNKNKERNRLHAIDVERYKIRLNAVNQAQRLAAVHDPSGVSFNVGEVVTLEDGTVRSKKSLERKQELAAGKKPIENGDAAVPEGVNPERLKLLEGEKKSHISKTALKKKKMYEPKPVPPRPIIPEGISLPEGEENWLALWDISDGQIEQRLAIAKRDAGNAKRDLRRQQREEARFRRMMKAKRRTAQKMGVTFDPMQAKNEILGDNDEEDEEASDSEAETNSDSDSDSDSDSDNEDDSEETKAKKAEEKKQKPKFNLDENQINSIVKREIQRVRKDTRRQEKAMGVYEKEPKVLTEEEKAALKEARTKRKAEKKLEKKAKREEEAKLGVAGLKGKQNRKARKELRRAERAAKEAAEPPVEESKKRKRSKEEKESSKRKKSKSTSEEEESAEKEVAAQWNADALDGDAERKSKFLRLLGAGKGVAVSGKGAETKGKGKGKDDIEKVQSELERQYDYGMKMKHDGGAKRRGLGA

Foldseek 3Di:
DDDPPPDDPPDDPPDPPPPPDPPPPPDPPPVPPPPPPPPPPQPDPDPVRSVVVVVVVVVVVVVVVVVVVVVVVVVVVVVVVVVVVVPDPVVVVVVVVVVVLVLLLLVLLLVLLVVLLQQLQLLCVVPPQCSVLFPHHRWDQDPVRRIDHPVVVVVVVVVVVVPPPPPDDDDCDDPDDDVVVVVVVPDPCPPCQDPVNVVVVVSPPRDPRDDQTDDDPPDDRPPPDDNSSVVNPDDSVVSVVVVVVVVVVVVVVVVVVVVVVVVVVVLVVQLVVQVVVCVVVVHDDDSVVSSCCVVVVVPPPVVPPPPDPPPPPPPPPDPDPDDDDDDDDDDDDDDDDDDDDDDDPPPPDPPVVVVVVVVVVVVVVVVVVVVCCVVVPPPPPPPPPPDVVNVVVVVVVVVVVVVVVVVVVVVVVVVCVVVVLVPDDDPVSVVVVVVVVVVVVVVVVVVDDDDDDDDDDDDDDDYDDDDDDDDDDDDDDDDPDPPPPVVVPPPPVVDPDPVVNVLVVCVVVVLNPDDDDDDDDDDDDDDDDPPVVSVVVVVVVVVVVVVVVCCVVVVPPDDPDPDD

Secondary structure (DSSP, 8-state):
----TT------------TTS------TTSS---TTS-------SSHHHHHHHHHHHHHHHHHHHHHHHHHHHHHHHHHHHHHHHHTS-HHHHHHHHHHHHHHHHHHHHHHHHHHHHHHHHHHHHHH-TT-GGGT---EEE-TTS-EEEHHHHHHHHHHHHTTS----------TT--HHHHHHHHS-------HHHHHHHHHHSPPPPPPPP-PPTT-PPPTT---TTGGGG--HHHHHHHHHHHHHHHHHHHHHHHHHHHHHHHHHHHHHHHHHHHHHHT----HHHHHHHHHHHHHHSTTSSTT-------------------------------------------HHHHHHHHHHHHHHHHHHHHHHHHHTT----------HHHHHHHHHHHHHHHHHHHHHHHHHHHHHHHTTGGG--THHHHHHHHHHHHHHHHHHHTTS--------------------------------SS-TTTGGG--GGG---HHHHHHHHHHHTTTT--SSS----------S-SHHHHHHHHHHHHHHHHHHHHHHHT----------

pLDDT: mean 73.34, std 21.11, range [28.92, 98.12]

Radius of gyration: 41.24 Å; chains: 1; bounding box: 88×107×113 Å